Protein 7MZV (pdb70)

Sequence (568 aa):
GIHEADVGITLFLSPELPGFRGQIKQRYTDFLVNEIDQEGKVIHLTDKGFKPKKPSKEEVNAEKESEAARRQEFNVDPELRNQLVEIFGEEDVLKIESVYRTANKETAKDKSVRTKIHQLLREAFKNELESVTTDTNTFKIARSNRNSRTNKQEKINQTRDANGVENWGYGPSKDFIHFTLHKENKDTEAVNVITKLLRVPSRVIRYAGTKDRRAVTCQRVSISKIGLDRLNALNRTLKGIIGNYNFSDASLNLGDLKGNEFVVVIRDVTTGNSEVSLEEIVSNGCKSLSENGFINYFGQRFGTFSISTHTIGRELLLSNWKKAAELILSKEARKIWAETKDAALALKQPAENLLYSLSNQRKEEDGTYSENAYYTAIKPRNLRTYVHAYQSYVWNSIASKRIELHGLKLVVGDLVIDTSFIRAKAVTQEDIDSVKYTEDVVLPSPGFDVLYPSNEELKQLYVDILKADNDPFNRRKVRDFSLAGSYRTVIQKPKSLEYRIIHYDDPSQQLVNTDLDILNNTRAKESGQKYKAKLDRYPDKGGEKTAVVLKFQLGTSAYATALRELKL

Organism: Saccharomyces cerevisiae (strain ATCC 204508 / S288c) (NCBI:txid559292)

Radius of gyration: 33.44 Å; Cα contacts (8 Å, |Δi|>4): 1002; chains: 1; bounding box: 67×91×84 Å

GO terms:
  GO:0005634 nucleus (C, IDA)
  GO:0005737 cytoplasm (C, IDA)
  GO:0009982 pseudouridine synthase activity (F, IDA)
  GO:0031120 snRNA pseudouridine synthesis (P, IDA)
  GO:0005634 nucleus (C, HDA)
  GO:0009982 pseudouridine synthase activity (F, IMP)
  GO:1990481 mRNA pseudouridine synthesis (P, IMP)
  GO:0031119 tRNA pseudouridine synthesis (P, IMP)
  GO:0031120 snRNA pseudouridine synthesis (P, IMP)
  GO:0000455 enzyme-directed rRNA pseudouridine synthesis (P, IMP)
  GO:0031429 box H/ACA snoRNP complex (C, IDA)
  GO:1990481 mRNA pseudouridine synthesis (P, IDA)
  GO:0031119 tRNA pseudouridine synthesis (P, IDA)
  GO:0106032 snRNA pseudouridine synthase activity (F, EXP)
  GO:0160150 tRNA pseudouridine(13) synthase activity (F, EXP)
  GO:0009982 pseudouridine synthase activity (F, EXP)
  GO:0005654 nucleoplasm (C, TAS)
  GO:0006400 tRNA modification (P, TAS)

Foldseek 3Di:
DADCVNQLQDDFQCPVFFFWDFDWLLAQQLKEKFFQFLVGDTDFFQDQADDDPDLDPCLLVVVLVVQLVCLVVDDFDVVLLVVLCVQFHPVVSVVQSVLSNAVDWATDHDPVCQCVNLCSSCVRSVAHWDARQDPPRTTGTGGHPDRRHTHVVVVCQSCADPVGASHNPAHPAEQKKKWKDWFTLCKVVRQVVLCVQVVHDSVQKEFQDIDDNSHTYIGMIMGGPDGSVVSSVVQVVDDRGIGDIHHDHDGHHHNRGFFIKIKHKTWQIDRVPPPDDPCRSLVVLLVCCQPVNTFQADDCLQDDPDLTLQVLLLCVLVLVLVVSLLSVLCVVLSVCCVVPVALLVSVPPVLSVLSVQSNPDDCPPVSHQDSVSSVSSPPDVVSNLSNVSNLSSLQSNLLNVVCVPPRQQDDFQFWFFDPPVTDIDGHHPVVSVVPVDRLRTKAWRQAQQDDGGPPVVSVVSQQVVVVVSPHSNAADDDSVSSPSTDIGRRGWRWAPKFKDKAADADSPDNFFAGSVQLNVLVVCVVVPVRPVCSVDGGDHPHDDIMIITIMTITGPSHDVVSSCSSPD

B-factor: mean 129.47, std 33.24, range [58.95, 252.89]

Secondary structure (DSSP, 8-state):
---SGGGT----S-TTS---EEE--SSGGGEEEEEE-SSSPBP----S--------HHHHHHHHHHHHHHHHH----HHHHHHHHHHS-HHHHHHHHHHHHSS-------GGGTSHHHHHHHTTSSS--S-SS-STT-----SSS-SSSSSSTT-GGGG--TT--SBBTB-S--SEEEEEE-EES----HHHHHHHHTT--TTSEEES----SSSEEE-EEEEES--HHHHHHGGGT----EEEEEEESPPP-TT--SEEEEEEEEEEEE----SS-HHHHHHHHHHHHHHT-EE------S-SSSS-HHHHHHHHHTT-HHHHHHHHH---HHHHHHHS--HHHHH-------HHHHHSS--TTTT---HHHHHHH---HHHH--HHHHHHHHHHHHHHHHHHHT-SS--TT-EEE------EEEPPHHHHHTT------EEEPS-SS-PPPSSHHHHHHHHHHHHHT-------SSS----S--EEESEE--EEEEEEEEEES-SSS-SS--HHHHHHHHHHHHH-----TTTS-------SEEEEEEEEEEESS-----TTT---

Solvent-accessible surface area: 31026 Å² total

Nearest PDB structures (foldseek):
  7mzv-assembly1_A  TM=1.002E+00  e=2.418E-102  Saccharomyces cerevisiae
  5kkp-assembly1_A  TM=7.434E-01  e=4.919E-41  Homo sapiens
  1z2z-assembly2_B  TM=7.336E-01  e=4.398E-21  Methanosarcina mazei
  6yxy-assembly1_ED  TM=5.627E-01  e=1.188E-18  Trypanosoma brucei brucei
  1szw-assembly2_B  TM=7.605E-01  e=1.014E-14  Escherichia coli

Structure (mmCIF, N/CA/C/O backbone):
data_7MZV
#
_entry.id   7MZV
#
_cell.length_a   117.890
_cell.length_b   171.800
_cell.length_c   105.340
_cell.angle_alpha   90.000
_cell.angle_beta   90.000
_cell.angle_gamma   90.000
#
_symmetry.space_group_name_H-M   'C 2 2 2'
#
loop_
_entity.id
_entity.type
_entity.pdbx_description
1 polymer 'Multisubstrate pseudouridine synthase 7'
2 non-polymer 'SULFATE ION'
3 water water
#
loop_
_atom_site.group_PDB
_atom_site.id
_atom_site.type_symbol
_atom_site.label_atom_id
_atom_site.label_alt_id
_atom_site.label_comp_id
_atom_site.label_asym_id
_atom_site.label_entity_id
_atom_site.label_seq_id
_atom_site.pdbx_PDB_ins_code
_atom_site.Cartn_x
_atom_site.Cartn_y
_atom_site.Cartn_z
_atom_site.occupancy
_atom_site.B_iso_or_equiv
_atom_site.auth_seq_id
_atom_site.auth_comp_id
_atom_site.auth_asym_id
_atom_site.auth_atom_id
_atom_site.pdbx_PDB_model_num
ATOM 1 N N . GLY A 1 37 ? 13.329 97.326 21.550 1.00 153.55 37 GLY A N 1
ATOM 2 C CA . GLY A 1 37 ? 14.481 96.420 21.265 1.00 158.92 37 GLY A CA 1
ATOM 3 C C . GLY A 1 37 ? 15.791 96.999 21.773 1.00 165.59 37 GLY A C 1
ATOM 4 O O . GLY A 1 37 ? 16.232 98.027 21.219 1.00 176.59 37 GLY A O 1
ATOM 7 N N . ILE A 1 38 ? 16.393 96.362 22.787 1.00 163.04 38 ILE A N 1
ATOM 8 C CA . ILE A 1 38 ? 17.645 96.821 23.464 1.00 152.10 38 ILE A CA 1
ATOM 9 C C . ILE A 1 38 ? 18.854 96.194 22.749 1.00 149.52 38 ILE A C 1
ATOM 10 O O . ILE A 1 38 ? 18.812 94.983 22.459 1.00 147.84 38 ILE A O 1
ATOM 26 N N . HIS A 1 39 ? 19.874 97.003 22.441 1.00 146.89 39 HIS A N 1
ATOM 27 C CA . HIS A 1 39 ? 21.095 96.604 21.686 1.00 143.59 39 HIS A CA 1
ATOM 28 C C . HIS A 1 39 ? 22.191 96.157 22.659 1.00 137.37 39 HIS A C 1
ATOM 29 O O . HIS A 1 39 ? 22.013 96.346 23.875 1.00 145.21 39 HIS A O 1
ATOM 43 N N . GLU A 1 40 ? 23.276 95.585 22.130 1.00 125.85 40 GLU A N 1
ATOM 44 C CA . GLU A 1 40 ? 24.435 95.094 22.922 1.00 112.83 40 GLU A CA 1
ATOM 45 C C . GLU A 1 40 ? 25.055 96.264 23.682 1.00 104.85 40 GLU A C 1
ATOM 46 O O . GLU A 1 40 ? 25.379 96.083 24.864 1.00 106.53 40 GLU A O 1
ATOM 58 N N . ALA A 1 41 ? 25.220 97.407 23.010 1.00 102.09 41 ALA A N 1
ATOM 59 C CA . ALA A 1 41 ? 25.825 98.642 23.563 1.00 104.85 41 ALA A CA 1
ATOM 60 C C . ALA A 1 41 ? 25.024 99.119 24.781 1.00 107.77 41 ALA A C 1
ATOM 61 O O . ALA A 1 41 ? 25.637 99.693 25.703 1.00 103.70 41 ALA A O 1
ATOM 68 N N . ASP A 1 42 ? 23.712 98.854 24.795 1.00 114.53 42 ASP A N 1
ATOM 69 C CA . ASP A 1 42 ? 22.765 99.309 25.850 1.00 118.49 42 ASP A CA 1
ATOM 70 C C . ASP A 1 42 ? 22.865 98.423 27.102 1.00 113.53 42 ASP A C 1
ATOM 71 O O . ASP A 1 42 ? 22.059 98.657 28.023 1.00 118.93 42 ASP A O 1
ATOM 80 N N . VAL A 1 43 ? 23.790 97.450 27.148 1.00 110.09 43 VAL A N 1
ATOM 81 C CA . VAL A 1 43 ? 23.987 96.538 28.321 1.00 106.29 43 VAL A CA 1
ATOM 82 C C . VAL A 1 43 ? 25.482 96.335 28.624 1.00 104.37 43 VAL A C 1
ATOM 83 O O . VAL A 1 43 ? 25.813 95.308 29.254 1.00 105.24 43 VAL A O 1
ATOM 96 N N . GLY A 1 44 ? 26.350 97.270 28.220 1.00 100.93 44 GLY A N 1
ATOM 97 C CA . GLY A 1 44 ? 27.777 97.291 28.603 1.00 100.43 44 GLY A CA 1
ATOM 98 C C . GLY A 1 44 ? 28.695 96.698 27.544 1.00 99.07 44 GLY A C 1
ATOM 99 O O . GLY A 1 44 ? 29.909 97.001 27.589 1.00 93.95 44 GLY A O 1
ATOM 103 N N . ILE A 1 45 ? 28.155 95.880 26.632 1.00 99.18 45 ILE A N 1
ATOM 104 C CA . ILE A 1 45 ? 28.923 95.223 25.531 1.00 100.53 45 ILE A CA 1
ATOM 105 C C . ILE A 1 45 ? 29.192 96.273 24.450 1.00 104.32 45 ILE A C 1
ATOM 106 O O . ILE A 1 45 ? 28.270 96.585 23.674 1.00 111.05 45 ILE A O 1
ATOM 122 N N . THR A 1 46 ? 30.416 96.793 24.415 1.00 104.27 46 THR A N 1
ATOM 123 C CA . THR A 1 46 ? 30.842 97.886 23.505 1.00 105.68 46 THR A CA 1
ATOM 124 C C . THR A 1 46 ? 32.094 97.455 22.723 1.00 104.70 46 THR A C 1
ATOM 125 O O . THR A 1 46 ? 32.177 97.805 21.532 1.00 112.23 46 THR A O 1
ATOM 136 N N . LEU A 1 47 ? 33.010 96.698 23.337 1.00 99.61 47 LEU A N 1
ATOM 137 C CA . LEU A 1 47 ? 34.399 96.525 22.833 1.00 99.98 47 LEU A CA 1
ATOM 138 C C . LEU A 1 47 ? 34.650 95.099 22.336 1.00 97.15 47 LEU A C 1
ATOM 139 O O . LEU A 1 47 ? 33.886 94.194 22.707 1.00 99.58 47 LEU A O 1
ATOM 155 N N . PHE A 1 48 ? 35.692 94.946 21.508 1.00 95.15 48 PHE A N 1
ATOM 156 C CA . PHE A 1 48 ? 36.308 93.661 21.081 1.00 93.62 48 PHE A CA 1
ATOM 157 C C . PHE A 1 48 ? 37.787 93.642 21.477 1.00 97.70 48 PHE A C 1
ATOM 158 O O . PHE A 1 48 ? 38.446 94.701 21.456 1.00 100.57 48 PHE A O 1
ATOM 175 N N . LEU A 1 49 ? 38.297 92.450 21.785 1.00 102.50 49 LEU A N 1
ATOM 176 C CA . LEU A 1 49 ? 39.686 92.221 22.259 1.00 106.43 49 LEU A CA 1
ATOM 177 C C . LEU A 1 49 ? 40.674 92.492 21.117 1.00 109.81 49 LEU A C 1
ATOM 178 O O . LEU A 1 49 ? 41.721 93.106 21.389 1.00 117.47 49 LEU A O 1
ATOM 194 N N . SER A 1 50 ? 40.347 92.052 19.896 1.00 112.92 50 SER A N 1
ATOM 195 C CA . SER A 1 50 ? 41.173 92.216 18.669 1.00 118.10 50 SER A CA 1
ATOM 196 C C . SER A 1 50 ? 40.305 92.751 17.531 1.00 114.46 50 SER A C 1
ATOM 197 O O . SER A 1 50 ? 39.910 92.003 16.637 1.00 115.28 50 SER A O 1
ATOM 205 N N . PRO A 1 51 ? 39.987 94.065 17.529 1.00 108.26 51 PRO A N 1
ATOM 206 C CA . PRO A 1 51 ? 39.104 94.650 16.518 1.00 111.03 51 PRO A CA 1
ATOM 207 C C . PRO A 1 51 ? 39.803 94.926 15.178 1.00 117.94 51 PRO A C 1
ATOM 208 O O . PRO A 1 51 ? 39.117 95.206 14.212 1.00 117.98 51 PRO A O 1
ATOM 219 N N . GLU A 1 52 ? 41.139 94.854 15.166 1.00 128.42 52 GLU A N 1
ATOM 220 C CA . GLU A 1 52 ? 42.002 94.965 13.958 1.00 129.92 52 GLU A CA 1
ATOM 221 C C . GLU A 1 52 ? 41.545 93.945 12.905 1.00 125.31 52 GLU A C 1
ATOM 222 O O . GLU A 1 52 ? 41.532 94.296 11.712 1.00 126.69 52 GLU A O 1
ATOM 234 N N . LEU A 1 53 ? 41.176 92.734 13.343 1.00 120.37 53 LEU A N 1
ATOM 235 C CA . LEU A 1 53 ? 40.971 91.541 12.477 1.00 109.06 53 LEU A CA 1
ATOM 236 C C . LEU A 1 53 ? 39.607 91.600 11.801 1.00 101.29 53 LEU A C 1
ATOM 237 O O . LEU A 1 53 ? 38.614 91.956 12.429 1.00 103.11 53 LEU A O 1
ATOM 253 N N . PRO A 1 54 ? 39.517 91.235 10.504 1.00 98.13 54 PRO A N 1
ATOM 254 C CA . PRO A 1 54 ? 38.229 91.104 9.828 1.00 95.73 54 PRO A CA 1
ATOM 255 C C . PRO A 1 54 ? 37.398 89.968 10.430 1.00 94.14 54 PRO A C 1
ATOM 256 O O . PRO A 1 54 ? 37.979 88.958 10.760 1.00 100.53 54 PRO A O 1
ATOM 267 N N . GLY A 1 55 ? 36.083 90.169 10.550 1.00 95.13 55 GLY A N 1
ATOM 268 C CA . GLY A 1 55 ? 35.106 89.142 10.965 1.00 94.19 55 GLY A CA 1
ATOM 269 C C . GLY A 1 55 ? 34.335 88.604 9.771 1.00 93.77 55 GLY A C 1
ATOM 270 O O . GLY A 1 55 ? 34.837 88.746 8.636 1.00 95.39 55 GLY A O 1
ATOM 274 N N . PHE A 1 56 ? 33.159 88.016 10.010 1.00 92.62 56 PHE A N 1
ATOM 275 C CA . PHE A 1 56 ? 32.249 87.483 8.959 1.00 95.48 56 PHE A CA 1
ATOM 276 C C . PHE A 1 56 ? 30.818 87.375 9.501 1.00 95.17 56 PHE A C 1
ATOM 277 O O . PHE A 1 56 ? 30.641 87.020 10.672 1.00 99.47 56 PHE A O 1
ATOM 294 N N . ARG A 1 57 ? 29.822 87.688 8.670 1.00 100.92 57 ARG A N 1
ATOM 295 C CA . ARG A 1 57 ? 28.388 87.476 9.002 1.00 110.55 57 ARG A CA 1
ATOM 296 C C . ARG A 1 57 ? 28.100 85.976 8.926 1.00 104.75 57 ARG A C 1
ATOM 297 O O . ARG A 1 57 ? 28.808 85.276 8.179 1.00 97.57 57 ARG A O 1
ATOM 318 N N . GLY A 1 58 ? 27.097 85.519 9.676 1.00 103.94 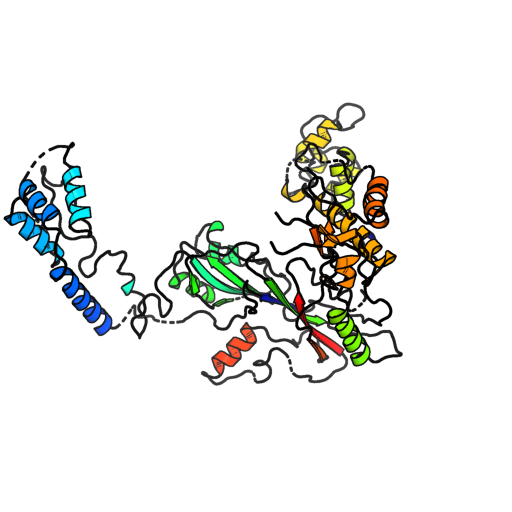58 GLY A N 1
ATOM 319 C CA . GLY A 1 58 ? 26.651 84.114 9.706 1.00 103.77 58 GLY A CA 1
ATOM 320 C C . GLY A 1 58 ? 25.405 83.965 10.553 1.00 106.29 58 GLY A C 1
ATOM 321 O O . GLY A 1 58 ? 24.993 84.974 11.161 1.00 108.52 58 GLY A O 1
ATOM 325 N N . GLN A 1 59 ? 24.824 82.762 10.582 1.00 110.57 59 GLN A N 1
ATOM 326 C CA . GLN A 1 59 ? 23.624 82.427 11.395 1.00 113.03 59 GLN A CA 1
ATOM 327 C C . GLN A 1 59 ? 23.870 81.110 12.139 1.00 110.37 59 GLN A C 1
ATOM 328 O O . GLN A 1 59 ? 24.349 80.141 11.506 1.00 111.57 59 GLN A O 1
ATOM 342 N N . ILE A 1 60 ? 23.572 81.098 13.442 1.00 103.02 60 ILE A N 1
ATOM 343 C CA . ILE A 1 60 ? 23.842 79.957 14.364 1.00 104.77 60 ILE A CA 1
ATOM 344 C C . ILE A 1 60 ? 22.501 79.391 14.836 1.00 105.77 60 ILE A C 1
ATOM 345 O O . ILE A 1 60 ? 21.510 80.140 14.824 1.00 102.98 60 ILE A O 1
ATOM 361 N N . LYS A 1 61 ? 22.490 78.114 15.229 1.00 109.05 61 LYS A N 1
ATOM 362 C CA . LYS A 1 61 ? 21.306 77.402 15.778 1.00 104.91 61 LYS A CA 1
ATOM 363 C C . LYS A 1 61 ? 20.180 77.400 14.737 1.00 109.56 61 LYS A C 1
ATOM 364 O O . LYS A 1 61 ? 19.004 77.510 15.136 1.00 106.02 61 LYS A O 1
ATOM 383 N N . GLN A 1 62 ? 20.526 77.259 13.453 1.00 115.57 62 GLN A N 1
ATOM 384 C CA . GLN A 1 62 ? 19.540 77.144 12.345 1.00 120.66 62 GLN A CA 1
ATOM 385 C C . GLN A 1 62 ? 18.765 75.832 12.520 1.00 118.18 62 GLN A C 1
ATOM 386 O O . GLN A 1 62 ? 17.525 75.893 12.592 1.00 112.43 62 GLN A O 1
ATOM 400 N N . ARG A 1 63 ? 19.480 74.703 12.590 1.00 124.14 63 ARG A N 1
ATOM 401 C CA . ARG A 1 63 ? 18.941 73.371 12.983 1.00 126.99 63 ARG A CA 1
ATOM 402 C C . ARG A 1 63 ? 19.443 73.037 14.391 1.00 122.29 63 ARG A C 1
ATOM 403 O O . ARG A 1 63 ? 20.422 73.660 14.833 1.00 122.47 63 ARG A O 1
ATOM 424 N N . TYR A 1 64 ? 18.790 72.090 15.068 1.00 117.53 64 TYR A N 1
ATOM 425 C CA . TYR A 1 64 ? 19.133 71.658 16.448 1.00 112.56 64 TYR A CA 1
ATOM 426 C C . TYR A 1 64 ? 20.507 70.979 16.455 1.00 108.10 64 TYR A C 1
ATOM 427 O O . TYR A 1 64 ? 21.187 71.048 17.492 1.00 109.16 64 TYR A O 1
ATOM 445 N N . THR A 1 65 ? 20.904 70.370 15.332 1.00 106.54 65 THR A N 1
ATOM 446 C CA . THR A 1 65 ? 22.188 69.633 15.169 1.00 109.96 65 THR A CA 1
ATOM 447 C C . THR A 1 65 ? 23.279 70.569 14.633 1.00 110.86 65 THR A C 1
ATOM 448 O O . THR A 1 65 ? 24.307 70.049 14.146 1.00 113.32 65 THR A O 1
ATOM 459 N N . ASP A 1 66 ? 23.051 71.887 14.700 1.00 110.15 66 ASP A N 1
ATOM 460 C CA . ASP A 1 66 ? 24.057 72.947 14.420 1.00 112.95 66 ASP A CA 1
ATOM 461 C C . ASP A 1 66 ? 24.620 73.474 15.743 1.00 108.22 66 ASP A C 1
ATOM 462 O O . ASP A 1 66 ? 25.520 74.340 15.699 1.00 116.21 66 ASP A O 1
ATOM 471 N N . PHE A 1 67 ? 24.079 73.006 16.871 1.00 96.55 67 PHE A N 1
ATOM 472 C CA . PHE A 1 67 ? 24.550 73.365 18.232 1.00 92.58 67 PHE A CA 1
ATOM 473 C C . PHE A 1 67 ? 24.579 72.102 19.094 1.00 92.47 67 PHE A C 1
ATOM 474 O O . PHE A 1 67 ? 23.522 71.675 19.609 1.00 85.18 67 PHE A O 1
ATOM 491 N N . LEU A 1 68 ? 25.771 71.513 19.197 1.00 94.02 68 LEU A N 1
ATOM 492 C CA . LEU A 1 68 ? 26.106 70.447 20.171 1.00 93.34 68 LEU A CA 1
ATOM 493 C C . LEU A 1 68 ? 26.719 71.101 21.412 1.00 92.90 68 LEU A C 1
ATOM 494 O O . LEU A 1 68 ? 27.565 72.009 21.253 1.00 90.92 68 LEU A O 1
ATOM 510 N N . VAL A 1 69 ? 26.276 70.670 22.592 1.00 88.74 69 VAL A N 1
ATOM 511 C CA . VAL A 1 69 ? 26.865 71.048 23.906 1.00 89.47 69 VAL A CA 1
ATOM 512 C C . VAL A 1 69 ? 27.109 69.750 24.672 1.00 89.75 69 VAL A C 1
ATOM 513 O O . VAL A 1 69 ? 26.126 69.146 25.123 1.00 87.85 69 VAL A O 1
ATOM 526 N N . ASN A 1 70 ? 28.367 69.322 24.769 1.00 92.37 70 ASN A N 1
ATOM 527 C CA . ASN A 1 70 ? 28.758 68.098 25.513 1.00 91.91 70 ASN A CA 1
ATOM 528 C C . ASN A 1 70 ? 29.473 68.520 26.792 1.00 87.86 70 ASN A C 1
ATOM 529 O O . ASN A 1 70 ? 30.487 69.227 26.684 1.00 89.33 70 ASN A O 1
ATOM 540 N N . GLU A 1 71 ? 28.936 68.100 27.940 1.00 85.87 71 GLU A N 1
ATOM 541 C CA . GLU A 1 71 ? 29.433 68.461 29.294 1.00 89.72 71 GLU A CA 1
ATOM 542 C C . GLU A 1 71 ? 30.863 67.938 29.462 1.00 85.78 71 GLU A C 1
ATOM 543 O O . GLU A 1 71 ? 31.181 66.888 28.880 1.00 86.59 71 GLU A O 1
ATOM 555 N N . ILE A 1 72 ? 31.694 68.668 30.206 1.00 81.45 72 ILE A N 1
ATOM 556 C CA . ILE A 1 72 ? 33.050 68.222 30.633 1.00 83.65 72 ILE A CA 1
ATOM 557 C C . ILE A 1 72 ? 32.990 67.962 32.140 1.00 87.86 72 ILE A C 1
ATOM 558 O O . ILE A 1 72 ? 32.831 68.939 32.896 1.00 91.78 72 ILE A O 1
ATOM 574 N N . ASP A 1 73 ? 33.107 66.694 32.550 1.00 93.33 73 ASP A N 1
ATOM 575 C CA . ASP A 1 73 ? 33.011 66.250 33.967 1.00 96.50 73 ASP A CA 1
ATOM 576 C C . ASP A 1 73 ? 34.147 66.875 34.780 1.00 98.26 73 ASP A C 1
ATOM 577 O O . ASP A 1 73 ? 35.048 67.500 34.178 1.00 91.95 73 ASP A O 1
ATOM 586 N N . GLN A 1 74 ? 34.110 66.676 36.098 1.00 106.64 74 GLN A N 1
ATOM 587 C CA . GLN A 1 74 ? 35.054 67.289 37.068 1.00 118.79 74 GLN A CA 1
ATOM 588 C C . GLN A 1 74 ? 36.507 67.028 36.640 1.00 118.08 74 GLN A C 1
ATOM 589 O O . GLN A 1 74 ? 37.344 67.924 36.848 1.00 117.07 74 GLN A O 1
ATOM 603 N N . GLU A 1 75 ? 36.790 65.856 36.059 1.00 120.37 75 GLU A N 1
ATOM 604 C CA . GLU A 1 75 ? 38.165 65.393 35.719 1.00 119.63 75 GLU A CA 1
ATOM 605 C C . GLU A 1 75 ? 38.699 66.174 34.516 1.00 116.92 75 GLU A C 1
ATOM 606 O O . GLU A 1 75 ? 39.834 66.682 34.609 1.00 127.82 75 GLU A O 1
ATOM 618 N N . GLY A 1 76 ? 37.906 66.270 33.445 1.00 105.24 76 GLY A N 1
ATOM 619 C CA . GLY A 1 76 ? 38.300 66.911 32.176 1.00 101.48 76 GLY A CA 1
ATOM 620 C C . GLY A 1 76 ? 37.852 66.122 30.959 1.00 98.66 76 GLY A C 1
ATOM 621 O O . GLY A 1 76 ? 38.068 66.620 29.838 1.00 96.00 76 GLY A O 1
ATOM 625 N N . LYS A 1 77 ? 37.276 64.931 31.163 1.00 99.39 77 LYS A N 1
ATOM 626 C CA . LYS A 1 77 ? 36.675 64.083 30.098 1.00 101.37 77 LYS A CA 1
ATOM 627 C C . LYS A 1 77 ? 35.384 64.737 29.595 1.00 96.53 77 LYS A C 1
ATOM 628 O O . LYS A 1 77 ? 34.576 65.166 30.434 1.00 92.23 77 LYS A O 1
ATOM 647 N N . VAL A 1 78 ? 35.187 64.770 28.274 1.00 95.28 78 VAL A N 1
ATOM 648 C CA . VAL A 1 78 ? 33.916 65.214 27.628 1.00 93.39 78 VAL A CA 1
ATOM 649 C C . VAL A 1 78 ? 32.905 64.070 27.725 1.00 90.03 78 VAL A C 1
ATOM 650 O O . VAL A 1 78 ? 33.280 62.936 27.394 1.00 97.70 78 VAL A O 1
ATOM 663 N N . ILE A 1 79 ? 31.671 64.371 28.132 1.00 87.99 79 ILE A N 1
ATOM 664 C CA . ILE A 1 79 ? 30.556 63.383 28.242 1.00 87.85 79 ILE A CA 1
ATOM 665 C C . ILE A 1 79 ? 29.941 63.184 26.854 1.00 88.89 79 ILE A C 1
ATOM 666 O O . ILE A 1 79 ? 29.481 64.176 26.255 1.00 89.01 79 ILE A O 1
ATOM 682 N N . HIS A 1 80 ? 29.945 61.941 26.370 1.00 91.29 80 HIS A N 1
ATOM 683 C CA . HIS A 1 80 ? 29.232 61.492 25.146 1.00 90.51 80 HIS A CA 1
ATOM 684 C C . HIS A 1 80 ? 28.354 60.294 25.500 1.00 89.32 80 HIS A C 1
ATOM 685 O O . HIS A 1 80 ? 28.729 59.545 26.416 1.00 94.39 80 HIS A O 1
ATOM 699 N N . LEU A 1 81 ? 27.232 60.131 24.802 1.00 88.53 81 LEU A N 1
ATOM 700 C CA . LEU A 1 81 ? 26.360 58.937 24.920 1.00 90.96 81 LEU A CA 1
ATOM 701 C C . LEU A 1 81 ? 26.957 57.823 24.052 1.00 101.06 81 LEU A C 1
ATOM 702 O O . LEU A 1 81 ? 27.066 58.038 22.826 1.00 112.86 81 LEU A O 1
ATOM 718 N N . THR A 1 82 ? 27.347 56.693 24.658 1.00 100.82 82 THR A N 1
ATOM 719 C CA . THR A 1 82 ? 28.028 55.562 23.969 1.00 100.58 82 THR A CA 1
ATOM 720 C C . THR A 1 82 ? 27.158 54.300 24.003 1.00 99.22 82 THR A C 1
ATOM 721 O O . THR A 1 82 ? 27.653 53.258 23.545 1.00 108.81 82 THR A O 1
ATOM 732 N N . ASP A 1 83 ? 25.923 54.380 24.509 1.00 98.46 83 ASP A N 1
ATOM 733 C CA . ASP A 1 83 ? 24.957 53.245 24.487 1.00 104.74 83 ASP A CA 1
ATOM 734 C C . ASP A 1 83 ? 23.553 53.742 24.854 1.00 104.07 83 ASP A C 1
ATOM 735 O O . ASP A 1 83 ? 23.448 54.821 25.458 1.00 111.84 83 ASP A O 1
ATOM 744 N N . LYS A 1 84 ? 22.524 52.964 24.508 1.00 103.41 84 LYS A N 1
ATOM 745 C CA . LYS A 1 84 ? 21.094 53.284 24.757 1.00 104.14 84 LYS A CA 1
ATOM 746 C C . LYS A 1 84 ? 20.607 52.439 25.936 1.00 108.86 84 LYS A C 1
ATOM 747 O O . LYS A 1 84 ? 19.459 51.949 25.875 1.00 114.69 84 LYS A O 1
ATOM 766 N N . GLY A 1 85 ? 21.452 52.296 26.966 1.00 111.75 85 GLY A N 1
ATOM 767 C CA . GLY A 1 85 ? 21.224 51.422 28.134 1.00 113.05 85 GLY A CA 1
ATOM 768 C C . GLY A 1 85 ? 21.568 49.979 27.813 1.00 114.24 85 GLY A C 1
ATOM 769 O O . GLY A 1 85 ? 22.498 49.764 27.009 1.00 117.39 85 GLY A O 1
ATOM 773 N N . PHE A 1 86 ? 20.837 49.024 28.398 1.00 114.49 86 PHE A N 1
ATOM 774 C CA . PHE A 1 86 ? 20.992 47.568 28.140 1.00 118.99 86 PHE A CA 1
ATOM 775 C C . PHE A 1 86 ? 19.658 46.971 27.677 1.00 123.00 86 PHE A C 1
ATOM 776 O O . PHE A 1 86 ? 18.651 47.707 27.627 1.00 119.67 86 PHE A O 1
ATOM 793 N N . LYS A 1 87 ? 19.676 45.675 27.341 1.00 133.34 87 LYS A N 1
ATOM 794 C CA . LYS A 1 87 ? 18.516 44.894 26.831 1.00 139.32 87 LYS A CA 1
ATOM 795 C C . LYS A 1 87 ? 18.068 43.931 27.928 1.00 141.56 87 LYS A C 1
ATOM 796 O O . LYS A 1 87 ? 18.881 43.181 28.464 1.00 148.11 87 LYS A O 1
ATOM 832 N N . PRO A 1 89 ? 16.562 40.708 29.588 1.00 166.04 89 PRO A N 1
ATOM 833 C CA . PRO A 1 89 ? 16.196 39.317 29.324 1.00 171.10 89 PRO A CA 1
ATOM 834 C C . PRO A 1 89 ? 14.768 39.051 29.829 1.00 176.17 89 PRO A C 1
ATOM 835 O O . PRO A 1 89 ? 14.385 39.637 30.827 1.00 174.23 89 PRO A O 1
ATOM 846 N N . LYS A 1 90 ? 14.018 38.193 29.130 1.00 178.89 90 LYS A N 1
ATOM 847 C CA . LYS A 1 90 ? 12.582 37.914 29.407 1.00 178.37 90 LYS A CA 1
ATOM 848 C C . LYS A 1 90 ? 12.450 36.824 30.482 1.00 178.84 90 LYS A C 1
ATOM 849 O O . LYS A 1 90 ? 11.352 36.707 31.065 1.00 168.89 90 LYS A O 1
ATOM 868 N N . LYS A 1 91 ? 13.523 36.065 30.737 1.00 182.88 91 LYS A N 1
ATOM 869 C CA . LYS A 1 91 ? 13.558 34.944 31.716 1.00 185.47 91 LYS A CA 1
ATOM 870 C C . LYS A 1 91 ? 14.368 35.369 32.941 1.00 192.08 91 LYS A C 1
ATOM 871 O O . LYS A 1 91 ? 15.595 35.438 32.881 1.00 188.46 91 LYS A O 1
ATOM 890 N N . PRO A 1 92 ? 13.712 35.673 34.088 1.00 196.35 92 PRO A N 1
ATOM 891 C CA . PRO A 1 92 ? 14.418 36.107 35.294 1.00 194.42 92 PRO A CA 1
ATOM 892 C C . PRO A 1 92 ? 14.999 34.933 36.098 1.00 187.20 92 PRO A C 1
ATOM 893 O O . PRO A 1 92 ? 15.982 34.382 35.639 1.00 173.58 92 PRO A O 1
ATOM 904 N N . SER A 1 95 ? 19.221 31.464 34.987 1.00 164.80 95 SER A N 1
ATOM 905 C CA . SER A 1 95 ? 19.505 30.032 34.700 1.00 164.41 95 SER A CA 1
ATOM 906 C C . SER A 1 95 ? 18.899 29.143 35.793 1.00 161.66 95 SER A C 1
ATOM 907 O O . SER A 1 95 ? 18.383 29.693 36.788 1.00 159.10 95 SER A O 1
ATOM 914 N N . LYS A 1 96 ? 18.954 27.822 35.593 1.00 158.20 96 LYS A N 1
ATOM 915 C CA . LYS A 1 96 ? 18.552 26.788 36.586 1.00 151.27 96 LYS A CA 1
ATOM 916 C C . LYS A 1 96 ? 19.773 26.408 37.434 1.00 151.24 96 LYS A C 1
ATOM 917 O O . LYS A 1 96 ? 19.580 26.075 38.621 1.00 149.17 96 LYS A O 1
ATOM 936 N N . GLU A 1 97 ? 20.976 26.456 36.845 1.00 152.44 97 GLU A N 1
ATOM 937 C CA . GLU A 1 97 ? 22.270 26.172 37.532 1.00 152.93 97 GLU A CA 1
ATOM 938 C C . GLU A 1 97 ? 22.694 27.386 38.373 1.00 154.52 97 GLU A C 1
ATOM 939 O O . GLU A 1 97 ? 23.452 27.186 39.340 1.00 145.74 97 GLU A O 1
ATOM 951 N N . GLU A 1 98 ? 22.234 28.593 38.017 1.00 163.69 98 GLU A N 1
ATOM 952 C CA . GLU A 1 98 ? 22.421 29.832 38.825 1.00 166.06 98 GLU A CA 1
ATOM 953 C C . GLU A 1 98 ? 21.646 29.695 40.142 1.00 154.46 98 GLU A C 1
ATOM 954 O O . GLU A 1 98 ? 22.213 30.036 41.196 1.00 150.05 98 GLU A O 1
ATOM 966 N N . VAL A 1 99 ? 20.399 29.216 40.068 1.00 148.54 99 VAL A N 1
ATOM 967 C CA . VAL A 1 99 ? 19.451 29.097 41.218 1.00 150.71 99 VAL A CA 1
ATOM 968 C C . VAL A 1 99 ? 19.986 28.054 42.207 1.00 151.78 99 VAL A C 1
ATOM 969 O O . VAL A 1 99 ? 20.039 28.369 43.408 1.00 157.26 99 VAL A O 1
ATOM 982 N N . ASN A 1 100 ? 20.361 26.864 41.722 1.00 154.20 100 ASN A N 1
ATOM 983 C CA . ASN A 1 100 ? 20.824 25.723 42.561 1.00 148.42 100 ASN A CA 1
ATOM 984 C C . ASN A 1 100 ? 22.271 25.952 43.015 1.00 140.72 100 ASN A C 1
ATOM 985 O O . ASN A 1 100 ? 22.705 25.240 43.936 1.00 136.85 100 ASN A O 1
ATOM 996 N N . ALA A 1 101 ? 22.987 26.897 42.396 1.00 141.31 101 ALA A N 1
ATOM 997 C CA . ALA A 1 101 ? 24.332 27.346 42.829 1.00 142.17 101 ALA A CA 1
ATOM 998 C C . ALA A 1 101 ? 24.196 28.168 44.116 1.00 137.96 101 ALA A C 1
ATOM 999 O O . ALA A 1 101 ? 24.864 27.822 45.111 1.00 136.45 101 ALA A O 1
ATOM 1006 N N . GLU A 1 102 ? 23.346 29.202 44.091 1.00 136.52 102 GLU A N 1
ATOM 1007 C CA . GLU A 1 102 ? 23.104 30.130 45.231 1.00 140.80 102 GLU A CA 1
ATOM 1008 C C . GLU A 1 102 ? 22.137 29.490 46.244 1.00 141.12 102 GLU A C 1
ATOM 1009 O O . GLU A 1 102 ? 22.030 30.031 47.362 1.00 136.86 102 GLU A O 1
ATOM 1021 N N . LYS A 1 103 ? 21.470 28.387 45.877 1.00 147.68 103 LYS A N 1
ATOM 1022 C CA . LYS A 1 103 ? 20.613 27.569 46.783 1.00 147.15 103 LYS A CA 1
ATOM 1023 C C . LYS A 1 103 ? 21.511 26.693 47.664 1.00 142.42 103 LYS A C 1
ATOM 1024 O O . LYS A 1 103 ? 21.211 26.566 48.868 1.00 131.79 103 LYS A O 1
ATOM 1043 N N . GLU A 1 104 ? 22.560 26.108 47.073 1.00 145.75 104 GLU A N 1
ATOM 1044 C CA . GLU A 1 104 ? 23.598 25.302 47.776 1.00 145.87 104 GLU A CA 1
ATOM 1045 C C . GLU A 1 104 ? 24.558 26.237 48.522 1.00 139.63 104 GLU A C 1
ATOM 1046 O O . GLU A 1 104 ? 25.003 25.860 49.623 1.00 137.76 104 GLU A O 1
ATOM 1058 N N . SER A 1 105 ? 24.867 27.401 47.940 1.00 136.27 105 SER A N 1
ATOM 1059 C CA . SER A 1 105 ? 25.742 28.451 48.530 1.00 134.60 105 SER A CA 1
ATOM 1060 C C . SER A 1 105 ? 25.143 28.958 49.849 1.00 133.82 105 SER A C 1
ATOM 1061 O O . SER A 1 105 ? 25.926 29.256 50.774 1.00 130.36 105 SER A O 1
ATOM 1069 N N . GLU A 1 106 ? 23.810 29.057 49.924 1.00 134.26 106 GLU A N 1
ATOM 1070 C CA . GLU A 1 106 ? 23.066 29.510 51.132 1.00 135.05 106 GLU A CA 1
ATOM 1071 C C . GLU A 1 106 ? 23.225 28.461 52.239 1.00 137.01 106 GLU A C 1
ATOM 1072 O O . GLU A 1 106 ? 23.615 28.843 53.360 1.00 136.25 106 GLU A O 1
ATOM 1084 N N . ALA A 1 107 ? 22.935 27.194 51.926 1.00 139.64 107 ALA A N 1
ATOM 1085 C CA . ALA A 1 107 ? 23.062 26.033 52.840 1.00 134.28 107 ALA A CA 1
ATOM 1086 C C . ALA A 1 107 ? 24.393 26.120 53.597 1.00 132.62 107 ALA A C 1
ATOM 1087 O O . ALA A 1 107 ? 24.367 26.079 54.846 1.00 130.45 107 ALA A O 1
ATOM 1094 N N . ALA A 1 108 ? 25.500 26.262 52.860 1.00 129.51 108 ALA A N 1
ATOM 1095 C CA . ALA A 1 108 ? 26.888 26.308 53.380 1.00 133.83 108 ALA A CA 1
ATOM 1096 C C . ALA A 1 108 ? 26.972 27.235 54.600 1.00 138.51 108 ALA A C 1
ATOM 1097 O O . ALA A 1 108 ? 27.291 26.725 55.696 1.00 142.13 108 ALA A O 1
ATOM 1104 N N . ARG A 1 109 ? 26.685 28.533 54.417 1.00 136.32 109 ARG A N 1
ATOM 1105 C CA . ARG A 1 109 ? 26.856 29.585 55.462 1.00 133.22 109 ARG A CA 1
ATOM 1106 C C . ARG A 1 109 ? 25.892 29.327 56.630 1.00 136.59 109 ARG A C 1
ATOM 1107 O O . ARG A 1 109 ? 26.311 29.538 57.786 1.00 135.95 109 ARG A O 1
ATOM 1128 N N . ARG A 1 110 ? 24.662 28.878 56.352 1.00 141.35 110 ARG A N 1
ATOM 1129 C CA . ARG A 1 110 ? 23.620 28.628 57.387 1.00 146.22 110 ARG A CA 1
ATOM 1130 C C . ARG A 1 110 ? 24.182 27.660 58.436 1.00 154.62 110 ARG A C 1
ATOM 1131 O O . ARG A 1 110 ? 24.130 28.000 59.635 1.00 156.56 110 ARG A O 1
ATOM 1152 N N . GLN A 1 111 ? 24.726 26.521 57.993 1.00 164.15 111 GLN A N 1
ATOM 1153 C CA . GLN A 1 111 ? 25.271 25.447 58.869 1.00 168.10 111 GLN A CA 1
ATOM 1154 C C . GLN A 1 111 ? 26.614 25.885 59.471 1.00 172.03 111 GLN A C 1
ATOM 1155 O O . GLN A 1 111 ? 26.854 25.561 60.652 1.00 175.13 111 GLN A O 1
ATOM 1169 N N . GLU A 1 112 ? 27.453 26.579 58.692 1.00 167.65 112 GLU A N 1
ATOM 1170 C CA . GLU A 1 112 ? 28.816 27.020 59.107 1.00 164.75 112 GLU A CA 1
ATOM 1171 C C . GLU A 1 112 ? 28.690 28.069 60.220 1.00 159.21 112 GLU A C 1
ATOM 1172 O O . GLU A 1 112 ? 29.470 27.991 61.188 1.00 159.00 112 GLU A O 1
ATOM 1184 N N . PHE A 1 113 ? 27.746 29.007 60.081 1.00 160.14 113 PHE A N 1
ATOM 1185 C CA . PHE A 1 113 ? 27.420 30.061 61.080 1.00 160.40 113 PHE A CA 1
ATOM 1186 C C . PHE A 1 113 ? 27.057 29.413 62.420 1.00 157.11 113 PHE A C 1
ATOM 1187 O O . PHE A 1 113 ? 26.226 28.484 62.427 1.00 150.94 113 PHE A O 1
ATOM 1204 N N . ASN A 1 114 ? 27.651 29.904 63.511 1.00 160.61 114 ASN A N 1
ATOM 1205 C CA . ASN A 1 114 ? 27.364 29.457 64.901 1.00 167.04 114 ASN A CA 1
ATOM 1206 C C . ASN A 1 114 ? 27.033 30.681 65.760 1.00 165.02 114 ASN A C 1
ATOM 1207 O O . ASN A 1 114 ? 27.678 31.729 65.565 1.00 158.14 114 ASN A O 1
ATOM 1218 N N . VAL A 1 115 ? 26.070 30.537 66.676 1.00 167.27 115 VAL A N 1
ATOM 1219 C CA . VAL A 1 115 ? 25.631 31.604 67.627 1.00 163.29 115 VAL A CA 1
ATOM 1220 C C . VAL A 1 115 ? 26.758 31.840 68.640 1.00 162.74 115 VAL A C 1
ATOM 1221 O O . VAL A 1 115 ? 27.492 30.881 68.952 1.00 151.42 115 VAL A O 1
ATOM 1234 N N . ASP A 1 116 ? 26.883 33.076 69.126 1.00 173.23 116 ASP A N 1
ATOM 1235 C CA . ASP A 1 116 ? 27.886 33.478 70.147 1.00 179.51 116 ASP A CA 1
ATOM 1236 C C . ASP A 1 116 ? 27.594 32.688 71.419 1.00 178.76 116 ASP A C 1
ATOM 1237 O O . ASP A 1 116 ? 26.466 32.711 71.908 1.00 170.72 116 ASP A O 1
ATOM 1246 N N . PRO A 1 117 ? 28.583 31.960 71.991 1.00 184.34 117 PRO A N 1
ATOM 1247 C CA . PRO A 1 117 ? 28.312 31.039 73.096 1.00 186.20 117 PRO A CA 1
ATOM 1248 C C . PRO A 1 117 ? 27.676 31.750 74.303 1.00 188.47 117 PRO A C 1
ATOM 1249 O O . PRO A 1 117 ? 26.870 31.130 74.978 1.00 181.87 117 PRO A O 1
ATOM 1260 N N . GLU A 1 118 ? 28.029 33.024 74.520 1.00 193.42 118 GLU A N 1
ATOM 1261 C CA . GLU A 1 118 ? 27.494 33.888 75.609 1.00 192.13 118 GLU A CA 1
ATOM 1262 C C . GLU A 1 118 ? 25.986 34.094 75.416 1.00 195.26 118 GLU A C 1
ATOM 1263 O O . GLU A 1 118 ? 25.244 33.947 76.405 1.00 204.94 118 GLU A O 1
ATOM 1275 N N . LEU A 1 119 ? 25.556 34.428 74.194 1.00 193.43 119 LEU A N 1
ATOM 1276 C CA . LEU A 1 119 ? 24.134 34.720 73.858 1.00 193.07 119 LEU A CA 1
ATOM 1277 C C . LEU A 1 119 ? 23.353 33.412 73.668 1.00 187.48 119 LEU A C 1
ATOM 1278 O O . LEU A 1 119 ? 22.105 33.465 73.724 1.00 172.78 119 LEU A O 1
ATOM 1294 N N . ARG A 1 120 ? 24.050 32.289 73.452 1.00 183.87 120 ARG A N 1
ATOM 1295 C CA . ARG A 1 120 ? 23.429 30.943 73.320 1.00 183.31 120 ARG A CA 1
ATOM 1296 C C . ARG A 1 120 ? 22.986 30.460 74.704 1.00 181.88 120 ARG A C 1
ATOM 1297 O O . ARG A 1 120 ? 21.770 30.270 74.894 1.00 182.77 120 ARG A O 1
ATOM 1318 N N . ASN A 1 121 ? 23.937 30.291 75.632 1.00 179.13 121 ASN A N 1
ATOM 1319 C CA . ASN A 1 121 ? 23.702 29.704 76.981 1.00 180.25 121 ASN A CA 1
ATOM 1320 C C . ASN A 1 121 ? 22.783 30.626 77.797 1.00 183.47 121 ASN A C 1
ATOM 1321 O O . ASN A 1 121 ? 22.211 30.140 78.789 1.00 186.68 121 ASN A O 1
ATOM 1332 N N . GLN A 1 122 ? 22.655 31.898 77.400 1.00 185.77 122 GLN A N 1
ATOM 1333 C CA . GLN A 1 122 ? 21.628 32.846 77.918 1.00 185.80 122 GLN A CA 1
ATOM 1334 C C . GLN A 1 122 ? 20.251 32.457 77.369 1.00 181.46 122 GLN A C 1
ATOM 1335 O O . GLN A 1 122 ? 19.303 32.350 78.170 1.00 177.68 122 GLN A O 1
ATOM 1349 N N . LEU A 1 123 ? 20.151 32.272 76.049 1.00 182.37 123 LEU A N 1
ATOM 1350 C CA . LEU A 1 123 ? 18.892 31.926 75.333 1.00 186.13 123 LEU A CA 1
ATOM 1351 C C . LEU A 1 123 ? 18.354 30.582 75.844 1.00 180.34 123 LEU A C 1
ATOM 1352 O O . LEU A 1 123 ? 17.119 30.401 75.831 1.00 164.52 123 LEU A O 1
ATOM 1368 N N . VAL A 1 124 ? 19.250 29.680 76.264 1.00 183.28 124 VAL A N 1
ATOM 1369 C CA . VAL A 1 124 ? 18.919 28.368 76.902 1.00 184.38 124 VAL A CA 1
ATOM 1370 C C . VAL A 1 124 ? 18.094 28.630 78.169 1.00 191.93 124 VAL A C 1
ATOM 1371 O O . VAL A 1 124 ? 17.045 27.977 78.329 1.00 189.32 124 VAL A O 1
ATOM 1384 N N . GLU A 1 125 ? 18.554 29.552 79.025 1.00 195.16 125 GLU A N 1
ATOM 1385 C CA . GLU A 1 125 ? 17.930 29.877 80.339 1.00 193.20 125 GLU A CA 1
ATOM 1386 C C . GLU A 1 125 ? 16.460 30.259 80.131 1.00 190.17 125 GLU A C 1
ATOM 1387 O O . GLU A 1 125 ? 15.618 29.825 80.940 1.00 193.66 125 GLU A O 1
ATOM 1399 N N . ILE A 1 126 ? 16.176 31.037 79.082 1.00 189.18 126 ILE A N 1
ATOM 1400 C CA . ILE A 1 126 ? 14.824 31.596 78.780 1.00 191.14 126 ILE A CA 1
ATOM 1401 C C . ILE A 1 126 ? 13.893 30.449 78.360 1.00 191.38 126 ILE A C 1
ATOM 1402 O O . ILE A 1 126 ? 12.836 30.289 79.002 1.00 194.98 126 ILE A O 1
ATOM 1418 N N . PHE A 1 127 ? 14.282 29.675 77.341 1.00 191.44 127 PHE A N 1
ATOM 1419 C CA . PHE A 1 127 ? 13.452 28.608 76.719 1.00 194.18 127 PHE A CA 1
ATOM 1420 C C . PHE A 1 127 ? 13.847 27.236 77.279 1.00 188.15 127 PHE A C 1
ATOM 1421 O O . PHE A 1 127 ? 13.000 26.596 77.933 1.00 193.34 127 PHE A O 1
ATOM 1438 N N . GLY A 1 128 ? 15.088 26.804 77.023 1.00 180.44 128 GLY A N 1
ATOM 1439 C CA . GLY A 1 128 ? 15.616 25.477 77.400 1.00 173.46 128 GLY A CA 1
ATOM 1440 C C . GLY A 1 128 ? 16.439 24.868 76.277 1.00 168.88 128 GLY A C 1
ATOM 1441 O O . GLY A 1 128 ? 16.130 25.154 75.104 1.00 166.01 128 GLY A O 1
ATOM 1445 N N . GLU A 1 129 ? 17.429 24.036 76.625 1.00 164.96 129 GLU A N 1
ATOM 1446 C CA . GLU A 1 129 ? 18.443 23.462 75.694 1.00 154.99 129 GLU A CA 1
ATOM 1447 C C . GLU A 1 129 ? 17.771 22.744 74.516 1.00 145.05 129 GLU A C 1
ATOM 1448 O O . GLU A 1 129 ? 18.449 22.597 73.485 1.00 139.02 129 GLU A O 1
ATOM 1460 N N . GLU A 1 130 ? 16.516 22.299 74.668 1.00 144.68 130 GLU A N 1
ATOM 1461 C CA . GLU A 1 130 ? 15.745 21.572 73.618 1.00 147.57 130 GLU A CA 1
ATOM 1462 C C . GLU A 1 130 ? 15.207 22.565 72.579 1.00 142.63 130 GLU A C 1
ATOM 1463 O O . GLU A 1 130 ? 15.289 22.250 71.377 1.00 135.90 130 GLU A O 1
ATOM 1475 N N . ASP A 1 131 ? 14.659 23.699 73.029 1.00 144.25 131 ASP A N 1
ATOM 1476 C CA . ASP A 1 131 ? 14.071 24.753 72.155 1.00 141.89 131 ASP A CA 1
ATOM 1477 C C . ASP A 1 131 ? 15.191 25.473 71.394 1.00 135.26 131 ASP A C 1
ATOM 1478 O O . ASP A 1 131 ? 15.032 25.662 70.177 1.00 134.50 131 ASP A O 1
ATOM 1487 N N . VAL A 1 132 ? 16.281 25.842 72.076 1.00 129.51 132 VAL A N 1
ATOM 1488 C CA . VAL A 1 132 ? 17.500 26.436 71.445 1.00 127.15 132 VAL A CA 1
ATOM 1489 C C . VAL A 1 132 ? 17.901 25.561 70.249 1.00 121.33 132 VAL A C 1
ATOM 1490 O O . VAL A 1 132 ? 18.260 26.128 69.199 1.00 125.94 132 VAL A O 1
ATOM 1503 N N . LEU A 1 133 ? 17.819 24.236 70.394 1.00 115.24 133 LEU A N 1
ATOM 1504 C CA . LEU A 1 133 ? 18.140 23.269 69.309 1.00 123.43 133 LEU A CA 1
ATOM 1505 C C . LEU A 1 133 ? 17.044 23.313 68.235 1.00 128.06 133 LEU A C 1
ATOM 1506 O O . LEU A 1 133 ? 17.394 23.171 67.048 1.00 133.37 133 LEU A O 1
ATOM 1522 N N . LYS A 1 134 ? 15.777 23.509 68.619 1.00 133.48 134 LYS A N 1
ATOM 1523 C CA . LYS A 1 134 ? 14.648 23.692 67.664 1.00 134.25 134 LYS A CA 1
ATOM 1524 C C . LYS A 1 134 ? 14.847 25.005 66.894 1.00 133.15 134 LYS A C 1
ATOM 1525 O O . LYS A 1 134 ? 14.588 25.014 65.680 1.00 130.98 134 LYS A O 1
ATOM 1544 N N . ILE A 1 135 ? 15.293 26.065 67.579 1.00 135.46 135 ILE A N 1
ATOM 1545 C CA . ILE A 1 135 ? 15.562 27.414 66.990 1.00 139.06 135 ILE A CA 1
ATOM 1546 C C . ILE A 1 135 ? 16.763 27.309 66.039 1.00 139.17 135 ILE A C 1
ATOM 1547 O O . ILE A 1 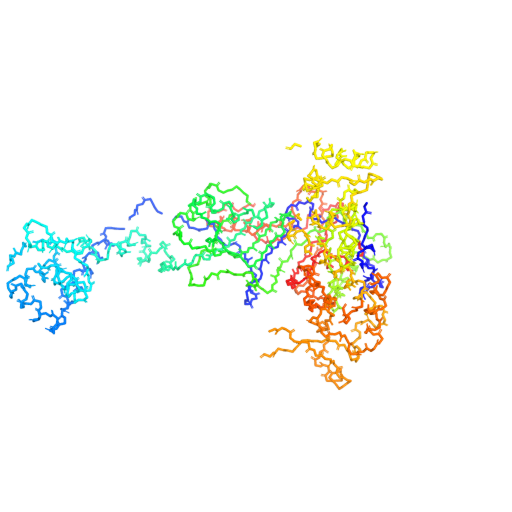135 ? 16.645 27.754 64.882 1.00 133.99 135 ILE A O 1
ATOM 1563 N N . GLU A 1 136 ? 17.882 26.753 66.516 1.00 136.08 136 GLU A N 1
ATOM 1564 C CA . GLU A 1 136 ? 19.109 26.528 65.704 1.00 136.56 136 GLU A CA 1
ATOM 1565 C C . GLU A 1 136 ? 18.756 25.727 64.442 1.00 137.21 136 GLU A C 1
ATOM 1566 O O . GLU A 1 136 ? 19.377 25.989 63.398 1.00 147.69 136 GLU A O 1
ATOM 1578 N N . SER A 1 137 ? 17.797 24.797 64.533 1.00 139.54 137 SER A N 1
ATOM 1579 C CA . SER A 1 137 ? 17.404 23.870 63.436 1.00 142.90 137 SER A CA 1
ATOM 1580 C C . SER A 1 137 ? 16.591 24.601 62.359 1.00 142.52 137 SER A C 1
ATOM 1581 O O . SER A 1 137 ? 16.759 24.250 61.174 1.00 132.21 137 SER A O 1
ATOM 1589 N N . VAL A 1 138 ? 15.730 25.552 62.745 1.00 147.20 138 VAL A N 1
ATOM 1590 C CA . VAL A 1 138 ? 14.890 26.334 61.784 1.00 149.91 138 VAL A CA 1
ATOM 1591 C C . VAL A 1 138 ? 15.795 27.298 61.008 1.00 146.49 138 VAL A C 1
ATOM 1592 O O . VAL A 1 138 ? 15.525 27.499 59.815 1.00 157.18 138 VAL A O 1
ATOM 1605 N N . TYR A 1 139 ? 16.826 27.859 61.653 1.00 136.61 139 TYR A N 1
ATOM 1606 C CA . TYR A 1 139 ? 17.827 28.759 61.018 1.00 135.82 139 TYR A CA 1
ATOM 1607 C C . TYR A 1 139 ? 18.515 28.021 59.863 1.00 135.25 139 TYR A C 1
ATOM 1608 O O . TYR A 1 139 ? 18.719 28.626 58.793 1.00 142.71 139 TYR A O 1
ATOM 1626 N N . ARG A 1 140 ? 18.872 26.755 60.090 1.00 132.39 140 ARG A N 1
ATOM 1627 C CA . ARG A 1 140 ? 19.579 25.883 59.116 1.00 133.65 140 ARG A CA 1
ATOM 1628 C C . ARG A 1 140 ? 18.611 25.489 57.993 1.00 132.73 140 ARG A C 1
ATOM 1629 O O . ARG A 1 140 ? 18.993 25.605 56.813 1.00 124.84 140 ARG A O 1
ATOM 1650 N N . THR A 1 141 ? 17.406 25.045 58.365 1.00 140.21 141 THR A N 1
ATOM 1651 C CA . THR A 1 141 ? 16.367 24.475 57.464 1.00 141.39 141 THR A CA 1
ATOM 1652 C C . THR A 1 141 ? 15.250 25.507 57.257 1.00 150.16 141 THR A C 1
ATOM 1653 O O . THR A 1 141 ? 15.450 26.673 57.640 1.00 154.89 141 THR A O 1
ATOM 1664 N N . ALA A 1 142 ? 14.136 25.103 56.636 1.00 157.06 142 ALA A N 1
ATOM 1665 C CA . ALA A 1 142 ? 12.911 25.919 56.465 1.00 164.28 142 ALA A CA 1
ATOM 1666 C C . ALA A 1 142 ? 11.782 25.300 57.296 1.00 167.38 142 ALA A C 1
ATOM 1667 O O . ALA A 1 142 ? 10.866 24.700 56.698 1.00 178.18 142 ALA A O 1
ATOM 1674 N N . ASN A 1 143 ? 11.861 25.436 58.624 1.00 164.63 143 ASN A N 1
ATOM 1675 C CA . ASN A 1 143 ? 10.921 24.813 59.595 1.00 165.83 143 ASN A CA 1
ATOM 1676 C C . ASN A 1 143 ? 10.467 25.863 60.617 1.00 169.13 143 ASN A C 1
ATOM 1677 O O . ASN A 1 143 ? 11.065 26.959 60.650 1.00 166.66 143 ASN A O 1
ATOM 1688 N N . LYS A 1 144 ? 9.437 25.526 61.402 1.00 170.27 144 LYS A N 1
ATOM 1689 C CA . LYS A 1 144 ? 8.824 26.374 62.461 1.00 171.59 144 LYS A CA 1
ATOM 1690 C C . LYS A 1 144 ? 8.986 25.659 63.800 1.00 162.11 144 LYS A C 1
ATOM 1691 O O . LYS A 1 144 ? 8.781 24.449 63.877 1.00 152.05 144 LYS A O 1
ATOM 1727 N N . GLU A 1 146 ? 7.910 25.322 67.940 1.00 186.54 146 GLU A N 1
ATOM 1728 C CA . GLU A 1 146 ? 6.628 25.384 68.627 1.00 183.18 146 GLU A CA 1
ATOM 1729 C C . GLU A 1 146 ? 6.731 26.332 69.829 1.00 173.56 146 GLU A C 1
ATOM 1730 O O . GLU A 1 146 ? 5.959 27.311 69.873 1.00 163.94 146 GLU A O 1
ATOM 1742 N N . THR A 1 147 ? 7.649 26.034 70.757 1.00 168.26 147 THR A N 1
ATOM 1743 C CA . THR A 1 147 ? 7.909 26.773 72.026 1.00 169.69 147 THR A CA 1
ATOM 1744 C C . THR A 1 147 ? 6.936 26.289 73.109 1.00 174.59 147 THR A C 1
ATOM 1745 O O . THR A 1 147 ? 5.928 25.640 72.762 1.00 184.78 147 THR A O 1
ATOM 1756 N N . ALA A 1 148 ? 7.263 26.572 74.373 1.00 174.46 148 ALA A N 1
ATOM 1757 C CA . ALA A 1 148 ? 6.383 26.428 75.556 1.00 171.36 148 ALA A CA 1
ATOM 1758 C C . ALA A 1 148 ? 6.995 27.228 76.711 1.00 172.34 148 ALA A C 1
ATOM 1759 O O . ALA A 1 148 ? 8.125 26.900 77.117 1.00 169.57 148 ALA A O 1
ATOM 1766 N N . LYS A 1 149 ? 6.290 28.255 77.197 1.00 175.83 149 LYS A N 1
ATOM 1767 C CA . LYS A 1 149 ? 6.810 29.218 78.207 1.00 179.35 149 LYS A CA 1
ATOM 1768 C C . LYS A 1 149 ? 7.045 28.484 79.533 1.00 175.95 149 LYS A C 1
ATOM 1769 O O . LYS A 1 149 ? 8.214 28.139 79.789 1.00 173.51 149 LYS A O 1
ATOM 1788 N N . ASP A 1 153 ? 5.094 38.571 80.231 1.00 189.90 153 ASP A N 1
ATOM 1789 C CA . ASP A 1 153 ? 5.508 39.764 81.019 1.00 192.45 153 ASP A CA 1
ATOM 1790 C C . ASP A 1 153 ? 5.997 40.856 80.060 1.00 194.41 153 ASP A C 1
ATOM 1791 O O . ASP A 1 153 ? 7.021 40.624 79.388 1.00 192.29 153 ASP A O 1
ATOM 1799 N N . LYS A 1 154 ? 5.289 41.993 80.016 1.00 199.20 154 LYS A N 1
ATOM 1800 C CA . LYS A 1 154 ? 5.584 43.173 79.151 1.00 200.42 154 LYS A CA 1
ATOM 1801 C C . LYS A 1 154 ? 7.061 43.564 79.285 1.00 205.18 154 LYS A C 1
ATOM 1802 O O . LYS A 1 154 ? 7.708 43.786 78.241 1.00 201.02 154 LYS A O 1
ATOM 1821 N N . SER A 1 155 ? 7.556 43.642 80.528 1.00 209.59 155 SER A N 1
ATOM 1822 C CA . SER A 1 155 ? 8.918 44.104 80.914 1.00 203.57 155 SER A CA 1
ATOM 1823 C C . SER A 1 155 ? 9.997 43.355 80.120 1.00 205.60 155 SER A C 1
ATOM 1824 O O . SER A 1 155 ? 10.926 44.021 79.619 1.00 198.28 155 SER A O 1
ATOM 1832 N N . VAL A 1 156 ? 9.875 42.026 80.019 1.00 210.13 156 VAL A N 1
ATOM 1833 C CA . VAL A 1 156 ? 10.853 41.134 79.324 1.00 208.32 156 VAL A CA 1
ATOM 1834 C C . VAL A 1 156 ? 10.134 40.357 78.209 1.00 206.27 156 VAL A C 1
ATOM 1835 O O . VAL A 1 156 ? 10.592 39.248 77.875 1.00 202.70 156 VAL A O 1
ATOM 1848 N N . ARG A 1 157 ? 9.064 40.929 77.643 1.00 206.67 157 ARG A N 1
ATOM 1849 C CA . ARG A 1 157 ? 8.358 40.398 76.444 1.00 208.34 157 ARG A CA 1
ATOM 1850 C C . ARG A 1 157 ? 9.216 40.666 75.204 1.00 213.30 157 ARG A C 1
ATOM 1851 O O . ARG A 1 157 ? 9.236 39.805 74.302 1.00 214.66 157 ARG A O 1
ATOM 1872 N N . THR A 1 158 ? 9.876 41.830 75.170 1.00 213.04 158 THR A N 1
ATOM 1873 C CA . THR A 1 158 ? 10.685 42.333 74.027 1.00 211.97 158 THR A CA 1
ATOM 1874 C C . THR A 1 158 ? 12.183 42.298 74.366 1.00 211.52 158 THR A C 1
ATOM 1875 O O . THR A 1 158 ? 12.983 42.633 73.472 1.00 213.74 158 THR A O 1
ATOM 1886 N N . LYS A 1 159 ? 12.550 41.907 75.594 1.00 211.18 159 LYS A N 1
ATOM 1887 C CA . LYS A 1 159 ? 13.960 41.638 75.997 1.00 212.33 159 LYS A CA 1
ATOM 1888 C C . LYS A 1 159 ? 14.400 40.295 75.400 1.00 215.26 159 LYS A C 1
ATOM 1889 O O . LYS A 1 159 ? 15.622 40.085 75.258 1.00 203.08 159 LYS A O 1
ATOM 1908 N N . ILE A 1 160 ? 13.432 39.426 75.079 1.00 224.24 160 ILE A N 1
ATOM 1909 C CA . ILE A 1 160 ? 13.629 38.147 74.332 1.00 225.80 160 ILE A CA 1
ATOM 1910 C C . ILE A 1 160 ? 13.770 38.467 72.837 1.00 224.42 160 ILE A C 1
ATOM 1911 O O . ILE A 1 160 ? 14.627 37.838 72.184 1.00 238.59 160 ILE A O 1
ATOM 1927 N N . HIS A 1 161 ? 12.965 39.404 72.322 1.00 209.63 161 HIS A N 1
ATOM 1928 C CA . HIS A 1 161 ? 12.962 39.841 70.898 1.00 202.31 161 HIS A CA 1
ATOM 1929 C C . HIS A 1 161 ? 14.294 40.517 70.540 1.00 197.40 161 HIS A C 1
ATOM 1930 O O . HIS A 1 161 ? 14.640 40.519 69.343 1.00 193.69 161 HIS A O 1
ATOM 1944 N N . GLN A 1 162 ? 15.007 41.068 71.531 1.00 200.80 162 GLN A N 1
ATOM 1945 C CA . GLN A 1 162 ? 16.375 41.637 71.369 1.00 209.34 162 GLN A CA 1
ATOM 1946 C C . GLN A 1 162 ? 17.390 40.499 71.211 1.00 222.05 162 GLN A C 1
ATOM 1947 O O . GLN A 1 162 ? 18.083 40.469 70.176 1.00 236.03 162 GLN A O 1
ATOM 1961 N N . LEU A 1 163 ? 17.457 39.596 72.197 1.00 228.44 163 LEU A N 1
ATOM 1962 C CA . LEU A 1 163 ? 18.471 38.506 72.292 1.00 226.90 163 LEU A CA 1
ATOM 1963 C C . LEU A 1 163 ? 18.240 37.439 71.208 1.00 228.29 163 LEU A C 1
ATOM 1964 O O . LEU A 1 163 ? 19.071 36.513 71.130 1.00 238.82 163 LEU A O 1
ATOM 1980 N N . LEU A 1 164 ? 17.164 37.548 70.416 1.00 220.71 164 LEU A N 1
ATOM 1981 C CA . LEU A 1 164 ? 16.921 36.727 69.195 1.00 208.24 164 LEU A CA 1
ATOM 1982 C C . LEU A 1 164 ? 17.529 37.439 67.981 1.00 194.03 164 LEU A C 1
ATOM 1983 O O . LEU A 1 164 ? 18.443 36.865 67.358 1.00 176.87 164 LEU A O 1
ATOM 1999 N N . ARG A 1 165 ? 17.030 38.642 67.674 1.00 192.36 165 ARG A N 1
ATOM 2000 C CA . ARG A 1 165 ? 17.429 39.476 66.505 1.00 197.35 165 ARG A CA 1
ATOM 2001 C C . ARG A 1 165 ? 18.954 39.627 66.448 1.00 197.43 165 ARG A C 1
ATOM 2002 O O . ARG A 1 165 ? 19.521 39.451 65.352 1.00 194.54 165 ARG A O 1
ATOM 2023 N N . GLU A 1 166 ? 19.582 39.941 67.585 1.00 200.70 166 GLU A N 1
ATOM 2024 C CA . GLU A 1 166 ? 21.008 40.358 67.678 1.00 208.08 166 GLU A CA 1
ATOM 2025 C C . GLU A 1 166 ? 21.917 39.120 67.663 1.00 202.88 166 GLU A C 1
ATOM 2026 O O . GLU A 1 166 ? 22.922 39.141 66.925 1.00 195.12 166 GLU A O 1
ATOM 2038 N N . ALA A 1 167 ? 21.575 38.089 68.444 1.00 203.15 167 ALA A N 1
ATOM 2039 C CA . ALA A 1 167 ? 22.380 36.857 68.637 1.00 201.82 167 ALA A CA 1
ATOM 2040 C C . ALA A 1 167 ? 22.425 36.039 67.340 1.00 193.74 167 ALA A C 1
ATOM 2041 O O . ALA A 1 167 ? 23.531 35.605 66.957 1.00 190.71 167 ALA A O 1
ATOM 2048 N N . PHE A 1 168 ? 21.267 35.831 66.705 1.00 186.22 168 PHE A N 1
ATOM 2049 C CA . PHE A 1 168 ? 21.114 35.063 65.440 1.00 189.99 168 PHE A CA 1
ATOM 2050 C C . PHE A 1 168 ? 21.362 35.967 64.227 1.00 196.70 168 PHE A C 1
ATOM 2051 O O . PHE A 1 168 ? 21.518 35.415 63.119 1.00 209.41 168 PHE A O 1
ATOM 2068 N N . LYS A 1 169 ? 21.380 37.292 64.424 1.00 194.93 169 LYS A N 1
ATOM 2069 C CA . LYS A 1 169 ? 21.610 38.318 63.367 1.00 185.36 169 LYS A CA 1
ATOM 2070 C C . LYS A 1 169 ? 20.396 38.344 62.429 1.00 175.55 169 LYS A C 1
ATOM 2071 O O . LYS A 1 169 ? 19.739 39.399 62.358 1.00 157.37 169 LYS A O 1
ATOM 2090 N N . ASN A 1 170 ? 20.108 37.221 61.756 1.00 179.54 170 ASN A N 1
ATOM 2091 C CA . ASN A 1 170 ? 18.860 36.989 60.977 1.00 179.91 170 ASN A CA 1
ATOM 2092 C C . ASN A 1 170 ? 17.661 37.299 61.880 1.00 184.51 170 ASN A C 1
ATOM 2093 O O . ASN A 1 170 ? 17.827 37.269 63.119 1.00 177.88 170 ASN A O 1
ATOM 2104 N N . GLU A 1 171 ? 16.498 37.576 61.284 1.00 195.27 171 GLU A N 1
ATOM 2105 C CA . GLU A 1 171 ? 15.296 38.079 62.003 1.00 204.61 171 GLU A CA 1
ATOM 2106 C C . GLU A 1 171 ? 14.398 36.911 62.431 1.00 210.57 171 GLU A C 1
ATOM 2107 O O . GLU A 1 171 ? 14.636 35.766 61.985 1.00 201.74 171 GLU A O 1
ATOM 2119 N N . LEU A 1 172 ? 13.411 37.216 63.280 1.00 209.47 172 LEU A N 1
ATOM 2120 C CA . LEU A 1 172 ? 12.396 36.269 63.817 1.00 205.77 172 LEU A CA 1
ATOM 2121 C C . LEU A 1 172 ? 11.050 36.543 63.136 1.00 203.58 172 LEU A C 1
ATOM 2122 O O . LEU A 1 172 ? 10.796 37.711 62.778 1.00 205.11 172 LEU A O 1
ATOM 2138 N N . GLU A 1 173 ? 10.230 35.501 62.966 1.00 199.61 173 GLU A N 1
ATOM 2139 C CA . GLU A 1 173 ? 8.926 35.556 62.251 1.00 199.45 173 GLU A CA 1
ATOM 2140 C C . GLU A 1 173 ? 7.905 36.345 63.082 1.00 211.18 173 GLU A C 1
ATOM 2141 O O . GLU A 1 173 ? 7.462 37.412 62.605 1.00 209.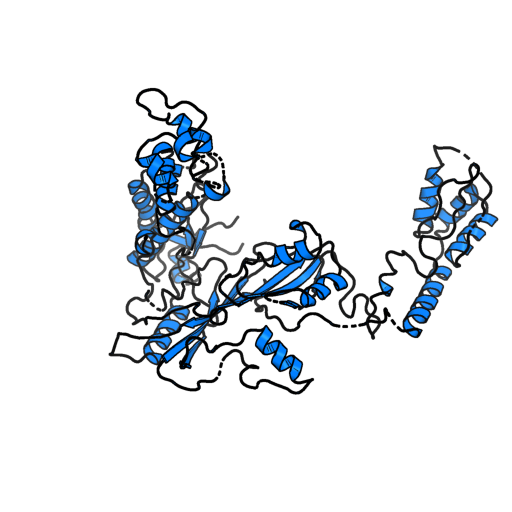21 173 GLU A O 1
ATOM 2153 N N . SER A 1 174 ? 7.558 35.838 64.274 1.00 218.37 174 SER A N 1
ATOM 2154 C CA . SER A 1 174 ? 6.339 36.205 65.046 1.00 213.96 174 SER A CA 1
ATOM 2155 C C . SER A 1 174 ? 6.682 36.866 66.389 1.00 217.32 174 SER A C 1
ATOM 2156 O O . SER A 1 174 ? 7.711 36.505 66.995 1.00 212.60 174 SER A O 1
ATOM 2164 N N . VAL A 1 175 ? 5.823 37.795 66.828 1.00 219.89 175 VAL A N 1
ATOM 2165 C CA . VAL A 1 175 ? 5.705 38.272 68.239 1.00 221.61 175 VAL A CA 1
ATOM 2166 C C . VAL A 1 175 ? 4.848 37.239 68.988 1.00 229.91 175 VAL A C 1
ATOM 2167 O O . VAL A 1 175 ? 4.272 36.365 68.308 1.00 242.92 175 VAL A O 1
ATOM 2180 N N . THR A 1 176 ? 4.784 37.313 70.322 1.00 223.65 176 THR A N 1
ATOM 2181 C CA . THR A 1 176 ? 3.916 36.460 71.187 1.00 217.11 176 THR A CA 1
ATOM 2182 C C . THR A 1 176 ? 2.561 36.243 70.491 1.00 217.30 176 THR A C 1
ATOM 2183 O O . THR A 1 176 ? 1.899 37.255 70.184 1.00 234.08 176 THR A O 1
ATOM 2194 N N . THR A 1 177 ? 2.180 34.982 70.230 1.00 205.83 177 THR A N 1
ATOM 2195 C CA . THR A 1 177 ? 0.961 34.590 69.458 1.00 200.63 177 THR A CA 1
ATOM 2196 C C . THR A 1 177 ? -0.037 33.899 70.403 1.00 204.16 177 THR A C 1
ATOM 2197 O O . THR A 1 177 ? -0.466 34.563 71.366 1.00 207.81 177 THR A O 1
ATOM 2208 N N . ASP A 1 178 ? -0.408 32.636 70.147 1.00 207.30 178 ASP A N 1
ATOM 2209 C CA . ASP A 1 178 ? -1.407 31.876 70.951 1.00 205.01 178 ASP A CA 1
ATOM 2210 C C . ASP A 1 178 ? -0.869 31.720 72.379 1.00 207.49 178 ASP A C 1
ATOM 2211 O O . ASP A 1 178 ? 0.252 31.194 72.526 1.00 224.02 178 ASP A O 1
ATOM 2220 N N . THR A 1 179 ? -1.638 32.166 73.380 1.00 198.68 179 THR A N 1
ATOM 2221 C CA . THR A 1 179 ? -1.248 32.233 74.817 1.00 194.15 179 THR A CA 1
ATOM 2222 C C . THR A 1 179 ? -0.092 33.239 74.958 1.00 190.89 179 THR A C 1
ATOM 2223 O O . THR A 1 179 ? -0.155 34.282 74.280 1.00 180.53 179 THR A O 1
ATOM 2234 N N . ASN A 1 180 ? 0.910 32.955 75.801 1.00 197.88 180 ASN A N 1
ATOM 2235 C CA . ASN A 1 180 ? 2.099 33.827 76.015 1.00 207.49 180 ASN A CA 1
ATOM 2236 C C . ASN A 1 180 ? 3.367 33.054 75.621 1.00 216.94 180 ASN A C 1
ATOM 2237 O O . ASN A 1 180 ? 4.291 32.946 76.457 1.00 222.34 180 ASN A O 1
ATOM 2248 N N . THR A 1 181 ? 3.400 32.546 74.383 1.00 214.54 181 THR A N 1
ATOM 2249 C CA . THR A 1 181 ? 4.546 31.820 73.770 1.00 207.09 181 THR A CA 1
ATOM 2250 C C . THR A 1 181 ? 4.864 32.442 72.406 1.00 210.65 181 THR A C 1
ATOM 2251 O O . THR A 1 181 ? 3.909 32.795 71.685 1.00 215.88 181 THR A O 1
ATOM 2262 N N . PHE A 1 182 ? 6.155 32.546 72.069 1.00 207.44 182 PHE A N 1
ATOM 2263 C CA . PHE A 1 182 ? 6.678 33.208 70.844 1.00 205.53 182 PHE A CA 1
ATOM 2264 C C . PHE A 1 182 ? 6.915 32.153 69.757 1.00 198.75 182 PHE A C 1
ATOM 2265 O O . PHE A 1 182 ? 8.039 31.620 69.675 1.00 214.55 182 PHE A O 1
ATOM 2282 N N . LYS A 1 183 ? 5.889 31.862 68.950 1.00 191.86 183 LYS A N 1
ATOM 2283 C CA . LYS A 1 183 ? 5.931 30.824 67.882 1.00 196.05 183 LYS A CA 1
ATOM 2284 C C . LYS A 1 183 ? 6.714 31.376 66.684 1.00 195.78 183 LYS A C 1
ATOM 2285 O O . LYS A 1 183 ? 6.083 31.894 65.744 1.00 191.19 183 LYS A O 1
ATOM 2304 N N . ILE A 1 184 ? 8.044 31.233 66.722 1.00 204.17 184 ILE A N 1
ATOM 2305 C CA . ILE A 1 184 ? 9.017 31.917 65.818 1.00 203.70 184 ILE A CA 1
ATOM 2306 C C . ILE A 1 184 ? 9.685 30.883 64.901 1.00 197.09 184 ILE A C 1
ATOM 2307 O O . ILE A 1 184 ? 10.537 30.119 65.388 1.00 179.40 184 ILE A O 1
ATOM 2323 N N . ALA A 1 185 ? 9.308 30.875 63.617 1.00 201.50 185 ALA A N 1
ATOM 2324 C CA . ALA A 1 185 ? 9.997 30.155 62.518 1.00 200.38 185 ALA A CA 1
ATOM 2325 C C . ALA A 1 185 ? 11.164 31.020 62.016 1.00 204.23 185 ALA A C 1
ATOM 2326 O O . ALA A 1 185 ? 11.525 31.983 62.727 1.00 206.31 185 ALA A O 1
ATOM 2333 N N . ARG A 1 186 ? 11.725 30.707 60.840 1.00 202.09 186 ARG A N 1
ATOM 2334 C CA . ARG A 1 186 ? 12.946 31.371 60.298 1.00 197.63 186 ARG A CA 1
ATOM 2335 C C . ARG A 1 186 ? 12.643 32.842 59.986 1.00 189.79 186 ARG A C 1
ATOM 2336 O O . ARG A 1 186 ? 11.464 33.237 60.065 1.00 179.48 186 ARG A O 1
ATOM 2357 N N . SER A 1 187 ? 13.686 33.615 59.662 1.00 194.84 187 SER A N 1
ATOM 2358 C CA . SER A 1 187 ? 13.606 34.986 59.090 1.00 197.94 187 SER A CA 1
ATOM 2359 C C . SER A 1 187 ? 12.751 34.957 57.815 1.00 196.13 187 SER A C 1
ATOM 2360 O O . SER A 1 187 ? 12.447 33.847 57.330 1.00 195.33 187 SER A O 1
ATOM 2368 N N . ASN A 1 188 ? 12.392 36.136 57.294 1.00 191.59 188 ASN A N 1
ATOM 2369 C CA . ASN A 1 188 ? 11.445 36.327 56.160 1.00 195.12 188 ASN A CA 1
ATOM 2370 C C . ASN A 1 188 ? 11.582 35.180 55.146 1.00 198.89 188 ASN A C 1
ATOM 2371 O O . ASN A 1 188 ? 10.600 34.432 54.973 1.00 203.06 188 ASN A O 1
ATOM 2382 N N . ARG A 1 189 ? 12.754 35.039 54.515 1.00 197.06 189 ARG A N 1
ATOM 2383 C CA . ARG A 1 189 ? 12.965 34.161 53.329 1.00 191.87 189 ARG A CA 1
ATOM 2384 C C . ARG A 1 189 ? 13.143 32.699 53.760 1.00 178.25 189 ARG A C 1
ATOM 2385 O O . ARG A 1 189 ? 13.694 32.460 54.849 1.00 170.71 189 ARG A O 1
ATOM 2406 N N . ASN A 1 190 ? 12.694 31.768 52.910 1.00 176.64 190 ASN A N 1
ATOM 2407 C CA . ASN A 1 190 ? 12.910 30.303 53.050 1.00 175.80 190 ASN A CA 1
ATOM 2408 C C . ASN A 1 190 ? 14.250 29.929 52.413 1.00 172.49 190 ASN A C 1
ATOM 2409 O O . ASN A 1 190 ? 15.051 29.256 53.089 1.00 179.02 190 ASN A O 1
ATOM 2420 N N . SER A 1 191 ? 14.479 30.365 51.168 1.00 166.79 191 SER A N 1
ATOM 2421 C CA . SER A 1 191 ? 15.590 29.907 50.291 1.00 165.93 191 SER A CA 1
ATOM 2422 C C . SER A 1 191 ? 16.806 30.845 50.359 1.00 163.82 191 SER A C 1
ATOM 2423 O O . SER A 1 191 ? 17.901 30.376 49.997 1.00 169.13 191 SER A O 1
ATOM 2431 N N . ARG A 1 192 ? 16.638 32.102 50.792 1.00 158.36 192 ARG A N 1
ATOM 2432 C CA . ARG A 1 192 ? 17.738 33.108 50.882 1.00 162.56 192 ARG A CA 1
ATOM 2433 C C . ARG A 1 192 ? 17.853 33.640 52.318 1.00 157.99 192 ARG A C 1
ATOM 2434 O O . ARG A 1 192 ? 17.138 33.126 53.199 1.00 156.88 192 ARG A O 1
ATOM 2455 N N . THR A 1 193 ? 18.742 34.618 52.533 1.00 160.59 193 THR A N 1
ATOM 2456 C CA . THR A 1 193 ? 19.107 35.194 53.857 1.00 168.00 193 THR A CA 1
ATOM 2457 C C . THR A 1 193 ? 18.084 36.253 54.283 1.00 172.70 193 THR A C 1
ATOM 2458 O O . THR A 1 193 ? 17.306 35.980 55.219 1.00 186.29 193 THR A O 1
ATOM 2469 N N . ASN A 1 194 ? 18.096 37.408 53.609 1.00 168.74 194 ASN A N 1
ATOM 2470 C CA . ASN A 1 194 ? 17.495 38.688 54.073 1.00 160.34 194 ASN A CA 1
ATOM 2471 C C . ASN A 1 194 ? 16.075 38.843 53.510 1.00 162.70 194 ASN A C 1
ATOM 2472 O O . ASN A 1 194 ? 15.235 39.437 54.212 1.00 161.71 194 ASN A O 1
ATOM 2483 N N . LYS A 1 195 ? 15.821 38.317 52.303 1.00 171.21 195 LYS A N 1
ATOM 2484 C CA . LYS A 1 195 ? 14.695 38.700 51.401 1.00 180.92 195 LYS A CA 1
ATOM 2485 C C . LYS A 1 195 ? 15.111 39.958 50.628 1.00 181.42 195 LYS A C 1
ATOM 2486 O O . LYS A 1 195 ? 14.936 39.984 49.393 1.00 175.14 195 LYS A O 1
ATOM 2505 N N . GLN A 1 196 ? 15.641 40.956 51.346 1.00 183.15 196 GLN A N 1
ATOM 2506 C CA . GLN A 1 196 ? 16.350 42.135 50.776 1.00 181.33 196 GLN A CA 1
ATOM 2507 C C . GLN A 1 196 ? 17.507 41.630 49.906 1.00 175.08 196 GLN A C 1
ATOM 2508 O O . GLN A 1 196 ? 17.914 42.370 48.990 1.00 183.36 196 GLN A O 1
ATOM 2522 N N . GLU A 1 197 ? 18.009 40.419 50.194 1.00 169.34 197 GLU A N 1
ATOM 2523 C CA . GLU A 1 197 ? 19.078 39.719 49.430 1.00 161.71 197 GLU A CA 1
ATOM 2524 C C . GLU A 1 197 ? 18.451 38.630 48.548 1.00 147.51 197 GLU A C 1
ATOM 2525 O O . GLU A 1 197 ? 19.068 37.560 48.410 1.00 140.85 197 GLU A O 1
ATOM 2537 N N . LYS A 1 198 ? 17.273 38.898 47.977 1.00 146.62 198 LYS A N 1
ATOM 2538 C CA . LYS A 1 198 ? 16.750 38.180 46.784 1.00 155.84 198 LYS A CA 1
ATOM 2539 C C . LYS A 1 198 ? 16.809 39.142 45.585 1.00 167.51 198 LYS A C 1
ATOM 2540 O O . LYS A 1 198 ? 16.062 38.937 44.602 1.00 176.52 198 LYS A O 1
ATOM 2559 N N . ILE A 1 199 ? 17.685 40.151 45.679 1.00 164.92 199 ILE A N 1
ATOM 2560 C CA . ILE A 1 199 ? 18.278 40.915 44.540 1.00 157.57 199 ILE A CA 1
ATOM 2561 C C . ILE A 1 199 ? 18.722 39.920 43.459 1.00 153.88 199 ILE A C 1
ATOM 2562 O O . ILE A 1 199 ? 18.747 40.301 42.275 1.00 158.41 199 ILE A O 1
ATOM 2578 N N . ASN A 1 200 ? 19.034 38.687 43.873 1.00 153.59 200 ASN A N 1
ATOM 2579 C CA . ASN A 1 200 ? 19.519 37.557 43.033 1.00 150.32 200 ASN A CA 1
ATOM 2580 C C . ASN A 1 200 ? 18.595 37.285 41.835 1.00 156.05 200 ASN A C 1
ATOM 2581 O O . ASN A 1 200 ? 18.965 36.418 41.017 1.00 162.67 200 ASN A O 1
ATOM 2592 N N . GLN A 1 201 ? 17.441 37.958 41.729 1.00 155.81 201 GLN A N 1
ATOM 2593 C CA . GLN A 1 201 ? 16.512 37.814 40.571 1.00 162.32 201 GLN A CA 1
ATOM 2594 C C . GLN A 1 201 ? 17.010 38.637 39.371 1.00 159.32 201 GLN A C 1
ATOM 2595 O O . GLN A 1 201 ? 16.445 38.465 38.268 1.00 158.45 201 GLN A O 1
ATOM 2609 N N . THR A 1 202 ? 18.041 39.468 39.562 1.00 149.94 202 THR A N 1
ATOM 2610 C CA . THR A 1 202 ? 18.527 40.480 38.584 1.00 137.81 202 THR A CA 1
ATOM 2611 C C . THR A 1 202 ? 19.901 40.079 38.027 1.00 136.97 202 THR A C 1
ATOM 2612 O O . THR A 1 202 ? 20.673 40.989 37.674 1.00 133.10 202 THR A O 1
ATOM 2623 N N . ARG A 1 203 ? 20.173 38.776 37.901 1.00 143.12 203 ARG A N 1
ATOM 2624 C CA . ARG A 1 203 ? 21.545 38.221 37.719 1.00 143.39 203 ARG A CA 1
ATOM 2625 C C . ARG A 1 203 ? 21.963 38.232 36.242 1.00 137.63 203 ARG A C 1
ATOM 2626 O O . ARG A 1 203 ? 21.123 37.942 35.369 1.00 125.27 203 ARG A O 1
ATOM 2647 N N . ASP A 1 204 ? 23.242 38.539 36.002 1.00 139.91 204 ASP A N 1
ATOM 2648 C CA . ASP A 1 204 ? 23.919 38.541 34.677 1.00 143.50 204 ASP A CA 1
ATOM 2649 C C . ASP A 1 204 ? 24.318 37.100 34.329 1.00 149.85 204 ASP A C 1
ATOM 2650 O O . ASP A 1 204 ? 24.189 36.222 35.211 1.00 145.22 204 ASP A O 1
ATOM 2659 N N . ALA A 1 205 ? 24.775 36.869 33.091 1.00 156.58 205 ALA A N 1
ATOM 2660 C CA . ALA A 1 205 ? 25.337 35.588 32.593 1.00 148.84 205 ALA A CA 1
ATOM 2661 C C . ALA A 1 205 ? 26.494 35.135 33.492 1.00 144.03 205 ALA A C 1
ATOM 2662 O O . ALA A 1 205 ? 26.518 33.946 33.860 1.00 145.83 205 ALA A O 1
ATOM 2669 N N . ASN A 1 206 ? 27.404 36.055 33.834 1.00 142.81 206 ASN A N 1
ATOM 2670 C CA . ASN A 1 206 ? 28.591 35.809 34.702 1.00 140.11 206 ASN A CA 1
ATOM 2671 C C . ASN A 1 206 ? 28.174 35.786 36.181 1.00 140.94 206 ASN A C 1
ATOM 2672 O O . ASN A 1 206 ? 29.067 35.588 37.035 1.00 127.28 206 ASN A O 1
ATOM 2683 N N . GLY A 1 207 ? 26.882 36.000 36.471 1.00 143.47 207 GLY A N 1
ATOM 2684 C CA . GLY A 1 207 ? 26.296 35.968 37.826 1.00 140.98 207 GLY A CA 1
ATOM 2685 C C . GLY A 1 207 ? 26.548 37.261 38.583 1.00 141.40 207 GLY A C 1
ATOM 2686 O O . GLY A 1 207 ? 26.911 37.182 39.770 1.00 135.06 207 GLY A O 1
ATOM 2690 N N . VAL A 1 208 ? 26.354 38.407 37.920 1.00 148.26 208 VAL A N 1
ATOM 2691 C CA . VAL A 1 208 ? 26.597 39.775 38.473 1.00 143.48 208 VAL A CA 1
ATOM 2692 C C . VAL A 1 208 ? 25.242 40.417 38.796 1.00 138.56 208 VAL A C 1
ATOM 2693 O O . VAL A 1 208 ? 24.294 40.242 38.006 1.00 127.80 208 VAL A O 1
ATOM 2706 N N . GLU A 1 209 ? 25.189 41.172 39.896 1.00 139.94 209 GLU A N 1
ATOM 2707 C CA . GLU A 1 209 ? 23.958 41.438 40.691 1.00 142.54 209 GLU A CA 1
ATOM 2708 C C . GLU A 1 209 ? 22.898 42.173 39.861 1.00 144.21 209 GLU A C 1
ATOM 2709 O O . GLU A 1 209 ? 21.737 41.725 39.913 1.00 156.81 209 GLU A O 1
ATOM 2721 N N . ASN A 1 210 ? 23.258 43.245 39.141 1.00 129.03 210 ASN A N 1
ATOM 2722 C CA . ASN A 1 210 ? 22.282 44.097 38.402 1.00 116.09 210 ASN A CA 1
ATOM 2723 C C . ASN A 1 210 ? 22.602 44.076 36.903 1.00 112.13 210 ASN A C 1
ATOM 2724 O O . ASN A 1 210 ? 23.242 45.024 36.423 1.00 117.44 210 ASN A O 1
ATOM 2735 N N . TRP A 1 211 ? 22.150 43.030 36.205 1.00 105.64 211 TRP A N 1
ATOM 2736 C CA . TRP A 1 211 ? 22.261 42.841 34.732 1.00 105.79 211 TRP A CA 1
ATOM 2737 C C . TRP A 1 211 ? 23.636 43.285 34.219 1.00 102.86 211 TRP A C 1
ATOM 2738 O O . TRP A 1 211 ? 23.682 43.865 33.116 1.00 102.64 211 TRP A O 1
ATOM 2759 N N . GLY A 1 212 ? 24.706 43.008 34.976 1.00 103.33 212 GLY A N 1
ATOM 2760 C CA . GLY A 1 212 ? 26.102 43.280 34.574 1.00 111.39 212 GLY A CA 1
ATOM 2761 C C . GLY A 1 212 ? 26.669 44.531 35.227 1.00 116.93 212 GLY A C 1
ATOM 2762 O O . GLY A 1 212 ? 27.908 44.666 35.257 1.00 125.77 212 GLY A O 1
ATOM 2766 N N . TYR A 1 213 ? 25.804 45.426 35.715 1.00 116.97 213 TYR A N 1
ATOM 2767 C CA . TYR A 1 213 ? 26.181 46.612 36.529 1.00 114.65 213 TYR A CA 1
ATOM 2768 C C . TYR A 1 213 ? 26.432 46.109 37.954 1.00 119.19 213 TYR A C 1
ATOM 2769 O O . TYR A 1 213 ? 26.068 44.947 38.248 1.00 117.47 213 TYR A O 1
ATOM 2787 N N . GLY A 1 214 ? 27.043 46.942 38.800 1.00 124.42 214 GLY A N 1
ATOM 2788 C CA . GLY A 1 214 ? 27.596 46.526 40.104 1.00 127.20 214 GLY A CA 1
ATOM 2789 C C . GLY A 1 214 ? 26.525 46.055 41.084 1.00 121.85 214 GLY A C 1
ATOM 2790 O O . GLY A 1 214 ? 25.403 45.728 40.704 1.00 109.43 214 GLY A O 1
ATOM 2794 N N . PRO A 1 215 ? 26.873 45.940 42.383 1.00 130.84 215 PRO A N 1
ATOM 2795 C CA . PRO A 1 215 ? 25.874 45.978 43.449 1.00 134.14 215 PRO A CA 1
ATOM 2796 C C . PRO A 1 215 ? 25.087 47.298 43.402 1.00 128.47 215 PRO A C 1
ATOM 2797 O O . PRO A 1 215 ? 25.645 48.285 42.957 1.00 126.12 215 PRO A O 1
ATOM 2808 N N . SER A 1 216 ? 23.826 47.281 43.850 1.00 125.03 216 SER A N 1
ATOM 2809 C CA . SER A 1 216 ? 22.975 48.485 44.057 1.00 119.34 216 SER A CA 1
ATOM 2810 C C . SER A 1 216 ? 23.748 49.515 44.887 1.00 113.33 216 SER A C 1
ATOM 2811 O O . SER A 1 216 ? 24.627 49.113 45.673 1.00 107.72 216 SER A O 1
ATOM 2819 N N . LYS A 1 217 ? 23.448 50.798 44.686 1.00 114.00 217 LYS A N 1
ATOM 2820 C CA . LYS A 1 217 ? 24.012 51.932 45.466 1.00 115.90 217 LYS A CA 1
ATOM 2821 C C . LYS A 1 217 ? 22.917 52.987 45.643 1.00 121.29 217 LYS A C 1
ATOM 2822 O O . LYS A 1 217 ? 21.833 52.832 45.035 1.00 121.24 217 LYS A O 1
ATOM 2841 N N . ASP A 1 218 ? 23.192 54.019 46.440 1.00 122.82 218 ASP A N 1
ATOM 2842 C CA . ASP A 1 218 ? 22.197 55.066 46.789 1.00 122.35 218 ASP A CA 1
ATOM 2843 C C . ASP A 1 218 ? 21.805 55.838 45.521 1.00 112.48 218 ASP A C 1
ATOM 2844 O O . ASP A 1 218 ? 20.630 56.233 45.429 1.00 111.90 218 ASP A O 1
ATOM 2853 N N . PHE A 1 219 ? 22.729 56.012 44.569 1.00 105.99 219 PHE A N 1
ATOM 2854 C CA . PHE A 1 219 ? 22.511 56.818 43.337 1.00 103.27 219 PHE A CA 1
ATOM 2855 C C . PHE A 1 219 ? 22.940 56.059 42.078 1.00 97.09 219 PHE A C 1
ATOM 2856 O O . PHE A 1 219 ? 24.002 55.403 42.077 1.00 100.65 219 PHE A O 1
ATOM 2873 N N . ILE A 1 220 ? 22.118 56.174 41.032 1.00 89.85 220 ILE A N 1
ATOM 2874 C CA . ILE A 1 220 ? 22.444 55.780 39.632 1.00 90.97 220 ILE A CA 1
ATOM 2875 C C . ILE A 1 220 ? 22.828 57.048 38.867 1.00 95.44 220 ILE A C 1
ATOM 2876 O O . ILE A 1 220 ? 21.925 57.868 38.606 1.00 107.79 220 ILE A O 1
ATOM 2892 N N . HIS A 1 221 ? 24.112 57.208 38.535 1.00 87.49 221 HIS A N 1
ATOM 2893 C CA . HIS A 1 221 ? 24.597 58.209 37.550 1.00 83.68 221 HIS A CA 1
ATOM 2894 C C . HIS A 1 221 ? 24.299 57.675 36.150 1.00 85.71 221 HIS A C 1
ATOM 2895 O O . HIS A 1 221 ? 24.286 56.439 35.991 1.00 95.91 221 HIS A O 1
ATOM 2909 N N . PHE A 1 222 ? 24.032 58.565 35.190 1.00 83.96 222 PHE A N 1
ATOM 2910 C CA . PHE A 1 222 ? 23.765 58.210 33.771 1.00 84.48 222 PHE A CA 1
ATOM 2911 C C . PHE A 1 222 ? 24.006 59.432 32.885 1.00 80.38 222 PHE A C 1
ATOM 2912 O O . PHE A 1 222 ? 24.142 60.541 33.440 1.00 78.35 222 PHE A O 1
ATOM 2929 N N . THR A 1 223 ? 24.060 59.217 31.565 1.00 78.02 223 THR A N 1
ATOM 2930 C CA . THR A 1 223 ? 24.245 60.268 30.527 1.00 79.77 223 THR A CA 1
ATOM 2931 C C . THR A 1 223 ? 22.883 60.585 29.891 1.00 84.30 223 THR A C 1
ATOM 2932 O O . THR A 1 223 ? 22.156 59.627 29.543 1.00 81.54 223 THR A O 1
ATOM 2943 N N . LEU A 1 224 ? 22.548 61.877 29.769 1.00 86.53 224 LEU A N 1
ATOM 2944 C CA . LEU A 1 224 ? 21.246 62.372 29.245 1.00 89.42 224 LEU A CA 1
ATOM 2945 C C . LEU A 1 224 ? 21.478 63.126 27.930 1.00 92.53 224 LEU A C 1
ATOM 2946 O O . LEU A 1 224 ? 21.899 64.299 27.980 1.00 105.55 224 LEU A O 1
ATOM 2962 N N . HIS A 1 225 ? 21.210 62.459 26.804 1.00 94.72 225 HIS A N 1
ATOM 2963 C CA . HIS A 1 225 ? 21.225 63.020 25.427 1.00 96.36 225 HIS A CA 1
ATOM 2964 C C . HIS A 1 225 ? 19.817 63.532 25.104 1.00 97.49 225 HIS A C 1
ATOM 2965 O O . HIS A 1 225 ? 18.900 62.699 25.052 1.00 100.34 225 HIS A O 1
ATOM 2979 N N . LYS A 1 226 ? 19.656 64.847 24.927 1.00 99.82 226 LYS A N 1
ATOM 2980 C CA . LYS A 1 226 ? 18.345 65.522 24.716 1.00 100.85 226 LYS A CA 1
ATOM 2981 C C . LYS A 1 226 ? 18.445 66.457 23.508 1.00 104.13 226 LYS A C 1
ATOM 2982 O O . LYS A 1 226 ? 19.547 66.985 23.260 1.00 114.30 226 LYS A O 1
ATOM 3001 N N . GLU A 1 227 ? 17.333 66.647 22.794 1.00 104.02 227 GLU A N 1
ATOM 3002 C CA . GLU A 1 227 ? 17.220 67.566 21.630 1.00 103.44 227 GLU A CA 1
ATOM 3003 C C . GLU A 1 227 ? 15.996 68.467 21.838 1.00 104.88 227 GLU A C 1
ATOM 3004 O O . GLU A 1 227 ? 14.893 67.927 22.078 1.00 97.53 227 GLU A O 1
ATOM 3016 N N . ASN A 1 228 ? 16.201 69.786 21.763 1.00 106.88 228 ASN A N 1
ATOM 3017 C CA . ASN A 1 228 ? 15.153 70.830 21.920 1.00 107.15 228 ASN A CA 1
ATOM 3018 C C . ASN A 1 228 ? 14.356 70.563 23.200 1.00 102.27 228 ASN A C 1
ATOM 3019 O O . ASN A 1 228 ? 13.110 70.558 23.135 1.00 111.28 228 ASN A O 1
ATOM 3030 N N . LYS A 1 229 ? 15.058 70.342 24.313 1.00 92.86 229 LYS A N 1
ATOM 3031 C CA . LYS A 1 229 ? 14.465 70.239 25.672 1.00 94.93 229 LYS A CA 1
ATOM 3032 C C . LYS A 1 229 ? 15.415 70.924 26.651 1.00 91.77 229 LYS A C 1
ATOM 3033 O O . LYS A 1 229 ? 16.631 70.845 26.421 1.00 101.11 229 LYS A O 1
ATOM 3052 N N . ASP A 1 230 ? 14.876 71.600 27.666 1.00 93.15 230 ASP A N 1
ATOM 3053 C CA . ASP A 1 230 ? 15.677 72.214 28.757 1.00 98.83 230 ASP A CA 1
ATOM 3054 C C . ASP A 1 230 ? 16.139 71.072 29.663 1.00 96.36 230 ASP A C 1
ATOM 3055 O O . ASP A 1 230 ? 15.428 70.059 29.729 1.00 94.70 230 ASP A O 1
ATOM 3064 N N . THR A 1 231 ? 17.292 71.218 30.314 1.00 97.20 231 THR A N 1
ATOM 3065 C CA . THR A 1 231 ? 17.814 70.227 31.290 1.00 94.22 231 THR A CA 1
ATOM 3066 C C . THR A 1 231 ? 16.717 69.938 32.309 1.00 94.81 231 THR A C 1
ATOM 3067 O O . THR A 1 231 ? 16.367 68.783 32.532 1.00 90.90 231 THR A O 1
ATOM 3095 N N . GLU A 1 233 ? 13.503 70.491 32.160 1.00 97.19 233 GLU A N 1
ATOM 3096 C CA . GLU A 1 233 ? 12.368 69.850 31.520 1.00 100.86 233 GLU A CA 1
ATOM 3097 C C . GLU A 1 233 ? 12.636 68.344 31.423 1.00 103.84 233 GLU A C 1
ATOM 3098 O O . GLU A 1 233 ? 11.808 67.567 31.934 1.00 110.14 233 GLU A O 1
ATOM 3110 N N . ALA A 1 234 ? 13.772 67.964 30.829 1.00 107.41 234 ALA A N 1
ATOM 3111 C CA . ALA A 1 234 ? 14.152 66.570 30.489 1.00 106.42 234 ALA A CA 1
ATOM 3112 C C . ALA A 1 234 ? 14.210 65.696 31.747 1.00 104.54 234 ALA A C 1
ATOM 3113 O O . ALA A 1 234 ? 13.667 64.575 31.703 1.00 109.88 234 ALA A O 1
ATOM 3120 N N . VAL A 1 235 ? 14.859 66.173 32.815 1.00 98.08 235 VAL A N 1
ATOM 3121 C CA . VAL A 1 235 ? 15.046 65.388 34.073 1.00 97.63 235 VAL A CA 1
ATOM 3122 C C . VAL A 1 235 ? 13.692 65.234 34.771 1.00 97.51 235 VAL A C 1
ATOM 3123 O O . VAL A 1 235 ? 13.465 64.165 35.357 1.00 101.93 235 VAL A O 1
ATOM 3136 N N . ASN A 1 236 ? 12.826 66.250 34.695 1.00 102.45 236 ASN A N 1
ATOM 3137 C CA . ASN A 1 236 ? 11.499 66.261 35.371 1.00 102.59 236 ASN A CA 1
ATOM 3138 C C . ASN A 1 236 ? 10.491 65.407 34.591 1.00 102.82 236 ASN A C 1
ATOM 3139 O O . ASN A 1 236 ? 9.508 64.960 35.215 1.00 110.11 236 ASN A O 1
ATOM 3150 N N . VAL A 1 237 ? 10.723 65.173 33.296 1.00 96.35 237 VAL A N 1
ATOM 3151 C CA . VAL A 1 237 ? 10.017 64.114 32.517 1.00 98.27 237 VAL A CA 1
ATOM 3152 C C . VAL A 1 237 ? 10.336 62.760 33.163 1.00 106.64 237 VAL A C 1
ATOM 3153 O O . VAL A 1 237 ? 9.382 62.032 33.497 1.00 115.14 237 VAL A O 1
ATOM 3166 N N . ILE A 1 238 ? 11.630 62.454 33.333 1.00 109.51 238 ILE A N 1
ATOM 3167 C CA . ILE A 1 238 ? 12.145 61.181 33.925 1.00 106.03 238 ILE A CA 1
ATOM 3168 C C . ILE A 1 238 ? 11.399 60.902 35.236 1.00 107.29 238 ILE A C 1
ATOM 3169 O O . ILE A 1 238 ? 10.787 59.822 35.336 1.00 109.10 238 ILE A O 1
ATOM 3185 N N . THR A 1 239 ? 11.434 61.846 36.182 1.00 107.39 239 THR A N 1
ATOM 3186 C CA . THR A 1 239 ? 10.826 61.720 37.536 1.00 111.77 239 THR A CA 1
ATOM 3187 C C . THR A 1 239 ? 9.315 61.497 37.411 1.00 118.34 239 THR A C 1
ATOM 3188 O O . THR A 1 239 ? 8.783 60.653 38.162 1.00 121.28 239 THR A O 1
ATOM 3199 N N . LYS A 1 240 ? 8.658 62.233 36.507 1.00 119.89 240 LYS A N 1
ATOM 3200 C CA . LYS A 1 240 ? 7.193 62.142 36.259 1.00 123.29 240 LYS A CA 1
ATOM 3201 C C . LYS A 1 240 ? 6.844 60.720 35.807 1.00 118.92 240 LYS A C 1
ATOM 3202 O O . LYS A 1 240 ? 5.860 60.169 36.333 1.00 128.50 240 LYS A O 1
ATOM 3221 N N . LEU A 1 241 ? 7.612 60.165 34.864 1.00 114.82 241 LEU A N 1
ATOM 3222 C CA . LEU A 1 241 ? 7.378 58.815 34.279 1.00 113.97 241 LEU A CA 1
ATOM 3223 C C . LEU A 1 241 ? 7.635 57.730 35.334 1.00 111.14 241 LEU A C 1
ATOM 3224 O O . LEU A 1 241 ? 6.983 56.667 35.253 1.00 111.04 241 LEU A O 1
ATOM 3240 N N . LEU A 1 242 ? 8.534 57.988 36.288 1.00 106.52 242 LEU A N 1
ATOM 3241 C CA . LEU A 1 242 ? 8.934 57.006 37.331 1.00 112.39 242 LEU A CA 1
ATOM 3242 C C . LEU A 1 242 ? 8.034 57.133 38.568 1.00 114.56 242 LEU A C 1
ATOM 3243 O O . LEU A 1 242 ? 8.193 56.301 39.481 1.00 123.50 242 LEU A O 1
ATOM 3259 N N . ARG A 1 243 ? 7.112 58.103 38.589 1.00 113.46 243 ARG A N 1
ATOM 3260 C CA . ARG A 1 243 ? 6.245 58.426 39.757 1.00 116.48 243 ARG A CA 1
ATOM 3261 C C . ARG A 1 243 ? 7.141 58.638 40.984 1.00 112.09 243 ARG A C 1
ATOM 3262 O O . ARG A 1 243 ? 6.999 57.887 41.968 1.00 112.69 243 ARG A O 1
ATOM 3283 N N . VAL A 1 244 ? 8.043 59.620 40.908 1.00 109.45 244 VAL A N 1
ATOM 3284 C CA . VAL A 1 244 ? 9.008 59.979 41.989 1.00 110.25 244 VAL A CA 1
ATOM 3285 C C . VAL A 1 244 ? 9.003 61.496 42.138 1.00 105.81 244 VAL A C 1
ATOM 3286 O O . VAL A 1 244 ? 8.794 62.204 41.156 1.00 106.92 244 VAL A O 1
ATOM 3299 N N . PRO A 1 245 ? 9.221 62.049 43.355 1.00 102.75 245 PRO A N 1
ATOM 3300 C CA . PRO A 1 245 ? 9.413 63.489 43.515 1.00 105.05 245 PRO A CA 1
ATOM 3301 C C . PRO A 1 245 ? 10.667 63.988 42.784 1.00 112.79 245 PRO A C 1
ATOM 3302 O O . PRO A 1 245 ? 11.632 63.252 42.697 1.00 114.58 245 PRO A O 1
ATOM 3313 N N . SER A 1 246 ? 10.617 65.234 42.311 1.00 118.91 246 SER A N 1
ATOM 3314 C CA . SER A 1 246 ? 11.667 65.914 41.506 1.00 124.00 246 SER A CA 1
ATOM 3315 C C . SER A 1 246 ? 13.034 65.911 42.211 1.00 117.98 246 SER A C 1
ATOM 3316 O O . SER A 1 246 ? 14.037 66.110 41.510 1.00 111.31 246 SER A O 1
ATOM 3324 N N . ARG A 1 247 ? 13.082 65.713 43.534 1.00 116.37 247 ARG A N 1
ATOM 3325 C CA . ARG A 1 247 ? 14.306 65.906 44.365 1.00 120.61 247 ARG A CA 1
ATOM 3326 C C . ARG A 1 247 ? 15.257 64.701 44.265 1.00 113.60 247 ARG A C 1
ATOM 3327 O O . ARG A 1 247 ? 16.434 64.856 44.652 1.00 103.43 247 ARG A O 1
ATOM 3348 N N . VAL A 1 248 ? 14.794 63.550 43.767 1.00 108.43 248 VAL A N 1
ATOM 3349 C CA . VAL A 1 248 ? 15.654 62.341 43.570 1.00 104.77 248 VAL A CA 1
ATOM 3350 C C . VAL A 1 248 ? 16.697 62.624 42.481 1.00 105.41 248 VAL A C 1
ATOM 3351 O O . VAL A 1 248 ? 17.859 62.214 42.671 1.00 117.23 248 VAL A O 1
ATOM 3364 N N . ILE A 1 249 ? 16.296 63.294 41.394 1.00 100.75 249 ILE A N 1
ATOM 3365 C CA . ILE A 1 249 ? 17.145 63.549 40.189 1.00 96.83 249 ILE A CA 1
ATOM 3366 C C . ILE A 1 249 ? 17.931 64.851 40.395 1.00 94.31 249 ILE A C 1
ATOM 3367 O O . ILE A 1 249 ? 17.351 65.822 40.909 1.00 99.26 249 ILE A O 1
ATOM 3383 N N . ARG A 1 250 ? 19.214 64.849 40.032 1.00 92.76 250 ARG A N 1
ATOM 3384 C CA . ARG A 1 250 ? 20.141 65.999 40.196 1.00 94.65 250 ARG A CA 1
ATOM 3385 C C . ARG A 1 250 ? 21.121 66.010 39.025 1.00 96.88 250 ARG A C 1
ATOM 3386 O O . ARG A 1 250 ? 21.411 64.923 38.500 1.00 106.60 250 ARG A O 1
ATOM 3407 N N . TYR A 1 251 ? 21.603 67.197 38.647 1.00 98.20 251 TYR A N 1
ATOM 3408 C CA . TYR A 1 251 ? 22.508 67.425 37.489 1.00 96.18 251 TYR A CA 1
ATOM 3409 C C . TYR A 1 251 ? 23.576 68.457 37.875 1.00 92.55 251 TYR A C 1
ATOM 3410 O O . TYR A 1 251 ? 23.417 69.144 38.901 1.00 86.77 251 TYR A O 1
ATOM 3428 N N . ALA A 1 252 ? 24.631 68.562 37.065 1.00 93.57 252 ALA A N 1
ATOM 3429 C CA . ALA A 1 252 ? 25.811 69.421 37.323 1.00 102.07 252 ALA A CA 1
ATOM 3430 C C . ALA A 1 252 ? 25.570 70.838 36.786 1.00 101.45 252 ALA A C 1
ATOM 3431 O O . ALA A 1 252 ? 26.062 71.814 37.408 1.00 90.61 252 ALA A O 1
ATOM 3438 N N . GLY A 1 253 ? 24.859 70.941 35.660 1.00 102.04 253 GLY A N 1
ATOM 3439 C CA . GLY A 1 253 ? 24.560 72.213 34.979 1.00 104.52 253 GLY A CA 1
ATOM 3440 C C . GLY A 1 253 ? 23.504 72.036 33.904 1.00 106.79 253 GLY A C 1
ATOM 3441 O O . GLY A 1 253 ? 23.330 70.900 33.417 1.00 117.23 253 GLY A O 1
ATOM 3445 N N . THR A 1 254 ? 22.814 73.123 33.557 1.00 101.86 254 THR A N 1
ATOM 3446 C CA . THR A 1 254 ? 21.756 73.160 32.518 1.00 97.12 254 THR A CA 1
ATOM 3447 C C . THR A 1 254 ? 22.420 73.402 31.160 1.00 95.49 254 THR A C 1
ATOM 3448 O O . THR A 1 254 ? 23.385 74.181 31.110 1.00 99.71 254 THR A O 1
ATOM 3459 N N . LYS A 1 255 ? 21.928 72.746 30.110 1.00 93.80 255 LYS A N 1
ATOM 3460 C CA . LYS A 1 255 ? 22.468 72.846 28.730 1.00 90.70 255 LYS A CA 1
ATOM 3461 C C . LYS A 1 255 ? 21.448 73.581 27.854 1.00 95.77 255 LYS A C 1
ATOM 3462 O O . LYS A 1 255 ? 20.244 73.552 28.187 1.00 93.49 255 LYS A O 1
ATOM 3481 N N . ASP A 1 256 ? 21.929 74.209 26.777 1.00 101.22 256 ASP A N 1
ATOM 3482 C CA . ASP A 1 256 ? 21.122 74.958 25.775 1.00 96.84 256 ASP A CA 1
ATOM 3483 C C . ASP A 1 256 ? 19.983 74.056 25.276 1.00 97.06 256 ASP A C 1
ATOM 3484 O O . ASP A 1 256 ? 20.238 72.863 25.027 1.00 103.01 256 ASP A O 1
ATOM 3493 N N . ARG A 1 257 ? 18.767 74.600 25.164 1.00 101.01 257 ARG A N 1
ATOM 3494 C CA . ARG A 1 257 ? 17.557 73.869 24.693 1.00 102.43 257 ARG A CA 1
ATOM 3495 C C . ARG A 1 257 ? 17.637 73.703 23.172 1.00 99.74 257 ARG A C 1
ATOM 3496 O O . ARG A 1 257 ? 17.633 72.552 22.703 1.00 107.06 257 ARG A O 1
ATOM 3517 N N . ARG A 1 258 ? 17.725 74.815 22.440 1.00 94.40 258 ARG A N 1
ATOM 3518 C CA . ARG A 1 258 ? 17.744 74.848 20.953 1.00 96.57 258 ARG A CA 1
ATOM 3519 C C . ARG A 1 258 ? 19.063 74.228 20.477 1.00 93.23 258 ARG A C 1
ATOM 3520 O O . ARG A 1 258 ? 19.875 74.943 19.842 1.00 92.24 258 ARG A O 1
ATOM 3541 N N . ALA A 1 259 ? 19.253 72.939 20.772 1.00 89.51 259 ALA A N 1
ATOM 3542 C CA . ALA A 1 259 ? 20.539 72.216 20.647 1.00 86.08 259 ALA A CA 1
ATOM 3543 C C . ALA A 1 259 ? 20.346 70.737 20.995 1.00 84.90 259 ALA A C 1
ATOM 3544 O O . ALA A 1 259 ? 19.357 70.403 21.680 1.00 83.83 259 ALA A O 1
ATOM 3551 N N . VAL A 1 260 ? 21.266 69.890 20.535 1.00 87.94 260 VAL A N 1
ATOM 3552 C CA . VAL A 1 260 ? 21.436 68.493 21.031 1.00 90.16 260 VAL A CA 1
ATOM 3553 C C . VAL A 1 260 ? 22.605 68.513 22.014 1.00 90.01 260 VAL A C 1
ATOM 3554 O O . VAL A 1 260 ? 23.690 68.971 21.613 1.00 91.74 260 VAL A O 1
ATOM 3567 N N . THR A 1 261 ? 22.383 68.061 23.250 1.00 89.46 261 THR A N 1
ATOM 3568 C CA . THR A 1 261 ? 23.353 68.198 24.367 1.00 93.80 261 THR A CA 1
ATOM 3569 C C . THR A 1 261 ? 23.467 66.878 25.136 1.00 97.90 261 THR A C 1
ATOM 3570 O O . THR A 1 261 ? 22.455 66.150 25.216 1.00 94.49 261 THR A O 1
ATOM 3581 N N . CYS A 1 262 ? 24.658 66.611 25.685 1.00 98.68 262 CYS A N 1
ATOM 3582 C CA . CYS A 1 262 ? 24.957 65.471 26.593 1.00 97.94 262 CYS A CA 1
ATOM 3583 C C . CYS A 1 262 ? 25.494 65.989 27.935 1.00 92.16 262 CYS A C 1
ATOM 3584 O O . CYS A 1 262 ? 26.275 66.964 27.940 1.00 86.37 262 CYS A O 1
ATOM 3592 N N . GLN A 1 263 ? 25.091 65.334 29.026 1.00 87.57 263 GLN A N 1
ATOM 3593 C CA . GLN A 1 263 ? 25.458 65.697 30.418 1.00 90.02 263 GLN A CA 1
ATOM 3594 C C . GLN A 1 263 ? 25.220 64.490 31.332 1.00 92.27 263 GLN A C 1
ATOM 3595 O O . GLN A 1 263 ? 24.498 63.565 30.904 1.00 89.90 263 GLN A O 1
ATOM 3609 N N . ARG A 1 264 ? 25.794 64.511 32.541 1.00 91.93 264 ARG A N 1
ATOM 3610 C CA . ARG A 1 264 ? 25.623 63.443 33.562 1.00 90.43 264 ARG A CA 1
ATOM 3611 C C . ARG A 1 264 ? 24.527 63.852 34.547 1.00 90.67 264 ARG A C 1
ATOM 3612 O O . ARG A 1 264 ? 24.422 65.054 34.866 1.00 91.88 264 ARG A O 1
ATOM 3633 N N . VAL A 1 265 ? 23.762 62.862 35.009 1.00 93.99 265 VAL A N 1
ATOM 3634 C CA . VAL A 1 265 ? 22.550 63.019 35.864 1.00 96.19 265 VAL A CA 1
ATOM 3635 C C . VAL A 1 265 ? 22.520 61.852 36.859 1.00 101.37 265 VAL A C 1
ATOM 3636 O O . VAL A 1 265 ? 22.503 60.692 36.396 1.00 106.19 265 VAL A O 1
ATOM 3649 N N . SER A 1 266 ? 22.526 62.151 38.163 1.00 100.51 266 SER A N 1
ATOM 3650 C CA . SER A 1 266 ? 22.321 61.175 39.266 1.00 96.35 266 SER A CA 1
ATOM 3651 C C . SER A 1 266 ? 20.823 61.096 39.587 1.00 95.28 266 SER A C 1
ATOM 3652 O O . SER A 1 266 ? 20.105 62.057 39.268 1.00 90.72 266 SER A O 1
ATOM 3660 N N . ILE A 1 267 ? 20.377 59.987 40.182 1.00 97.86 267 ILE A N 1
ATOM 3661 C CA . ILE A 1 267 ? 18.978 59.794 40.670 1.00 100.67 267 ILE A CA 1
ATOM 3662 C C . ILE A 1 267 ? 18.959 58.661 41.702 1.00 110.89 267 ILE A C 1
ATOM 3663 O O . ILE A 1 267 ? 19.587 57.613 41.448 1.00 123.25 267 ILE A O 1
ATOM 3679 N N . SER A 1 268 ? 18.250 58.867 42.815 1.00 110.01 268 SER A N 1
ATOM 3680 C CA . SER A 1 268 ? 18.118 57.902 43.936 1.00 108.34 268 SER A CA 1
ATOM 3681 C C . SER A 1 268 ? 16.693 57.334 43.974 1.00 116.39 268 SER A C 1
ATOM 3682 O O . SER A 1 268 ? 15.854 57.778 43.166 1.00 121.64 268 SER A O 1
ATOM 3690 N N . LYS A 1 269 ? 16.446 56.368 44.867 1.00 118.41 269 LYS A N 1
ATOM 3691 C CA . LYS A 1 269 ? 15.113 55.759 45.138 1.00 117.82 269 LYS A CA 1
ATOM 3692 C C . LYS A 1 269 ? 14.549 55.115 43.864 1.00 115.74 269 LYS A C 1
ATOM 3693 O O . LYS A 1 269 ? 13.312 55.032 43.750 1.00 121.42 269 LYS A O 1
ATOM 3712 N N . ILE A 1 270 ? 15.416 54.650 42.957 1.00 113.12 270 ILE A N 1
ATOM 3713 C CA . ILE A 1 270 ? 15.028 53.961 41.689 1.00 112.79 270 ILE A CA 1
ATOM 3714 C C . ILE A 1 270 ? 16.070 52.887 41.364 1.00 108.59 270 ILE A C 1
ATOM 3715 O O . ILE A 1 270 ? 17.252 53.103 41.668 1.00 114.96 270 ILE A O 1
ATOM 3731 N N . GLY A 1 271 ? 15.626 51.779 40.764 1.00 104.69 271 GLY A N 1
ATOM 3732 C CA . GLY A 1 271 ? 16.485 50.675 40.298 1.00 106.00 271 GLY A CA 1
ATOM 3733 C C . GLY A 1 271 ? 16.647 50.689 38.787 1.00 105.33 271 GLY A C 1
ATOM 3734 O O . GLY A 1 271 ? 15.681 51.065 38.092 1.00 110.24 271 GLY A O 1
ATOM 3738 N N . LEU A 1 272 ? 17.825 50.278 38.305 1.00 102.75 272 LEU A N 1
ATOM 3739 C CA . LEU A 1 272 ? 18.200 50.227 36.866 1.00 106.69 272 LEU A CA 1
ATOM 3740 C C . LEU A 1 272 ? 17.020 49.764 36.007 1.00 111.26 272 LEU A C 1
ATOM 3741 O O . LEU A 1 272 ? 16.719 50.464 35.024 1.00 126.78 272 LEU A O 1
ATOM 3757 N N . ASP A 1 273 ? 16.397 48.631 36.354 1.00 114.11 273 ASP A N 1
ATOM 3758 C CA . ASP A 1 273 ? 15.431 47.898 35.486 1.00 120.17 273 ASP A CA 1
ATOM 3759 C C . ASP A 1 273 ? 14.360 48.852 34.941 1.00 126.12 273 ASP A C 1
ATOM 3760 O O . ASP A 1 273 ? 14.027 48.732 33.737 1.00 121.86 273 ASP A O 1
ATOM 3769 N N . ARG A 1 274 ? 13.855 49.754 35.793 1.00 127.99 274 ARG A N 1
ATOM 3770 C CA . ARG A 1 274 ? 12.750 50.702 35.482 1.00 128.36 274 ARG A CA 1
ATOM 3771 C C . ARG A 1 274 ? 13.307 51.926 34.745 1.00 121.64 274 ARG A C 1
ATOM 3772 O O . ARG A 1 274 ? 12.725 52.302 33.704 1.00 119.27 274 ARG A O 1
ATOM 3793 N N . LEU A 1 275 ? 14.383 52.524 35.270 1.00 111.32 275 LEU A N 1
ATOM 3794 C CA . LEU A 1 275 ? 15.109 53.659 34.639 1.00 108.73 275 LEU A CA 1
ATOM 3795 C C . LEU A 1 275 ? 15.439 53.298 33.187 1.00 108.55 275 LEU A C 1
ATOM 3796 O O . LEU A 1 275 ? 15.230 54.147 32.303 1.00 116.64 275 LEU A O 1
ATOM 3812 N N . ASN A 1 276 ? 15.941 52.080 32.971 1.00 107.89 276 ASN A N 1
ATOM 3813 C CA . ASN A 1 276 ? 16.361 51.547 31.648 1.00 107.30 276 ASN A CA 1
ATOM 3814 C C . ASN A 1 276 ? 15.135 51.404 30.736 1.00 109.96 276 ASN A C 1
ATOM 3815 O O . ASN A 1 276 ? 15.293 51.575 29.513 1.00 115.53 276 ASN A O 1
ATOM 3826 N N . ALA A 1 277 ? 13.962 51.118 31.310 1.00 111.49 277 ALA A N 1
ATOM 3827 C CA . ALA A 1 277 ? 12.687 50.895 30.584 1.00 113.22 277 ALA A CA 1
ATOM 3828 C C . ALA A 1 277 ? 12.139 52.208 30.004 1.00 114.38 277 ALA A C 1
ATOM 3829 O O . ALA A 1 277 ? 11.254 52.124 29.124 1.00 112.15 277 ALA A O 1
ATOM 3836 N N . LEU A 1 278 ? 12.624 53.366 30.475 1.00 113.74 278 LEU A N 1
ATOM 3837 C CA . LEU A 1 278 ? 12.190 54.713 30.001 1.00 108.11 278 LEU A CA 1
ATOM 3838 C C . LEU A 1 278 ? 12.531 54.889 28.515 1.00 108.00 278 LEU A C 1
ATOM 3839 O O . LEU A 1 278 ? 11.682 55.427 27.782 1.00 113.81 278 LEU A O 1
ATOM 3855 N N . ASN A 1 279 ? 13.712 54.440 28.082 1.00 105.21 279 ASN A N 1
ATOM 3856 C CA . ASN A 1 279 ? 14.217 54.628 26.694 1.00 107.54 279 ASN A CA 1
ATOM 3857 C C . ASN A 1 279 ? 13.179 54.163 25.665 1.00 109.40 279 ASN A C 1
ATOM 3858 O O . ASN A 1 279 ? 13.231 54.666 24.529 1.00 116.39 279 ASN A O 1
ATOM 3869 N N . ARG A 1 280 ? 12.293 53.235 26.039 1.00 115.56 280 ARG A N 1
ATOM 3870 C CA . ARG A 1 280 ? 11.240 52.673 25.150 1.00 126.62 280 ARG A CA 1
ATOM 3871 C C . ARG A 1 280 ? 10.138 53.713 24.896 1.00 125.72 280 ARG A C 1
ATOM 3872 O O . ARG A 1 280 ? 9.567 53.698 23.791 1.00 124.21 280 ARG A O 1
ATOM 3893 N N . THR A 1 281 ? 9.852 54.581 25.872 1.00 127.58 281 THR A N 1
ATOM 3894 C CA . THR A 1 281 ? 8.689 55.512 25.863 1.00 126.85 281 THR A CA 1
ATOM 3895 C C . THR A 1 281 ? 9.143 56.974 25.731 1.00 126.35 281 THR A C 1
ATOM 3896 O O . THR A 1 281 ? 8.251 57.842 25.635 1.00 124.76 281 THR A O 1
ATOM 3907 N N . LEU A 1 282 ? 10.457 57.239 25.729 1.00 125.68 282 LEU A N 1
ATOM 3908 C CA . LEU A 1 282 ? 11.033 58.614 25.767 1.00 124.34 282 LEU A CA 1
ATOM 3909 C C . LEU A 1 282 ? 11.066 59.203 24.353 1.00 129.07 282 LEU A C 1
ATOM 3910 O O . LEU A 1 282 ? 11.412 58.462 23.407 1.00 121.45 282 LEU A O 1
ATOM 3926 N N . LYS A 1 283 ? 10.761 60.502 24.248 1.00 135.21 283 LYS A N 1
ATOM 3927 C CA . LYS A 1 283 ? 10.361 61.201 22.997 1.00 132.27 283 LYS A CA 1
ATOM 3928 C C . LYS A 1 283 ? 11.597 61.724 22.258 1.00 127.44 283 LYS A C 1
ATOM 3929 O O . LYS A 1 283 ? 11.964 61.114 21.235 1.00 128.81 283 LYS A O 1
ATOM 3948 N N . GLY A 1 284 ? 12.203 62.809 22.749 1.00 123.98 284 GLY A N 1
ATOM 3949 C CA . GLY A 1 284 ? 13.334 63.495 22.093 1.00 125.29 284 GLY A CA 1
ATOM 3950 C C . GLY A 1 284 ? 14.589 63.466 22.958 1.00 122.68 284 GLY A C 1
ATOM 3951 O O . GLY A 1 284 ? 15.360 64.423 22.977 1.00 122.45 284 GLY A O 1
ATOM 3972 N N . ILE A 1 286 ? 17.445 60.371 24.966 1.00 112.16 286 ILE A N 1
ATOM 3973 C CA . ILE A 1 286 ? 17.856 59.000 25.208 1.00 111.65 286 ILE A CA 1
ATOM 3974 C C . ILE A 1 286 ? 18.765 58.986 26.441 1.00 107.30 286 ILE A C 1
ATOM 3975 O O . ILE A 1 286 ? 19.628 59.873 26.556 1.00 104.80 286 ILE A O 1
ATOM 3991 N N . ILE A 1 287 ? 18.558 57.998 27.313 1.00 106.33 287 ILE A N 1
ATOM 3992 C CA . ILE A 1 287 ? 19.295 57.787 28.592 1.00 101.31 287 ILE A CA 1
ATOM 3993 C C . ILE A 1 287 ? 20.220 56.571 28.412 1.00 100.83 287 ILE A C 1
ATOM 3994 O O . ILE A 1 287 ? 19.763 55.558 27.851 1.00 89.61 287 ILE A O 1
ATOM 4010 N N . GLY A 1 288 ? 21.485 56.681 28.834 1.00 104.64 288 GLY A N 1
ATOM 4011 C CA . GLY A 1 288 ? 22.491 55.606 28.719 1.00 101.38 288 GLY A CA 1
ATOM 4012 C C . GLY A 1 288 ? 23.694 55.833 29.622 1.00 101.87 288 GLY A C 1
ATOM 4013 O O . GLY A 1 288 ? 23.700 56.840 30.356 1.00 107.59 288 GLY A O 1
ATOM 4017 N N . ASN A 1 289 ? 24.670 54.918 29.566 1.00 101.98 289 ASN A N 1
ATOM 4018 C CA . ASN A 1 289 ? 25.951 54.948 30.328 1.00 100.22 289 ASN A CA 1
ATOM 4019 C C . ASN A 1 289 ? 25.655 54.911 31.833 1.00 100.51 289 ASN A C 1
ATOM 4020 O O . ASN A 1 289 ? 26.075 55.842 32.558 1.00 92.68 289 ASN A O 1
ATOM 4031 N N . TYR A 1 290 ? 24.956 53.878 32.299 1.00 99.61 290 TYR A N 1
ATOM 4032 C CA . TYR A 1 290 ? 24.580 53.750 33.728 1.00 101.25 290 TYR A CA 1
ATOM 4033 C C . TYR A 1 290 ? 25.845 53.428 34.527 1.00 99.24 290 TYR A C 1
ATOM 4034 O O . TYR A 1 290 ? 26.720 52.710 34.003 1.00 98.29 290 TYR A O 1
ATOM 4052 N N . ASN A 1 291 ? 25.943 54.007 35.727 1.00 98.70 291 ASN A N 1
ATOM 4053 C CA . ASN A 1 291 ? 26.980 53.729 36.757 1.00 99.54 291 ASN A CA 1
ATOM 4054 C C . ASN A 1 291 ? 26.362 54.003 38.128 1.00 99.05 291 ASN A C 1
ATOM 4055 O O . ASN A 1 291 ? 25.889 55.135 38.335 1.00 109.38 291 ASN A O 1
ATOM 4066 N N . PHE A 1 292 ? 26.336 53.006 39.012 1.00 96.92 292 PHE A N 1
ATOM 4067 C CA . PHE A 1 292 ? 25.967 53.181 40.440 1.00 94.67 292 PHE A CA 1
ATOM 4068 C C . PHE A 1 292 ? 27.074 53.985 41.119 1.00 95.82 292 PHE A C 1
ATOM 4069 O O . PHE A 1 292 ? 28.234 53.837 40.682 1.00 103.64 292 PHE A O 1
ATOM 4086 N N . SER A 1 293 ? 26.740 54.793 42.130 1.00 97.65 293 SER A N 1
ATOM 4087 C CA . SER A 1 293 ? 27.733 55.429 43.040 1.00 113.16 293 SER A CA 1
ATOM 4088 C C . SER A 1 293 ? 27.058 55.931 44.323 1.00 117.62 293 SER A C 1
ATOM 4089 O O . SER A 1 293 ? 25.821 56.109 44.332 1.00 111.84 293 SER A O 1
ATOM 4097 N N . ASP A 1 294 ? 27.866 56.136 45.368 1.00 124.49 294 ASP A N 1
ATOM 4098 C CA . ASP A 1 294 ? 27.434 56.641 46.697 1.00 130.89 294 ASP A CA 1
ATOM 4099 C C . ASP A 1 294 ? 27.171 58.147 46.608 1.00 128.86 294 ASP A C 1
ATOM 4100 O O . ASP A 1 294 ? 26.347 58.647 47.395 1.00 133.60 294 ASP A O 1
ATOM 4109 N N . ALA A 1 295 ? 27.859 58.837 45.695 1.00 127.17 295 ALA A N 1
ATOM 4110 C CA . ALA A 1 295 ? 27.726 60.294 45.465 1.00 126.47 295 ALA A CA 1
ATOM 4111 C C . ALA A 1 295 ? 26.475 60.568 44.626 1.00 121.75 295 ALA A C 1
ATOM 4112 O O . ALA A 1 295 ? 26.149 59.735 43.759 1.00 113.49 295 ALA A O 1
ATOM 4119 N N . SER A 1 296 ? 25.793 61.680 44.914 1.00 118.72 296 SER A N 1
ATOM 4120 C CA . SER A 1 296 ? 24.818 62.347 44.014 1.00 110.91 296 SER A CA 1
ATOM 4121 C C . SER A 1 296 ? 25.540 63.497 43.313 1.00 108.60 296 SER A C 1
ATOM 4122 O O . SER A 1 296 ? 26.573 63.950 43.844 1.00 109.82 296 SER A O 1
ATOM 4130 N N . LEU A 1 297 ? 25.006 63.958 42.182 1.00 109.35 297 LEU A N 1
ATOM 4131 C CA . LEU A 1 297 ? 25.542 65.131 41.441 1.00 108.25 297 LEU A CA 1
ATOM 4132 C C . LEU A 1 297 ? 25.021 66.414 42.092 1.00 107.42 297 LEU A C 1
ATOM 4133 O O . LEU A 1 297 ? 23.974 66.356 42.770 1.00 116.47 297 LEU A O 1
ATOM 4149 N N . ASN A 1 298 ? 25.734 67.522 41.893 1.00 97.44 298 ASN A N 1
ATOM 4150 C CA . ASN A 1 298 ? 25.389 68.850 42.463 1.00 97.51 298 ASN A CA 1
ATOM 4151 C C . ASN A 1 298 ? 25.793 69.940 41.475 1.00 89.14 298 ASN A C 1
ATOM 4152 O O . ASN A 1 298 ? 26.781 69.748 40.764 1.00 89.06 298 ASN A O 1
ATOM 4163 N N . LEU A 1 299 ? 25.060 71.048 41.441 1.00 90.23 299 LEU A N 1
ATOM 4164 C CA . LEU A 1 299 ? 25.479 72.230 40.648 1.00 93.13 299 LEU A CA 1
ATOM 4165 C C . LEU A 1 299 ? 26.971 72.452 40.911 1.00 90.95 299 LEU A C 1
ATOM 4166 O O . LEU A 1 299 ? 27.349 72.505 42.094 1.00 89.91 299 LEU A O 1
ATOM 4182 N N . GLY A 1 300 ? 27.782 72.521 39.852 1.00 93.81 300 GLY A N 1
ATOM 4183 C CA . GLY A 1 300 ? 29.223 72.832 39.941 1.00 97.91 300 GLY A CA 1
ATOM 4184 C C . GLY A 1 300 ? 30.098 71.609 39.735 1.00 97.51 300 GLY A C 1
ATOM 4185 O O . GLY A 1 300 ? 31.322 71.793 39.609 1.00 109.01 300 GLY A O 1
ATOM 4189 N N . ASP A 1 301 ? 29.504 70.411 39.686 1.00 94.75 301 ASP A N 1
ATOM 4190 C CA . ASP A 1 301 ? 30.210 69.130 39.410 1.00 95.44 301 ASP A CA 1
ATOM 4191 C C . ASP A 1 301 ? 30.461 69.006 37.900 1.00 97.23 301 ASP A C 1
ATOM 4192 O O . ASP A 1 301 ? 29.913 68.073 37.272 1.00 94.09 301 ASP A O 1
ATOM 4201 N N . LEU A 1 302 ? 31.276 69.919 37.362 1.00 97.98 302 LEU A N 1
ATOM 4202 C CA . LEU A 1 302 ? 31.729 69.975 35.945 1.00 96.54 302 LEU A CA 1
ATOM 4203 C C . LEU A 1 302 ? 32.776 71.088 35.823 1.00 97.83 302 LEU A C 1
ATOM 4204 O O . LEU A 1 302 ? 32.763 72.011 36.670 1.00 94.80 302 LEU A O 1
ATOM 4220 N N . LYS A 1 303 ? 33.651 70.997 34.819 1.00 99.86 303 LYS A N 1
ATOM 4221 C CA . LYS A 1 303 ? 34.749 71.974 34.595 1.00 108.28 303 LYS A CA 1
ATOM 4222 C C . LYS A 1 303 ? 34.294 73.014 33.562 1.00 105.14 303 LYS A C 1
ATOM 4223 O O . LYS A 1 303 ? 34.670 74.193 33.710 1.00 111.13 303 LYS A O 1
ATOM 4242 N N . GLY A 1 304 ? 33.502 72.593 32.571 1.00 96.19 304 GLY A N 1
ATOM 4243 C CA . GLY A 1 304 ? 33.010 73.445 31.472 1.00 90.93 304 GLY A CA 1
ATOM 4244 C C . GLY A 1 304 ? 32.131 72.654 30.520 1.00 88.08 304 GLY A C 1
ATOM 4245 O O . GLY A 1 304 ? 31.469 71.712 30.985 1.00 86.41 304 GLY A O 1
ATOM 4249 N N . ASN A 1 305 ? 32.122 73.020 29.236 1.00 88.72 305 ASN A N 1
ATOM 4250 C CA . ASN A 1 305 ? 31.348 72.323 28.172 1.00 90.84 305 ASN A CA 1
ATOM 4251 C C . ASN A 1 305 ? 32.102 72.397 26.838 1.00 90.74 305 ASN A C 1
ATOM 4252 O O . ASN A 1 305 ? 32.741 73.438 26.576 1.00 92.73 305 ASN A O 1
ATOM 4263 N N . GLU A 1 306 ? 32.011 71.334 26.030 1.00 86.79 306 GLU A N 1
ATOM 4264 C CA . GLU A 1 306 ? 32.550 71.273 24.647 1.00 88.40 306 GLU A CA 1
ATOM 4265 C C . GLU A 1 306 ? 31.401 71.556 23.675 1.00 88.99 306 GLU A C 1
ATOM 4266 O O . GLU A 1 306 ? 30.399 70.808 23.718 1.00 87.55 306 GLU A O 1
ATOM 4278 N N . PHE A 1 307 ? 31.557 72.596 22.846 1.00 89.16 307 PHE A N 1
ATOM 4279 C CA . PHE A 1 307 ? 30.583 73.057 21.821 1.00 89.17 307 PHE A CA 1
ATOM 4280 C C . PHE A 1 307 ? 31.052 72.673 20.412 1.00 91.81 307 PHE A C 1
ATOM 4281 O O . PHE A 1 307 ? 32.263 72.756 20.128 1.00 95.70 307 PHE A O 1
ATOM 4298 N N . VAL A 1 308 ? 30.107 72.304 19.545 1.00 92.66 308 VAL A N 1
ATOM 4299 C CA . VAL A 1 308 ? 30.312 72.200 18.070 1.00 94.89 308 VAL A CA 1
ATOM 4300 C C . VAL A 1 308 ? 29.244 73.061 17.388 1.00 92.61 308 VAL A C 1
ATOM 4301 O O . VAL A 1 308 ? 28.068 72.640 17.345 1.00 90.25 308 VAL A O 1
ATOM 4314 N N . VAL A 1 309 ? 29.650 74.232 16.895 1.00 90.85 309 VAL A N 1
ATOM 4315 C CA . VAL A 1 309 ? 28.751 75.293 16.356 1.00 89.50 309 VAL A CA 1
ATOM 4316 C C . VAL A 1 309 ? 28.881 75.322 14.831 1.00 92.75 309 VAL A C 1
ATOM 4317 O O . VAL A 1 309 ? 29.964 75.679 14.332 1.00 90.47 309 VAL A O 1
ATOM 4330 N N . VAL A 1 310 ? 27.811 74.962 14.123 1.00 101.03 310 VAL A N 1
ATOM 4331 C CA . VAL A 1 310 ? 27.694 75.149 12.649 1.00 104.12 310 VAL A CA 1
ATOM 4332 C C . VAL A 1 310 ? 27.182 76.572 12.417 1.00 110.30 310 VAL A C 1
ATOM 4333 O O . VAL A 1 310 ? 26.000 76.845 12.727 1.00 118.54 310 VAL A O 1
ATOM 4346 N N . ILE A 1 311 ? 28.062 77.456 11.950 1.00 110.09 311 ILE A N 1
ATOM 4347 C CA . ILE A 1 311 ? 27.693 78.812 11.455 1.00 108.82 311 ILE A CA 1
ATOM 4348 C C . ILE A 1 311 ? 27.285 78.627 9.994 1.00 107.64 311 ILE A C 1
ATOM 4349 O O . ILE A 1 311 ? 28.113 78.104 9.227 1.00 100.61 311 ILE A O 1
ATOM 4365 N N . ARG A 1 312 ? 26.045 78.989 9.650 1.00 111.52 312 ARG A N 1
ATOM 4366 C CA . ARG A 1 312 ? 25.438 78.731 8.315 1.00 115.78 312 ARG A CA 1
ATOM 4367 C C . ARG A 1 312 ? 25.320 80.041 7.525 1.00 122.70 312 ARG A C 1
ATOM 4368 O O . ARG A 1 312 ? 25.250 81.115 8.162 1.00 127.58 312 ARG A O 1
ATOM 4389 N N . ASP A 1 313 ? 25.306 79.942 6.189 1.00 120.86 313 ASP A N 1
ATOM 4390 C CA . ASP A 1 313 ? 25.071 81.075 5.254 1.00 121.22 313 ASP A CA 1
ATOM 4391 C C . ASP A 1 313 ? 26.123 82.152 5.540 1.00 115.93 313 ASP A C 1
ATOM 4392 O O . ASP A 1 313 ? 25.739 83.265 5.943 1.00 124.64 313 ASP A O 1
ATOM 4401 N N . VAL A 1 314 ? 27.402 81.823 5.347 1.00 110.48 314 VAL A N 1
ATOM 4402 C CA . VAL A 1 314 ? 28.554 82.701 5.714 1.00 113.72 314 VAL A CA 1
ATOM 4403 C C . VAL A 1 314 ? 28.878 83.635 4.541 1.00 120.35 314 VAL A C 1
ATOM 4404 O O . VAL A 1 314 ? 29.051 83.140 3.412 1.00 130.85 314 VAL A O 1
ATOM 4417 N N . THR A 1 315 ? 28.944 84.940 4.822 1.00 121.47 315 THR A N 1
ATOM 4418 C CA . THR A 1 315 ? 29.397 86.023 3.908 1.00 116.67 315 THR A CA 1
ATOM 4419 C C . THR A 1 315 ? 30.468 86.833 4.644 1.00 112.74 315 THR A C 1
ATOM 4420 O O . THR A 1 315 ? 30.304 87.040 5.859 1.00 117.69 315 THR A O 1
ATOM 4431 N N . THR A 1 316 ? 31.521 87.265 3.949 1.00 109.18 316 THR A N 1
ATOM 4432 C CA . THR A 1 316 ? 32.707 87.919 4.562 1.00 113.73 316 THR A CA 1
ATOM 4433 C C . THR A 1 316 ? 32.558 89.442 4.509 1.00 114.95 316 THR A C 1
ATOM 4434 O O . THR A 1 316 ? 33.031 90.101 5.455 1.00 125.58 316 THR A O 1
ATOM 4445 N N . GLY A 1 317 ? 31.946 89.976 3.446 1.00 110.43 317 GLY A N 1
ATOM 4446 C CA . GLY A 1 317 ? 31.907 91.424 3.163 1.00 114.74 317 GLY A CA 1
ATOM 4447 C C . GLY A 1 317 ? 33.269 91.932 2.712 1.00 120.30 317 GLY A C 1
ATOM 4448 O O . GLY A 1 317 ? 33.416 92.231 1.508 1.00 131.25 317 GLY A O 1
ATOM 4452 N N . ASN A 1 318 ? 34.224 92.021 3.647 1.00 121.40 318 ASN A N 1
ATOM 4453 C CA . ASN A 1 318 ? 35.665 92.298 3.392 1.00 119.94 318 ASN A CA 1
ATOM 4454 C C . ASN A 1 318 ? 36.116 91.494 2.169 1.00 124.98 318 ASN A C 1
ATOM 4455 O O . ASN A 1 318 ? 36.265 90.264 2.298 1.00 131.24 318 ASN A O 1
ATOM 4466 N N . SER A 1 319 ? 36.334 92.175 1.040 1.00 130.09 319 SER A N 1
ATOM 4467 C CA . SER A 1 319 ? 36.642 91.577 -0.285 1.00 124.25 319 SER A CA 1
ATOM 4468 C C . SER A 1 319 ? 38.147 91.647 -0.572 1.00 118.52 319 SER A C 1
ATOM 4469 O O . SER A 1 319 ? 38.521 91.488 -1.744 1.00 117.51 319 SER A O 1
ATOM 4477 N N . GLU A 1 320 ? 38.973 91.862 0.456 1.00 123.21 320 GLU A N 1
ATOM 4478 C CA . GLU A 1 320 ? 40.447 92.027 0.325 1.00 130.19 320 GLU A CA 1
ATOM 4479 C C . GLU A 1 320 ? 41.167 90.737 0.743 1.00 129.67 320 GLU A C 1
ATOM 4480 O O . GLU A 1 320 ? 42.173 90.404 0.084 1.00 127.64 320 GLU A O 1
ATOM 4492 N N . VAL A 1 321 ? 40.682 90.039 1.780 1.00 133.86 321 VAL A N 1
ATOM 4493 C CA . VAL A 1 321 ? 41.307 88.790 2.320 1.00 135.54 321 VAL A CA 1
ATOM 4494 C C . VAL A 1 321 ? 40.296 87.633 2.279 1.00 129.65 321 VAL A C 1
ATOM 4495 O O . VAL A 1 321 ? 39.079 87.897 2.382 1.00 125.89 321 VAL A O 1
ATOM 4508 N N . SER A 1 322 ? 40.807 86.400 2.159 1.00 124.73 322 SER A N 1
ATOM 4509 C CA . SER A 1 322 ? 40.043 85.126 2.044 1.00 124.55 322 SER A CA 1
ATOM 4510 C C . SER A 1 322 ? 39.230 84.862 3.318 1.00 122.57 322 SER A C 1
ATOM 4511 O O . SER A 1 322 ? 39.515 85.507 4.341 1.00 143.49 322 SER A O 1
ATOM 4519 N N . LEU A 1 323 ? 38.266 83.936 3.260 1.00 110.22 323 LEU A N 1
ATOM 4520 C CA . LEU A 1 323 ? 37.504 83.465 4.449 1.00 105.93 323 LEU A CA 1
ATOM 4521 C C . LEU A 1 323 ? 38.426 82.586 5.302 1.00 106.98 323 LEU A C 1
ATOM 4522 O O . LEU A 1 323 ? 38.605 82.898 6.495 1.00 110.52 323 LEU A O 1
ATOM 4538 N N . GLU A 1 324 ? 38.999 81.541 4.697 1.00 106.28 324 GLU A N 1
ATOM 4539 C CA . GLU A 1 324 ? 40.043 80.676 5.307 1.00 104.06 324 GLU A CA 1
ATOM 4540 C C . GLU A 1 324 ? 41.038 81.563 6.059 1.00 106.76 324 GLU A C 1
ATOM 4541 O O . GLU A 1 324 ? 41.449 81.169 7.157 1.00 123.06 324 GLU A O 1
ATOM 4553 N N . GLU A 1 325 ? 41.395 82.718 5.489 1.00 110.23 325 GLU A N 1
ATOM 4554 C CA . GLU A 1 325 ? 42.343 83.695 6.092 1.00 119.35 325 GLU A CA 1
ATOM 4555 C C . GLU A 1 325 ? 41.677 84.397 7.284 1.00 115.35 325 GLU A C 1
ATOM 4556 O O . GLU A 1 325 ? 42.324 84.482 8.346 1.00 112.75 325 GLU A O 1
ATOM 4568 N N . ILE A 1 326 ? 40.444 84.887 7.110 1.00 115.13 326 ILE A N 1
ATOM 4569 C CA . ILE A 1 326 ? 39.647 85.585 8.167 1.00 113.89 326 ILE A CA 1
ATOM 4570 C C . ILE A 1 326 ? 39.549 84.666 9.386 1.00 102.36 326 ILE A C 1
ATOM 4571 O O . ILE A 1 326 ? 40.042 85.055 10.458 1.00 99.74 326 ILE A O 1
ATOM 4587 N N . VAL A 1 327 ? 38.929 83.498 9.204 1.00 92.94 327 VAL A N 1
ATOM 4588 C CA . VAL A 1 327 ? 38.652 82.504 10.281 1.00 92.74 327 VAL A CA 1
ATOM 4589 C C . VAL A 1 327 ? 39.974 82.145 10.973 1.00 95.90 327 VAL A C 1
ATOM 4590 O O . VAL A 1 327 ? 40.069 82.379 12.195 1.00 100.35 327 VAL A O 1
ATOM 4603 N N . SER A 1 328 ? 40.956 81.638 10.219 1.00 95.23 328 SER A N 1
ATOM 4604 C CA . SER A 1 328 ? 42.284 81.185 10.721 1.00 97.69 328 SER A CA 1
ATOM 4605 C C . SER A 1 328 ? 42.891 82.210 11.687 1.00 97.71 328 SER A C 1
ATOM 4606 O O . SER A 1 328 ? 43.357 81.795 12.769 1.00 99.52 328 SER A O 1
ATOM 4614 N N . ASN A 1 329 ? 42.911 83.489 11.300 1.00 96.73 329 ASN A N 1
ATOM 4615 C CA . ASN A 1 329 ? 43.464 84.605 12.117 1.00 100.60 329 ASN A CA 1
ATOM 4616 C C . ASN A 1 329 ? 42.505 84.919 13.271 1.00 99.87 329 ASN A C 1
ATOM 4617 O O . ASN A 1 329 ? 42.994 85.299 14.358 1.00 97.39 329 ASN A O 1
ATOM 4628 N N . GLY A 1 330 ? 41.195 84.796 13.023 1.00 99.07 330 GLY A N 1
ATOM 4629 C CA . GLY A 1 330 ? 40.127 85.062 14.004 1.00 99.36 330 GLY A CA 1
ATOM 4630 C C . GLY A 1 330 ? 40.200 84.090 15.162 1.00 100.24 330 GLY A C 1
ATOM 4631 O O . GLY A 1 330 ? 40.194 84.549 16.320 1.00 107.50 330 GLY A O 1
ATOM 4635 N N . CYS A 1 331 ? 40.289 82.795 14.849 1.00 95.77 331 CYS A N 1
ATOM 4636 C CA . CYS A 1 331 ? 40.419 81.683 15.826 1.00 93.39 331 CYS A CA 1
ATOM 4637 C C . CYS A 1 331 ? 41.770 81.772 16.540 1.00 99.15 331 CYS A C 1
ATOM 4638 O O . CYS A 1 331 ? 41.793 81.594 17.773 1.00 110.25 331 CYS A O 1
ATOM 4646 N N . LYS A 1 332 ? 42.848 82.044 15.799 1.00 101.05 332 LYS A N 1
ATOM 4647 C CA . LYS A 1 332 ? 44.199 82.261 16.378 1.00 102.61 332 LYS A CA 1
ATOM 4648 C C . LYS A 1 332 ? 44.080 83.304 17.497 1.00 99.98 332 LYS A C 1
ATOM 4649 O O . LYS A 1 332 ? 44.619 83.052 18.585 1.00 102.94 332 LYS A O 1
ATOM 4668 N N . SER A 1 333 ? 43.364 84.406 17.253 1.00 98.18 333 SER A N 1
ATOM 4669 C CA . SER A 1 333 ? 43.135 85.494 18.240 1.00 99.91 333 SER A CA 1
ATOM 4670 C C . SER A 1 333 ? 42.266 84.991 19.397 1.00 97.33 333 SER A C 1
ATOM 4671 O O . SER A 1 333 ? 42.533 85.406 20.540 1.00 105.45 333 SER A O 1
ATOM 4679 N N . LEU A 1 334 ? 41.253 84.163 19.116 1.00 89.56 334 LEU A N 1
ATOM 4680 C CA . LEU A 1 334 ? 40.373 83.576 20.164 1.00 86.12 334 LEU A CA 1
ATOM 4681 C C . LEU A 1 334 ? 41.241 82.782 21.140 1.00 84.53 334 LEU A C 1
ATOM 4682 O O . LEU A 1 334 ? 41.135 83.038 22.342 1.00 83.14 334 LEU A O 1
ATOM 4698 N N . SER A 1 335 ? 42.083 81.883 20.624 1.00 88.05 335 SER A N 1
ATOM 4699 C CA . SER A 1 335 ? 42.950 80.970 21.415 1.00 89.93 335 SER A CA 1
ATOM 4700 C C . SER A 1 335 ? 44.087 81.747 22.090 1.00 92.34 335 SER A C 1
ATOM 4701 O O . SER A 1 335 ? 44.345 81.495 23.282 1.00 94.05 335 SER A O 1
ATOM 4709 N N . GLU A 1 336 ? 44.745 82.646 21.354 1.00 97.27 336 GLU A N 1
ATOM 4710 C CA . GLU A 1 336 ? 45.900 83.438 21.855 1.00 109.46 336 GLU A CA 1
ATOM 4711 C C . GLU A 1 336 ? 45.395 84.474 22.866 1.00 105.97 336 GLU A C 1
ATOM 4712 O O . GLU A 1 336 ? 45.747 84.356 24.051 1.00 110.83 336 GLU A O 1
ATOM 4724 N N . ASN A 1 337 ? 44.574 85.422 22.403 1.00 103.80 337 ASN A N 1
ATOM 4725 C CA . ASN A 1 337 ? 44.144 86.635 23.150 1.00 101.19 337 ASN A CA 1
ATOM 4726 C C . ASN A 1 337 ? 42.927 86.324 24.027 1.00 95.44 337 ASN A C 1
ATOM 4727 O O . ASN A 1 337 ? 42.932 86.748 25.202 1.00 90.68 337 ASN A O 1
ATOM 4738 N N . GLY A 1 338 ? 41.924 85.640 23.460 1.00 90.32 338 GLY A N 1
ATOM 4739 C CA . GLY A 1 338 ? 40.648 85.307 24.124 1.00 88.89 338 GLY A CA 1
ATOM 4740 C C . GLY A 1 338 ? 39.524 86.204 23.643 1.00 86.82 338 GLY A C 1
ATOM 4741 O O . GLY A 1 338 ? 39.652 86.763 22.537 1.00 89.78 338 GLY A O 1
ATOM 4745 N N . PHE A 1 339 ? 38.469 86.338 24.453 1.00 85.85 339 PHE A N 1
ATOM 4746 C CA . PHE A 1 339 ? 37.339 87.288 24.269 1.00 88.60 339 PHE A CA 1
ATOM 4747 C C . PHE A 1 339 ? 36.967 87.888 25.630 1.00 90.20 339 PHE A C 1
ATOM 4748 O O . PHE A 1 339 ? 37.284 87.261 26.656 1.00 97.98 339 PHE A O 1
ATOM 4765 N N . ILE A 1 340 ? 36.317 89.057 25.647 1.00 91.35 340 ILE A N 1
ATOM 4766 C CA . ILE A 1 340 ? 35.861 89.718 26.909 1.00 91.59 340 ILE A CA 1
ATOM 4767 C C . ILE A 1 340 ? 34.706 88.878 27.465 1.00 86.37 340 ILE A C 1
ATOM 4768 O O . ILE A 1 340 ? 33.716 88.680 26.729 1.00 82.31 340 ILE A O 1
ATOM 4784 N N . ASN A 1 341 ? 34.834 88.401 28.709 1.00 84.24 341 ASN A N 1
ATOM 4785 C CA . ASN A 1 341 ? 33.875 87.469 29.363 1.00 83.10 341 ASN A CA 1
ATOM 4786 C C . ASN A 1 341 ? 32.601 88.233 29.745 1.00 80.29 341 ASN A C 1
ATOM 4787 O O . ASN A 1 341 ? 32.079 88.024 30.861 1.00 80.58 341 ASN A O 1
ATOM 4798 N N . TYR A 1 342 ? 32.112 89.076 28.838 1.00 75.14 342 TYR A N 1
ATOM 4799 C CA . TYR A 1 342 ? 30.819 89.785 28.958 1.00 75.77 342 TYR A CA 1
ATOM 4800 C C . TYR A 1 342 ? 29.735 88.807 29.413 1.00 82.66 342 TYR A C 1
ATOM 4801 O O . TYR A 1 342 ? 29.835 87.599 29.102 1.00 89.40 342 TYR A O 1
ATOM 4819 N N . PHE A 1 343 ? 28.750 89.323 30.155 1.00 84.82 343 PHE A N 1
ATOM 4820 C CA . PHE A 1 343 ? 27.424 88.693 30.362 1.00 81.48 343 PHE A CA 1
ATOM 4821 C C . PHE A 1 343 ? 26.599 88.882 29.088 1.00 89.76 343 PHE A C 1
ATOM 4822 O O . PHE A 1 343 ? 26.455 90.034 28.649 1.00 87.97 343 PHE A O 1
ATOM 4839 N N . GLY A 1 344 ? 26.075 87.792 28.524 1.00 103.92 344 GLY A N 1
ATOM 4840 C CA . GLY A 1 344 ? 25.237 87.804 27.309 1.00 109.63 344 GLY A CA 1
ATOM 4841 C C . GLY A 1 344 ? 23.877 88.444 27.571 1.00 114.44 344 GLY A C 1
ATOM 4842 O O . GLY A 1 344 ? 23.567 88.805 28.706 1.00 114.18 344 GLY A O 1
ATOM 4863 N N . GLN A 1 346 ? 21.132 87.009 27.617 1.00 116.19 346 GLN A N 1
ATOM 4864 C CA . GLN A 1 346 ? 20.374 86.084 28.445 1.00 124.01 346 GLN A CA 1
ATOM 4865 C C . GLN A 1 346 ? 20.156 86.654 29.858 1.00 125.46 346 GLN A C 1
ATOM 4866 O O . GLN A 1 346 ? 19.118 86.312 30.459 1.00 124.75 346 GLN A O 1
ATOM 4880 N N . ARG A 1 347 ? 21.082 87.483 30.365 1.00 125.47 347 ARG A N 1
ATOM 4881 C CA . ARG A 1 347 ? 21.038 88.077 31.735 1.00 123.20 347 ARG A CA 1
ATOM 4882 C C . ARG A 1 347 ? 20.424 89.487 31.709 1.00 120.15 347 ARG A C 1
ATOM 4883 O O . ARG A 1 347 ? 20.625 90.225 32.691 1.00 124.60 347 ARG A O 1
ATOM 4904 N N . PHE A 1 348 ? 19.701 89.858 30.646 1.00 114.14 348 PHE A N 1
ATOM 4905 C CA . PHE A 1 348 ? 18.999 91.165 30.523 1.00 107.26 348 PHE A CA 1
ATOM 4906 C C . PHE A 1 348 ? 17.573 90.988 29.969 1.00 112.62 348 PHE A C 1
ATOM 4907 O O . PHE A 1 348 ? 16.871 92.010 29.857 1.00 115.57 348 PHE A O 1
ATOM 4924 N N . GLY A 1 349 ? 17.162 89.758 29.627 1.00 118.07 349 GLY A N 1
ATOM 4925 C CA . GLY A 1 349 ? 15.759 89.383 29.353 1.00 126.60 349 GLY A CA 1
ATOM 4926 C C . GLY A 1 349 ? 15.275 89.801 27.970 1.00 144.84 349 GLY A C 1
ATOM 4927 O O . GLY A 1 349 ? 16.125 90.159 27.117 1.00 134.98 349 GLY A O 1
ATOM 4931 N N . THR A 1 350 ? 13.947 89.756 27.771 1.00 163.20 350 THR A N 1
ATOM 4932 C CA . THR A 1 350 ? 13.223 90.018 26.492 1.00 171.45 350 THR A CA 1
ATOM 4933 C C . THR A 1 350 ? 13.446 91.469 26.051 1.00 181.93 350 THR A C 1
ATOM 4934 O O . THR A 1 350 ? 13.175 92.378 26.863 1.00 180.31 350 THR A O 1
ATOM 4945 N N . PHE A 1 351 ? 13.873 91.661 24.797 1.00 192.72 351 PHE A N 1
ATOM 4946 C CA . PHE A 1 351 ? 14.317 92.954 24.206 1.00 198.57 351 PHE A CA 1
ATOM 4947 C C . PHE A 1 351 ? 13.175 93.982 24.271 1.00 195.47 351 PHE A C 1
ATOM 4948 O O . PHE A 1 351 ? 12.537 94.264 23.232 1.00 195.54 351 PHE A O 1
ATOM 4965 N N . SER A 1 352 ? 12.943 94.531 25.470 1.00 184.53 352 SER A N 1
ATOM 4966 C CA . SER A 1 352 ? 11.910 95.552 25.794 1.00 175.00 352 SER A CA 1
ATOM 4967 C C . SER A 1 352 ? 12.492 96.539 26.820 1.00 170.32 352 SER A C 1
ATOM 4968 O O . SER A 1 352 ? 13.573 97.092 26.540 1.00 164.73 352 SER A O 1
ATOM 4976 N N . ILE A 1 353 ? 11.821 96.747 27.961 1.00 168.87 353 ILE A N 1
ATOM 4977 C CA . ILE A 1 353 ? 12.339 97.550 29.112 1.00 158.64 353 ILE A CA 1
ATOM 4978 C C . ILE A 1 353 ? 13.478 96.751 29.758 1.00 145.56 353 ILE A C 1
ATOM 4979 O O . ILE A 1 353 ? 13.170 95.858 30.568 1.00 144.04 353 ILE A O 1
ATOM 4995 N N . SER A 1 354 ? 14.735 97.048 29.410 1.00 140.60 354 SER A N 1
ATOM 4996 C CA . SER A 1 354 ? 15.940 96.319 29.895 1.00 139.53 354 SER A CA 1
ATOM 4997 C C . SER A 1 354 ? 15.863 96.163 31.417 1.00 132.05 354 SER A C 1
ATOM 4998 O O . SER A 1 354 ? 15.518 97.150 32.091 1.00 143.72 354 SER A O 1
ATOM 5006 N N . THR A 1 355 ? 16.172 94.970 31.932 1.00 117.44 355 THR A N 1
ATOM 5007 C CA . THR A 1 355 ? 15.963 94.585 33.355 1.00 115.48 355 THR A CA 1
ATOM 5008 C C . THR A 1 355 ? 16.890 95.383 34.280 1.00 113.67 355 THR A C 1
ATOM 5009 O O . THR A 1 355 ? 16.525 95.545 35.459 1.00 114.19 355 THR A O 1
ATOM 5020 N N . HIS A 1 356 ? 18.039 95.848 33.775 1.00 112.71 356 HIS A N 1
ATOM 5021 C CA . HIS A 1 356 ? 19.077 96.569 34.562 1.00 106.90 356 HIS A CA 1
ATOM 5022 C C . HIS A 1 356 ? 18.549 97.944 34.992 1.00 109.28 356 HIS A C 1
ATOM 5023 O O . HIS A 1 356 ? 18.756 98.300 36.169 1.00 111.51 356 HIS A O 1
ATOM 5037 N N . THR A 1 357 ? 17.879 98.669 34.085 1.00 109.44 357 THR A N 1
ATOM 5038 C CA . THR A 1 357 ? 17.252 99.993 34.355 1.00 106.32 357 THR A CA 1
ATOM 5039 C C . THR A 1 357 ? 16.192 99.837 35.450 1.00 97.02 357 THR A C 1
ATOM 5040 O O . THR A 1 357 ? 16.095 100.750 36.282 1.00 105.46 357 THR A O 1
ATOM 5051 N N . ILE A 1 358 ? 15.444 98.728 35.461 1.00 89.00 358 ILE A N 1
ATOM 5052 C CA . ILE A 1 358 ? 14.509 98.383 36.577 1.00 95.94 358 ILE A CA 1
ATOM 5053 C C . ILE A 1 358 ? 15.331 98.123 37.846 1.00 96.34 358 ILE A C 1
ATOM 5054 O O . ILE A 1 358 ? 14.970 98.662 38.911 1.00 93.62 358 ILE A O 1
ATOM 5070 N N . GLY A 1 359 ? 16.383 97.309 37.730 1.00 101.48 359 GLY A N 1
ATOM 5071 C CA . GLY A 1 359 ? 17.288 96.954 38.839 1.00 98.99 359 GLY A CA 1
ATOM 5072 C C . GLY A 1 359 ? 17.819 98.191 39.537 1.00 90.43 359 GLY A C 1
ATOM 5073 O O . GLY A 1 359 ? 17.803 98.213 40.783 1.00 82.26 359 GLY A O 1
ATOM 5077 N N . ARG A 1 360 ? 18.265 99.181 38.758 1.00 88.34 360 ARG A N 1
ATOM 5078 C CA . ARG A 1 360 ? 18.816 100.466 39.261 1.00 96.90 360 ARG A CA 1
ATOM 5079 C C . ARG A 1 360 ? 17.819 101.069 40.252 1.00 99.71 360 ARG A C 1
ATOM 5080 O O . ARG A 1 360 ? 18.237 101.395 41.381 1.00 103.85 360 ARG A O 1
ATOM 5101 N N . GLU A 1 361 ? 16.551 101.179 39.843 1.00 98.21 361 GLU A N 1
ATOM 5102 C CA . GLU A 1 361 ? 15.476 101.839 40.630 1.00 96.31 361 GLU A CA 1
ATOM 5103 C C . GLU A 1 361 ? 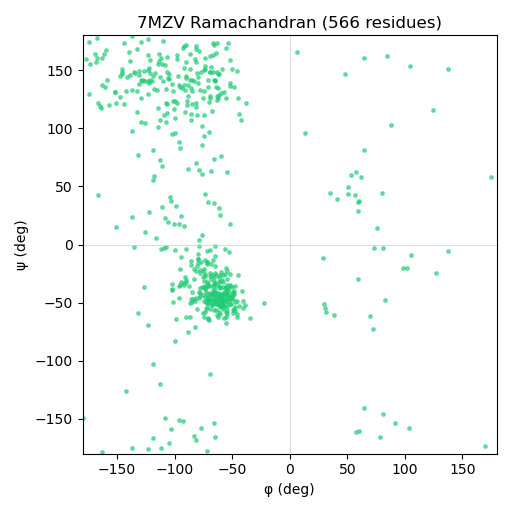15.275 101.082 41.951 1.00 96.24 361 GLU A C 1
ATOM 5104 O O . GLU A 1 361 ? 15.209 101.747 43.001 1.00 103.50 361 GLU A O 1
ATOM 5116 N N . LEU A 1 362 ? 15.223 99.749 41.912 1.00 95.38 362 LEU A N 1
ATOM 5117 C CA . LEU A 1 362 ? 15.061 98.894 43.120 1.00 99.19 362 LEU A CA 1
ATOM 5118 C C . LEU A 1 362 ? 16.206 99.153 44.111 1.00 104.09 362 LEU A C 1
ATOM 5119 O O . LEU A 1 362 ? 15.924 99.297 45.320 1.00 104.45 362 LEU A O 1
ATOM 5135 N N . LEU A 1 363 ? 17.448 99.228 43.622 1.00 107.92 363 LEU A N 1
ATOM 5136 C CA . LEU A 1 363 ? 18.653 99.474 44.463 1.00 107.67 363 LEU A CA 1
ATOM 5137 C C . LEU A 1 363 ? 18.585 100.882 45.072 1.00 108.83 363 LEU A C 1
ATOM 5138 O O . LEU A 1 363 ? 18.893 101.013 46.277 1.00 113.42 363 LEU A O 1
ATOM 5154 N N . LEU A 1 364 ? 18.171 101.882 44.283 1.00 104.48 364 LEU A N 1
ATOM 5155 C CA . LEU A 1 364 ? 18.009 103.296 44.729 1.00 103.57 364 LEU A CA 1
ATOM 5156 C C . LEU A 1 364 ? 16.786 103.446 45.646 1.00 106.52 364 LEU A C 1
ATOM 5157 O O . LEU A 1 364 ? 16.593 104.559 46.169 1.00 107.29 364 LEU A O 1
ATOM 5173 N N . SER A 1 365 ? 15.989 102.384 45.824 1.00 109.39 365 SER A N 1
ATOM 5174 C CA . SER A 1 365 ? 14.746 102.367 46.641 1.00 110.01 365 SER A CA 1
ATOM 5175 C C . SER A 1 365 ? 13.753 103.403 46.100 1.00 111.13 365 SER A C 1
ATOM 5176 O O . SER A 1 365 ? 13.061 104.041 46.917 1.00 115.18 365 SER A O 1
ATOM 5184 N N . ASN A 1 366 ? 13.714 103.564 44.771 1.00 107.76 366 ASN A N 1
ATOM 5185 C CA . ASN A 1 366 ? 12.701 104.356 44.023 1.00 107.69 366 ASN A CA 1
ATOM 5186 C C . ASN A 1 366 ? 11.610 103.387 43.562 1.00 106.19 366 ASN A C 1
ATOM 5187 O O . ASN A 1 366 ? 11.671 102.932 42.408 1.00 105.30 366 ASN A O 1
ATOM 5198 N N . TRP A 1 367 ? 10.653 103.093 44.445 1.00 109.63 367 TRP A N 1
ATOM 5199 C CA . TRP A 1 367 ? 9.686 101.973 44.305 1.00 112.95 367 TRP A CA 1
ATOM 5200 C C . TRP A 1 367 ? 8.658 102.287 43.213 1.00 110.95 367 TRP A C 1
ATOM 5201 O O . TRP A 1 367 ? 8.455 101.418 42.346 1.00 106.89 367 TRP A O 1
ATOM 5222 N N . LYS A 1 368 ? 8.043 103.475 43.243 1.00 113.26 368 LYS A N 1
ATOM 5223 C CA . LYS A 1 368 ? 7.049 103.906 42.220 1.00 117.74 368 LYS A CA 1
ATOM 5224 C C . LYS A 1 368 ? 7.674 103.755 40.828 1.00 119.53 368 LYS A C 1
ATOM 5225 O O . LYS A 1 368 ? 7.029 103.130 39.962 1.00 127.17 368 LYS A O 1
ATOM 5244 N N . LYS A 1 369 ? 8.890 104.278 40.634 1.00 116.78 369 LYS A N 1
ATOM 5245 C CA . LYS A 1 369 ? 9.600 104.276 39.325 1.00 117.66 369 LYS A CA 1
ATOM 5246 C C . LYS A 1 369 ? 9.833 102.828 38.865 1.00 112.20 369 LYS A C 1
ATOM 5247 O O . LYS A 1 369 ? 9.596 102.545 37.672 1.00 111.78 369 LYS A O 1
ATOM 5266 N N . ALA A 1 370 ? 10.263 101.949 39.779 1.00 103.90 370 ALA A N 1
ATOM 5267 C CA . ALA A 1 370 ? 10.579 100.524 39.515 1.00 98.19 370 ALA A CA 1
ATOM 5268 C C . ALA A 1 370 ? 9.338 99.810 38.976 1.00 97.66 370 ALA A C 1
ATOM 5269 O O . ALA A 1 370 ? 9.456 99.130 37.939 1.00 100.46 370 ALA A O 1
ATOM 5276 N N . ALA A 1 371 ? 8.204 99.965 39.667 1.00 99.33 371 ALA A N 1
ATOM 5277 C CA . ALA A 1 371 ? 6.887 99.381 39.311 1.00 94.86 371 ALA A CA 1
ATOM 5278 C C . ALA A 1 371 ? 6.430 99.916 37.949 1.00 94.72 371 ALA A C 1
ATOM 5279 O O . ALA A 1 371 ? 6.087 99.096 37.082 1.00 95.50 371 ALA A O 1
ATOM 5286 N N . GLU A 1 372 ? 6.443 101.241 37.771 1.00 97.84 372 GLU A N 1
ATOM 5287 C CA . GLU A 1 372 ? 5.989 101.923 36.527 1.00 105.90 372 GLU A CA 1
ATOM 5288 C C . GLU A 1 372 ? 6.752 101.353 35.322 1.00 101.45 372 GLU A C 1
ATOM 5289 O O . GLU A 1 372 ? 6.131 101.222 34.249 1.00 103.32 372 GLU A O 1
ATOM 5301 N N . LEU A 1 373 ? 8.039 101.028 35.495 1.00 96.30 373 LEU A N 1
ATOM 5302 C CA . LEU A 1 373 ? 8.917 100.444 34.441 1.00 94.84 373 LEU A CA 1
ATOM 5303 C C . LEU A 1 373 ? 8.484 99.004 34.139 1.00 94.15 373 LEU A C 1
ATOM 5304 O O . LEU A 1 373 ? 8.354 98.663 32.945 1.00 97.27 373 LEU A O 1
ATOM 5320 N N . ILE A 1 374 ? 8.283 98.195 35.182 1.00 89.96 374 ILE A N 1
ATOM 5321 C CA . ILE A 1 374 ? 7.798 96.783 35.090 1.00 92.69 374 ILE A CA 1
ATOM 5322 C C . ILE A 1 374 ? 6.434 96.750 34.384 1.00 97.58 374 ILE A C 1
ATOM 5323 O O . ILE A 1 374 ? 6.107 95.702 33.796 1.00 95.51 374 ILE A O 1
ATOM 5339 N N . LEU A 1 375 ? 5.668 97.846 34.444 1.00 104.26 375 LEU A N 1
ATOM 5340 C CA . LEU A 1 375 ? 4.298 97.945 33.869 1.00 107.50 375 LEU A CA 1
ATOM 5341 C C . LEU A 1 375 ? 4.350 98.460 32.422 1.00 111.65 375 LEU A C 1
ATOM 5342 O O . LEU A 1 375 ? 3.439 98.094 31.653 1.00 126.28 375 LEU A O 1
ATOM 5358 N N . SER A 1 376 ? 5.364 99.254 32.055 1.00 112.26 376 SER A N 1
ATOM 5359 C CA . SER A 1 376 ? 5.565 99.795 30.680 1.00 115.71 376 SER A CA 1
ATOM 5360 C C . SER A 1 376 ? 5.583 98.648 29.664 1.00 113.44 376 SER A C 1
ATOM 5361 O O . SER A 1 376 ? 6.367 97.701 29.888 1.00 111.49 376 SER A O 1
ATOM 5369 N N . LYS A 1 386 ? 0.080 93.316 27.580 1.00 166.68 386 LYS A N 1
ATOM 5370 C CA . LYS A 1 386 ? -0.319 93.390 26.148 1.00 165.50 386 LYS A CA 1
ATOM 5371 C C . LYS A 1 386 ? -1.444 94.424 25.991 1.00 163.95 386 LYS A C 1
ATOM 5372 O O . LYS A 1 386 ? -1.226 95.427 25.278 1.00 154.30 386 LYS A O 1
ATOM 5390 N N . GLU A 1 387 ? -2.591 94.177 26.636 1.00 161.68 387 GLU A N 1
ATOM 5391 C CA . GLU A 1 387 ? -3.745 95.114 26.755 1.00 154.21 387 GLU A CA 1
ATOM 5392 C C . GLU A 1 387 ? -3.730 95.750 28.154 1.00 150.88 387 GLU A C 1
ATOM 5393 O O . GLU A 1 387 ? -4.115 96.929 28.262 1.00 154.79 387 GLU A O 1
ATOM 5405 N N . ALA A 1 388 ? -3.295 95.000 29.174 1.00 145.56 388 ALA A N 1
ATOM 5406 C CA . ALA A 1 388 ? -3.237 95.418 30.596 1.00 144.04 388 ALA A CA 1
ATOM 5407 C C . ALA A 1 388 ? -2.410 96.701 30.749 1.00 146.82 388 ALA A C 1
ATOM 5408 O O . ALA A 1 388 ? -2.825 97.575 31.532 1.00 152.73 388 ALA A O 1
ATOM 5415 N N . ARG A 1 389 ? -1.279 96.802 30.044 1.00 146.59 389 ARG A N 1
ATOM 5416 C CA . ARG A 1 389 ? -0.339 97.953 30.143 1.00 152.67 389 ARG A CA 1
ATOM 5417 C C . ARG A 1 389 ? -0.925 99.177 29.424 1.00 147.91 389 ARG A C 1
ATOM 5418 O O . ARG A 1 389 ? -0.484 100.302 29.747 1.00 148.31 389 ARG A O 1
ATOM 5439 N N . LYS A 1 390 ? -1.870 98.974 28.495 1.00 140.18 390 LYS A N 1
ATOM 5440 C CA . LYS A 1 390 ? -2.620 100.069 27.815 1.00 133.42 390 LYS A CA 1
ATOM 5441 C C . LYS A 1 390 ? -3.629 100.671 28.802 1.00 120.44 390 LYS A C 1
ATOM 5442 O O . LYS A 1 390 ? -3.704 101.907 28.883 1.00 118.89 390 LYS A O 1
ATOM 5461 N N . ILE A 1 391 ? -4.361 99.824 29.530 1.00 109.40 391 ILE A N 1
ATOM 5462 C CA . ILE A 1 391 ? -5.326 100.237 30.593 1.00 107.63 391 ILE A CA 1
ATOM 5463 C C . ILE A 1 391 ? -4.573 101.061 31.645 1.00 109.54 391 ILE A C 1
ATOM 5464 O O . ILE A 1 391 ? -5.032 102.177 31.946 1.00 115.94 391 ILE A O 1
ATOM 5480 N N . TRP A 1 392 ? -3.455 100.538 32.166 1.00 114.89 392 TRP A N 1
ATOM 5481 C CA . TRP A 1 392 ? -2.676 101.146 33.282 1.00 112.70 392 TRP A CA 1
ATOM 5482 C C . TRP A 1 392 ? -2.210 102.558 32.903 1.00 112.65 392 TRP A C 1
ATOM 5483 O O . TRP A 1 392 ? -2.300 103.453 33.761 1.00 117.00 392 TRP A O 1
ATOM 5504 N N . ALA A 1 393 ? -1.702 102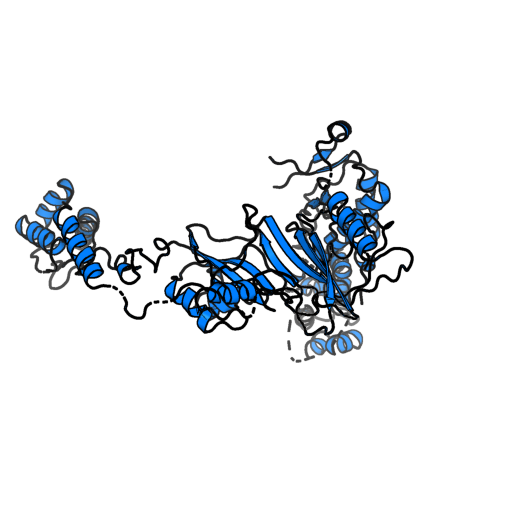.739 31.683 1.00 110.07 393 ALA A N 1
ATOM 5505 C CA . ALA A 1 393 ? -1.194 104.033 31.171 1.00 116.26 393 ALA A CA 1
ATOM 5506 C C . ALA A 1 393 ? -2.365 104.994 30.915 1.00 116.41 393 ALA A C 1
ATOM 5507 O O . ALA A 1 393 ? -2.178 106.215 31.094 1.00 112.40 393 ALA A O 1
ATOM 5514 N N . GLU A 1 394 ? -3.522 104.456 30.513 1.00 119.06 394 GLU A N 1
ATOM 5515 C CA . GLU A 1 394 ? -4.737 105.219 30.113 1.00 120.72 394 GLU A CA 1
ATOM 5516 C C . GLU A 1 394 ? -5.496 105.652 31.374 1.00 115.99 394 GLU A C 1
ATOM 5517 O O . GLU A 1 394 ? -5.759 106.862 31.520 1.00 120.16 394 GLU A O 1
ATOM 5529 N N . THR A 1 395 ? -5.844 104.694 32.239 1.00 111.23 395 THR A N 1
ATOM 5530 C CA . THR A 1 395 ? -6.363 104.929 33.613 1.00 114.21 395 THR A CA 1
ATOM 5531 C C . THR A 1 395 ? -5.158 104.912 34.558 1.00 120.35 395 THR A C 1
ATOM 5532 O O . THR A 1 395 ? -4.062 105.285 34.102 1.00 136.58 395 THR A O 1
ATOM 5543 N N . LYS A 1 396 ? -5.354 104.529 35.821 1.00 118.55 396 LYS A N 1
ATOM 5544 C CA . LYS A 1 396 ? -4.253 104.138 36.742 1.00 116.05 396 LYS A CA 1
ATOM 5545 C C . LYS A 1 396 ? -4.784 103.123 37.757 1.00 114.18 396 LYS A C 1
ATOM 5546 O O . LYS A 1 396 ? -4.103 102.880 38.770 1.00 107.52 396 LYS A O 1
ATOM 5565 N N . ASP A 1 397 ? -5.952 102.545 37.476 1.00 121.23 397 ASP A N 1
ATOM 5566 C CA . ASP A 1 397 ? -6.677 101.638 38.399 1.00 128.00 397 ASP A CA 1
ATOM 5567 C C . ASP A 1 397 ? -6.036 100.252 38.281 1.00 125.62 397 ASP A C 1
ATOM 5568 O O . ASP A 1 397 ? -6.156 99.632 37.206 1.00 127.66 397 ASP A O 1
ATOM 5577 N N . ALA A 1 398 ? -5.351 99.812 39.337 1.00 122.66 398 ALA A N 1
ATOM 5578 C CA . ALA A 1 398 ? -4.718 98.477 39.433 1.00 130.20 398 ALA A CA 1
ATOM 5579 C C . ALA A 1 398 ? -5.773 97.394 39.185 1.00 131.15 398 ALA A C 1
ATOM 5580 O O . ALA A 1 398 ? -5.507 96.488 38.366 1.00 131.85 398 ALA A O 1
ATOM 5587 N N . ALA A 1 399 ? -6.924 97.505 39.862 1.00 124.96 399 ALA A N 1
ATOM 5588 C CA . ALA A 1 399 ? -8.048 96.539 39.821 1.00 118.26 399 ALA A CA 1
ATOM 5589 C C . ALA A 1 399 ? -8.561 96.388 38.384 1.00 112.56 399 ALA A C 1
ATOM 5590 O O . ALA A 1 399 ? -8.827 95.240 37.968 1.00 107.92 399 ALA A O 1
ATOM 5597 N N . LEU A 1 400 ? -8.683 97.500 37.653 1.00 107.62 400 LEU A N 1
ATOM 5598 C CA . LEU A 1 400 ? -9.145 97.511 36.239 1.00 113.78 400 LEU A CA 1
ATOM 5599 C C . LEU A 1 400 ? -8.100 96.786 35.385 1.00 115.07 400 LEU A C 1
ATOM 5600 O O . LEU A 1 400 ? -8.498 95.923 34.580 1.00 119.56 400 LEU A O 1
ATOM 5616 N N . ALA A 1 401 ? -6.818 97.117 35.588 1.00 119.97 401 ALA A N 1
ATOM 5617 C CA . ALA A 1 401 ? -5.652 96.570 34.851 1.00 123.73 401 ALA A CA 1
ATOM 5618 C C . ALA A 1 401 ? -5.493 95.071 35.134 1.00 120.30 401 ALA A C 1
ATOM 5619 O O . ALA A 1 401 ? -5.191 94.322 34.180 1.00 113.29 401 ALA A O 1
ATOM 5626 N N . LEU A 1 402 ? -5.673 94.654 36.393 1.00 116.61 402 LEU A N 1
ATOM 5627 C CA . LEU A 1 402 ? -5.663 93.223 36.800 1.00 118.65 402 LEU A CA 1
ATOM 5628 C C . LEU A 1 402 ? -6.563 92.439 35.838 1.00 124.83 402 LEU A C 1
ATOM 5629 O O . LEU A 1 402 ? -6.053 91.516 35.172 1.00 129.38 402 LEU A O 1
ATOM 5645 N N . LYS A 1 403 ? -7.837 92.839 35.745 1.00 129.30 403 LYS A N 1
ATOM 5646 C CA . LYS A 1 403 ? -8.883 92.219 34.884 1.00 129.50 403 LYS A CA 1
ATOM 5647 C C . LYS A 1 403 ? -8.523 92.419 33.407 1.00 126.37 403 LYS A C 1
ATOM 5648 O O . LYS A 1 403 ? -9.170 93.249 32.756 1.00 124.48 403 LYS A O 1
ATOM 5667 N N . GLN A 1 404 ? -7.530 91.684 32.900 1.00 137.37 404 GLN A N 1
ATOM 5668 C CA . GLN A 1 404 ? -7.042 91.815 31.496 1.00 146.65 404 GLN A CA 1
ATOM 5669 C C . GLN A 1 404 ? -6.147 90.640 31.097 1.00 148.97 404 GLN A C 1
ATOM 5670 O O . GLN A 1 404 ? -5.941 90.409 29.907 1.00 153.70 404 GLN A O 1
ATOM 5701 N N . PRO A 1 406 ? -6.274 86.623 31.621 1.00 153.94 406 PRO A N 1
ATOM 5702 C CA . PRO A 1 406 ? -6.988 85.458 32.161 1.00 153.43 406 PRO A CA 1
ATOM 5703 C C . PRO A 1 406 ? -6.127 84.591 33.099 1.00 140.01 406 PRO A C 1
ATOM 5704 O O . PRO A 1 406 ? -6.407 83.402 33.211 1.00 115.04 406 PRO A O 1
ATOM 5715 N N . ALA A 1 411 ? 5.088 89.134 36.889 1.00 121.04 411 ALA A N 1
ATOM 5716 C CA . ALA A 1 411 ? 5.413 90.271 37.787 1.00 122.16 411 ALA A CA 1
ATOM 5717 C C . ALA A 1 411 ? 4.236 91.250 37.844 1.00 121.37 411 ALA A C 1
ATOM 5718 O O . ALA A 1 411 ? 3.831 91.616 38.966 1.00 124.12 411 ALA A O 1
ATOM 5724 N N . GLU A 1 412 ? 3.725 91.662 36.678 1.00 118.38 412 GLU A N 1
ATOM 5725 C CA . GLU A 1 412 ? 2.534 92.546 36.543 1.00 114.94 412 GLU A CA 1
ATOM 5726 C C . GLU A 1 412 ? 1.479 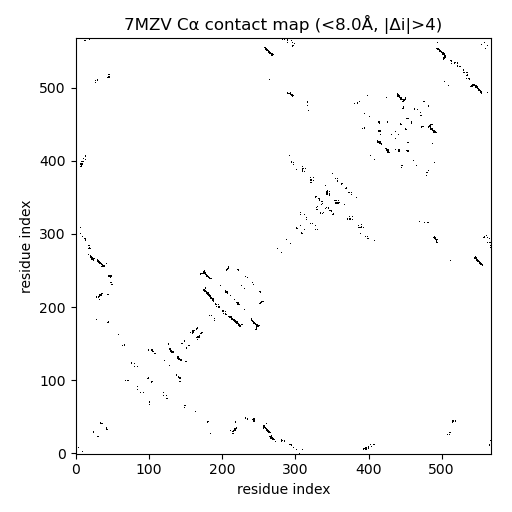92.121 37.572 1.00 113.02 412 GLU A C 1
ATOM 5727 O O . GLU A 1 412 ? 0.973 92.998 38.294 1.00 124.70 412 GLU A O 1
ATOM 5739 N N . ASN A 1 413 ? 1.189 90.821 37.653 1.00 105.54 413 ASN A N 1
ATOM 5740 C CA . ASN A 1 413 ? 0.331 90.221 38.707 1.00 102.92 413 ASN A CA 1
ATOM 5741 C C . ASN A 1 413 ? 1.138 90.129 40.009 1.00 94.62 413 ASN A C 1
ATOM 5742 O O . ASN A 1 413 ? 0.958 91.013 40.869 1.00 85.76 413 ASN A O 1
ATOM 5753 N N . LEU A 1 415 ? 2.334 92.958 41.420 1.00 117.11 415 LEU A N 1
ATOM 5754 C CA . LEU A 1 415 ? 2.177 94.437 41.522 1.00 120.07 415 LEU A CA 1
ATOM 5755 C C . LEU A 1 415 ? 0.690 94.802 41.539 1.00 119.78 415 LEU A C 1
ATOM 5756 O O . LEU A 1 415 ? 0.243 95.421 42.529 1.00 121.38 415 LEU A O 1
ATOM 5771 N N . LEU A 1 416 ? -0.024 94.451 40.464 1.00 113.96 416 LEU A N 1
ATOM 5772 C CA . LEU A 1 416 ? -1.411 94.910 40.185 1.00 109.54 416 LEU A CA 1
ATOM 5773 C C . LEU A 1 416 ? -2.375 94.303 41.210 1.00 118.55 416 LEU A C 1
ATOM 5774 O O . LEU A 1 416 ? -3.235 95.060 41.694 1.00 133.40 416 LEU A O 1
ATOM 5790 N N . TYR A 1 417 ? -2.235 93.014 41.548 1.00 118.16 417 TYR A N 1
ATOM 5791 C CA . TYR A 1 417 ? -3.044 92.350 42.607 1.00 119.33 417 TYR A CA 1
ATOM 5792 C C . TYR A 1 417 ? -2.861 93.112 43.925 1.00 121.02 417 TYR A C 1
ATOM 5793 O O . TYR A 1 417 ? -3.874 93.423 44.581 1.00 124.37 417 TYR A O 1
ATOM 5811 N N . SER A 1 418 ? -1.611 93.400 44.300 1.00 120.88 418 SER A N 1
ATOM 5812 C CA . SER A 1 418 ? -1.264 94.171 45.522 1.00 121.14 418 SER A CA 1
ATOM 5813 C C . SER A 1 418 ? -1.950 95.542 45.483 1.00 121.02 418 SER A C 1
ATOM 5814 O O . SER A 1 418 ? -2.660 95.866 46.450 1.00 130.12 418 SER A O 1
ATOM 5822 N N . LEU A 1 419 ? -1.759 96.302 44.400 1.00 119.68 419 LEU A N 1
ATOM 5823 C CA . LEU A 1 419 ? -2.311 97.676 44.231 1.00 118.86 419 LEU A CA 1
ATOM 5824 C C . LEU A 1 419 ? -3.830 97.635 43.999 1.00 125.09 419 LEU A C 1
ATOM 5825 O O . LEU A 1 419 ? -4.447 98.714 44.100 1.00 132.43 419 LEU A O 1
ATOM 5841 N N . SER A 1 420 ? -4.409 96.467 43.677 1.00 125.66 420 SER A N 1
ATOM 5842 C CA . SER A 1 420 ? -5.876 96.267 43.507 1.00 122.68 420 SER A CA 1
ATOM 5843 C C . SER A 1 420 ? -6.556 96.263 44.881 1.00 118.44 420 SER A C 1
ATOM 5844 O O . SER A 1 420 ? -7.729 96.680 44.951 1.00 123.90 420 SER A O 1
ATOM 5852 N N . ASN A 1 421 ? -5.851 95.788 45.917 1.00 115.69 421 ASN A N 1
ATOM 5853 C CA . ASN A 1 421 ? -6.160 96.072 47.346 1.00 119.70 421 ASN A CA 1
ATOM 5854 C C . ASN A 1 421 ? -5.661 97.491 47.648 1.00 127.09 421 ASN A C 1
ATOM 5855 O O . ASN A 1 421 ? -5.521 98.280 46.690 1.00 127.84 421 ASN A O 1
ATOM 5866 N N . GLN A 1 422 ? -5.412 97.819 48.919 1.00 136.95 422 GLN A N 1
ATOM 5867 C CA . GLN A 1 422 ? -4.862 99.138 49.342 1.00 146.85 422 GLN A CA 1
ATOM 5868 C C . GLN A 1 422 ? -5.834 100.245 48.907 1.00 143.37 422 GLN A C 1
ATOM 5869 O O . GLN A 1 422 ? -7.011 99.923 48.666 1.00 155.52 422 GLN A O 1
ATOM 5883 N N . ARG A 1 423 ? -5.374 101.497 48.821 1.00 141.67 423 ARG A N 1
ATOM 5884 C CA . ARG A 1 423 ? -6.251 102.683 48.616 1.00 148.26 423 ARG A CA 1
ATOM 5885 C C . ARG A 1 423 ? -5.483 103.788 47.888 1.00 139.44 423 ARG A C 1
ATOM 5886 O O . ARG A 1 423 ? -4.390 104.152 48.360 1.00 145.30 423 ARG A O 1
ATOM 5907 N N . LYS A 1 424 ? -6.089 104.353 46.839 1.00 132.18 424 LYS A N 1
ATOM 5908 C CA . LYS A 1 424 ? -5.423 105.218 45.824 1.00 130.50 424 LYS A CA 1
ATOM 5909 C C . LYS A 1 424 ? -5.176 106.621 46.399 1.00 133.80 424 LYS A C 1
ATOM 5910 O O . LYS A 1 424 ? -4.766 107.497 45.607 1.00 144.67 424 LYS A O 1
ATOM 5929 N N . GLU A 1 425 ? -5.413 106.834 47.703 1.00 130.25 425 GLU A N 1
ATOM 5930 C CA . GLU A 1 425 ? -5.197 108.135 48.397 1.00 134.44 425 GLU A CA 1
ATOM 5931 C C . GLU A 1 425 ? -6.037 109.204 47.688 1.00 134.35 425 GLU A C 1
ATOM 5932 O O . GLU A 1 425 ? -6.981 108.823 46.975 1.00 150.69 425 GLU A O 1
ATOM 5944 N N . GLU A 1 426 ? -5.724 110.486 47.892 1.00 132.08 426 GLU A N 1
ATOM 5945 C CA . GLU A 1 426 ? -6.222 111.606 47.051 1.00 133.16 426 GLU A CA 1
ATOM 5946 C C . GLU A 1 426 ? -5.208 111.797 45.917 1.00 137.76 426 GLU A C 1
ATOM 5947 O O . GLU A 1 426 ? -4.153 111.130 45.965 1.00 143.27 426 GLU A O 1
ATOM 5959 N N . ASP A 1 427 ? -5.525 112.638 44.927 1.00 137.58 427 ASP A N 1
ATOM 5960 C CA . ASP A 1 427 ? -4.679 112.922 43.732 1.00 139.18 427 ASP A CA 1
ATOM 5961 C C . ASP A 1 427 ? -4.714 111.728 42.771 1.00 137.39 427 ASP A C 1
ATOM 5962 O O . ASP A 1 427 ? -4.099 111.838 41.691 1.00 147.51 427 ASP A O 1
ATOM 5971 N N . GLY A 1 428 ? -5.397 110.639 43.145 1.00 130.34 428 GLY A N 1
ATOM 5972 C CA . GLY A 1 428 ? -5.281 109.322 42.489 1.00 128.60 428 GLY A CA 1
ATOM 5973 C C . GLY A 1 428 ? -3.828 108.892 42.360 1.00 125.16 428 GLY A C 1
ATOM 5974 O O . GLY A 1 428 ? -3.449 108.422 41.270 1.00 132.59 428 GLY A O 1
ATOM 5978 N N . THR A 1 429 ? -3.041 109.077 43.425 1.00 122.39 429 THR A N 1
ATOM 5979 C CA . THR A 1 429 ? -1.609 108.689 43.525 1.00 123.13 429 THR A CA 1
ATOM 5980 C C . THR A 1 429 ? -1.466 107.595 44.585 1.00 121.03 429 THR A C 1
ATOM 5981 O O . THR A 1 429 ? -1.790 107.873 45.754 1.00 133.82 429 THR A O 1
ATOM 5992 N N . TYR A 1 430 ? -1.009 106.405 44.187 1.00 116.48 430 TYR A N 1
ATOM 5993 C CA . TYR A 1 430 ? -0.625 105.302 45.108 1.00 109.50 430 TYR A CA 1
ATOM 5994 C C . TYR A 1 430 ? 0.570 105.763 45.948 1.00 112.70 430 TYR A C 1
ATOM 5995 O O . TYR A 1 430 ? 1.505 106.375 45.383 1.00 99.87 430 TYR A O 1
ATOM 6013 N N . SER A 1 431 ? 0.521 105.485 47.255 1.00 120.03 431 SER A N 1
ATOM 6014 C CA . SER A 1 431 ? 1.529 105.894 48.269 1.00 127.68 431 SER A CA 1
ATOM 6015 C C . SER A 1 431 ? 2.862 105.192 47.992 1.00 133.03 431 SER A C 1
ATOM 6016 O O . SER A 1 431 ? 2.831 104.000 47.631 1.00 139.29 431 SER A O 1
ATOM 6024 N N . GLU A 1 432 ? 3.986 105.893 48.180 1.00 132.61 432 GLU A N 1
ATOM 6025 C CA . GLU A 1 432 ? 5.350 105.316 48.032 1.00 137.08 432 GLU A CA 1
ATOM 6026 C C . GLU A 1 432 ? 5.411 104.006 48.827 1.00 129.20 432 GLU A C 1
ATOM 6027 O O . GLU A 1 432 ? 5.927 103.008 48.291 1.00 123.60 432 GLU A O 1
ATOM 6039 N N . ASN A 1 433 ? 4.850 104.016 50.040 1.00 128.32 433 ASN A N 1
ATOM 6040 C CA . ASN A 1 433 ? 4.827 102.870 50.991 1.00 128.84 433 ASN A CA 1
ATOM 6041 C C . ASN A 1 433 ? 3.907 101.767 50.456 1.00 124.95 433 ASN A C 1
ATOM 6042 O O . ASN A 1 433 ? 4.098 100.607 50.862 1.00 123.32 433 ASN A O 1
ATOM 6053 N N . ALA A 1 434 ? 2.937 102.121 49.605 1.00 124.71 434 ALA A N 1
ATOM 6054 C CA . ALA A 1 434 ? 2.018 101.179 48.923 1.00 123.11 434 ALA A CA 1
ATOM 6055 C C . ALA A 1 434 ? 2.762 100.476 47.784 1.00 116.96 434 ALA A C 1
ATOM 6056 O O . ALA A 1 434 ? 2.594 99.249 47.642 1.00 117.54 434 ALA A O 1
ATOM 6063 N N . TYR A 1 435 ? 3.545 101.231 47.005 1.00 109.57 435 TYR A N 1
ATOM 6064 C CA . TYR A 1 435 ? 4.364 100.708 45.880 1.00 110.04 435 TYR A CA 1
ATOM 6065 C C . TYR A 1 435 ? 5.417 99.743 46.432 1.00 114.08 435 TYR A C 1
ATOM 6066 O O . TYR A 1 435 ? 5.630 98.681 45.815 1.00 117.76 435 TYR A O 1
ATOM 6084 N N . TYR A 1 436 ? 6.047 100.094 47.558 1.00 114.56 436 TYR A N 1
ATOM 6085 C CA . TYR A 1 436 ? 7.017 99.216 48.262 1.00 117.57 436 TYR A CA 1
ATOM 6086 C C . TYR A 1 436 ? 6.333 97.875 48.539 1.00 110.61 436 TYR A C 1
ATOM 6087 O O . TYR A 1 436 ? 6.802 96.854 48.019 1.00 111.28 436 TYR A O 1
ATOM 6105 N N . THR A 1 437 ? 5.230 97.892 49.292 1.00 114.52 437 THR A N 1
ATOM 6106 C CA . THR A 1 437 ? 4.426 96.689 49.649 1.00 121.41 437 THR A CA 1
ATOM 6107 C C . THR A 1 437 ? 4.157 95.860 48.385 1.00 119.73 437 THR A C 1
ATOM 6108 O O . THR A 1 437 ? 4.268 94.614 48.452 1.00 112.99 437 THR A O 1
ATOM 6119 N N . ALA A 1 438 ? 3.827 96.535 47.279 1.00 119.56 438 ALA A N 1
ATOM 6120 C CA . ALA A 1 438 ? 3.448 95.925 45.984 1.00 122.35 438 ALA A CA 1
ATOM 6121 C C . ALA A 1 438 ? 4.678 95.316 45.304 1.00 114.05 438 ALA A C 1
ATOM 6122 O O . ALA A 1 438 ? 4.541 94.224 44.729 1.00 110.87 438 ALA A O 1
ATOM 6129 N N . ILE A 1 439 ? 5.825 95.997 45.364 1.00 111.83 439 ILE A N 1
ATOM 6130 C CA . ILE A 1 439 ? 7.122 95.500 44.809 1.00 115.17 439 ILE A CA 1
ATOM 6131 C C . ILE A 1 439 ? 7.510 94.209 45.530 1.00 119.35 439 ILE A C 1
ATOM 6132 O O . ILE A 1 439 ? 7.926 93.247 44.887 1.00 122.87 439 ILE A O 1
ATOM 6165 N N . LYS A 1 441 ? 5.818 91.976 46.754 1.00 116.69 441 LYS A N 1
ATOM 6166 C CA . LYS A 1 441 ? 5.090 90.819 46.254 1.00 117.92 441 LYS A CA 1
ATOM 6167 C C . LYS A 1 441 ? 5.510 90.549 44.803 1.00 111.68 441 LYS A C 1
ATOM 6168 O O . LYS A 1 441 ? 6.631 90.023 44.609 1.00 104.38 441 LYS A O 1
ATOM 6187 N N . PRO A 1 443 ? 8.009 88.242 43.521 1.00 120.25 443 PRO A N 1
ATOM 6188 C CA . PRO A 1 443 ? 8.767 87.085 44.022 1.00 128.74 443 PRO A CA 1
ATOM 6189 C C . PRO A 1 443 ? 10.276 87.364 44.000 1.00 139.25 443 PRO A C 1
ATOM 6190 O O . PRO A 1 443 ? 10.717 88.012 43.069 1.00 149.86 443 PRO A O 1
ATOM 6201 N N . ARG A 1 444 ? 11.021 86.842 44.984 1.00 148.43 444 ARG A N 1
ATOM 6202 C CA . ARG A 1 444 ? 12.477 87.118 45.170 1.00 145.62 444 ARG A CA 1
ATOM 6203 C C . ARG A 1 444 ? 13.249 86.565 43.962 1.00 135.66 444 ARG A C 1
ATOM 6204 O O . ARG A 1 444 ? 14.314 87.128 43.646 1.00 126.32 444 ARG A O 1
ATOM 6225 N N . ASN A 1 445 ? 12.710 85.539 43.292 1.00 131.95 445 ASN A N 1
ATOM 6226 C CA . ASN A 1 445 ? 13.250 84.979 42.023 1.00 136.79 445 ASN A CA 1
ATOM 6227 C C . ASN A 1 445 ? 13.477 86.115 41.020 1.00 137.72 445 ASN A C 1
ATOM 6228 O O . ASN A 1 445 ? 14.591 86.199 40.465 1.00 139.73 445 ASN A O 1
ATOM 6239 N N . LEU A 1 446 ? 12.458 86.953 40.803 1.00 137.45 446 LEU A N 1
ATOM 6240 C CA . LEU A 1 446 ? 12.491 88.082 39.832 1.00 131.53 446 LEU A CA 1
ATOM 6241 C C . LEU A 1 446 ? 13.148 89.305 40.483 1.00 116.06 446 LEU A C 1
ATOM 6242 O O . LEU A 1 446 ? 14.018 89.913 39.838 1.00 113.58 446 LEU A O 1
ATOM 6258 N N . ARG A 1 447 ? 12.747 89.648 41.710 1.00 107.11 447 ARG A N 1
ATOM 6259 C CA . ARG A 1 447 ? 13.266 90.826 42.456 1.00 110.67 447 ARG A CA 1
ATOM 6260 C C . ARG A 1 447 ? 14.799 90.840 42.380 1.00 110.68 447 ARG A C 1
ATOM 6261 O O . ARG A 1 447 ? 15.354 91.873 41.960 1.00 111.48 447 ARG A O 1
ATOM 6282 N N . THR A 1 448 ? 15.452 89.734 42.755 1.00 111.40 448 THR A N 1
ATOM 6283 C CA . THR A 1 448 ? 16.935 89.592 42.739 1.00 110.45 448 THR A CA 1
ATOM 6284 C C . THR A 1 448 ? 17.427 89.644 41.295 1.00 106.92 448 THR A C 1
ATOM 6285 O O . THR A 1 448 ? 18.401 90.325 40.994 1.00 109.27 448 THR A O 1
ATOM 6313 N N . TYR A 1 450 ? 16.456 91.241 38.892 1.00 100.71 450 TYR A N 1
ATOM 6314 C CA . TYR A 1 450 ? 16.539 92.613 38.413 1.00 100.03 450 TYR A CA 1
ATOM 6315 C C . TYR A 1 450 ? 17.857 93.243 38.869 1.00 97.97 450 TYR A C 1
ATOM 6316 O O . TYR A 1 450 ? 18.645 93.722 38.029 1.00 95.04 450 TYR A O 1
ATOM 6334 N N . VAL A 1 451 ? 18.075 93.265 40.183 1.00 95.98 451 VAL A N 1
ATOM 6335 C CA . VAL A 1 451 ? 19.267 93.913 40.801 1.00 95.16 451 VAL A CA 1
ATOM 6336 C C . VAL A 1 451 ? 20.532 93.263 40.212 1.00 100.01 451 VAL A C 1
ATOM 6337 O O . VAL A 1 451 ? 21.500 94.005 39.941 1.00 103.38 451 VAL A O 1
ATOM 6350 N N . HIS A 1 452 ? 20.502 91.950 39.955 1.00 98.84 452 HIS A N 1
ATOM 6351 C CA . HIS A 1 452 ? 21.616 91.187 39.327 1.00 98.23 452 HIS A CA 1
ATOM 6352 C C . HIS A 1 452 ? 21.900 91.737 37.927 1.00 94.98 452 HIS A C 1
ATOM 6353 O O . HIS A 1 452 ? 23.078 91.741 37.525 1.00 101.44 452 HIS A O 1
ATOM 6367 N N . ALA A 1 453 ? 20.862 92.170 37.212 1.00 94.04 453 ALA A N 1
ATOM 6368 C CA . ALA A 1 453 ? 20.977 92.767 35.860 1.00 97.87 453 ALA A CA 1
ATOM 6369 C C . ALA A 1 453 ? 21.767 94.075 35.947 1.00 93.04 453 ALA A C 1
ATOM 6370 O O . ALA A 1 453 ? 22.508 94.374 34.992 1.00 87.55 453 ALA A O 1
ATOM 6377 N N . TYR A 1 454 ? 21.612 94.829 37.040 1.00 93.24 454 TYR A N 1
ATOM 6378 C CA . TYR A 1 454 ? 22.345 96.103 37.249 1.00 93.25 454 TYR A CA 1
ATOM 6379 C C . TYR A 1 454 ? 23.828 95.789 37.492 1.00 96.14 454 TYR A C 1
ATOM 6380 O O . TYR A 1 454 ? 24.678 96.397 36.816 1.00 96.67 454 TYR A O 1
ATOM 6398 N N . GLN A 1 455 ? 24.124 94.866 38.414 1.00 96.70 455 GLN A N 1
ATOM 6399 C CA . GLN A 1 455 ? 25.502 94.376 38.694 1.00 95.04 455 GLN A CA 1
ATOM 6400 C C . GLN A 1 455 ? 26.184 94.002 37.375 1.00 97.55 455 GLN A C 1
ATOM 6401 O O . GLN A 1 455 ? 27.246 94.583 37.073 1.00 104.34 455 GLN A O 1
ATOM 6415 N N . SER A 1 456 ? 25.585 93.069 36.627 1.00 91.33 456 SER A N 1
ATOM 6416 C CA . SER A 1 456 ? 26.066 92.601 35.301 1.00 89.52 456 SER A CA 1
ATOM 6417 C C . SER A 1 456 ? 26.237 93.797 34.358 1.00 90.11 456 SER A C 1
ATOM 6418 O O . SER A 1 456 ? 27.248 93.832 33.636 1.00 93.11 456 SER A O 1
ATOM 6426 N N . TYR A 1 457 ? 25.296 94.746 34.371 1.00 94.30 457 TYR A N 1
ATOM 6427 C CA . TYR A 1 457 ? 25.355 95.980 33.544 1.00 98.49 457 TYR A CA 1
ATOM 6428 C C . TYR A 1 457 ? 26.636 96.745 33.883 1.00 94.74 457 TYR A C 1
ATOM 6429 O O . TYR A 1 457 ? 27.420 97.052 32.969 1.00 89.06 457 TYR A O 1
ATOM 6447 N N . VAL A 1 458 ? 26.819 97.051 35.169 1.00 96.89 458 VAL A N 1
ATOM 6448 C CA . VAL A 1 458 ? 27.991 97.809 35.695 1.00 101.63 458 VAL A CA 1
ATOM 6449 C C . VAL A 1 458 ? 29.258 97.036 35.312 1.00 101.25 458 VAL A C 1
ATOM 6450 O O . VAL A 1 458 ? 30.196 97.659 34.775 1.00 105.89 458 VAL A O 1
ATOM 6463 N N . TRP A 1 459 ? 29.270 95.724 35.555 1.00 96.75 459 TRP A N 1
ATOM 6464 C CA . TRP A 1 459 ? 30.440 94.853 35.277 1.00 96.44 459 TRP A CA 1
ATOM 6465 C C . TRP A 1 459 ? 30.843 95.010 33.806 1.00 95.44 459 TRP A C 1
ATOM 6466 O O . TRP A 1 459 ? 31.913 95.588 33.558 1.00 105.52 459 TRP A O 1
ATOM 6487 N N . ASN A 1 460 ? 30.000 94.558 32.873 1.00 91.80 460 ASN A N 1
ATOM 6488 C CA . ASN A 1 460 ? 30.240 94.673 31.409 1.00 92.44 460 ASN A CA 1
ATOM 6489 C C . ASN A 1 460 ? 30.843 96.051 31.114 1.00 93.82 460 ASN A C 1
ATOM 6490 O O . ASN A 1 460 ? 31.931 96.102 30.516 1.00 95.21 460 ASN A O 1
ATOM 6501 N N . SER A 1 461 ? 30.165 97.120 31.548 1.00 99.56 461 SER A N 1
ATOM 6502 C CA . SER A 1 461 ? 30.572 98.537 31.354 1.00 97.00 461 SER A CA 1
ATOM 6503 C C . SER A 1 461 ? 32.038 98.697 31.756 1.00 92.94 461 SER A C 1
ATOM 6504 O O . SER A 1 461 ? 32.831 99.152 30.918 1.00 94.50 461 SER A O 1
ATOM 6512 N N . ILE A 1 462 ? 32.372 98.306 32.987 1.00 94.65 462 ILE A N 1
ATOM 6513 C CA . ILE A 1 462 ? 33.737 98.449 33.582 1.00 98.48 462 ILE A CA 1
ATOM 6514 C C . ILE A 1 462 ? 34.724 97.590 32.781 1.00 95.28 462 ILE A C 1
ATOM 6515 O O . ILE A 1 462 ? 35.721 98.146 32.284 1.00 98.06 462 ILE A O 1
ATO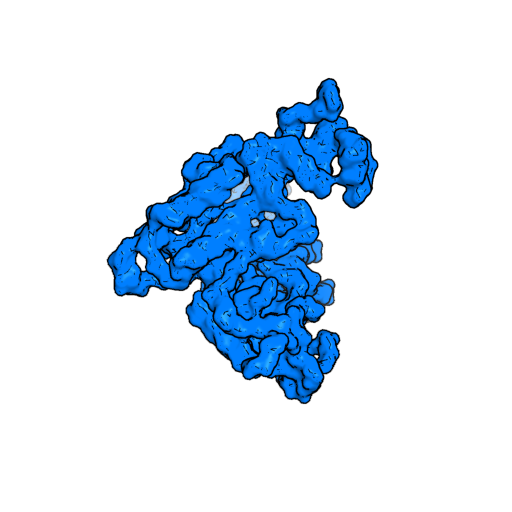M 6531 N N . ALA A 1 463 ? 34.444 96.291 32.658 1.00 93.37 463 ALA A N 1
ATOM 6532 C CA . ALA A 1 463 ? 35.283 95.302 31.943 1.00 94.32 463 ALA A CA 1
ATOM 6533 C C . ALA A 1 463 ? 35.681 95.857 30.573 1.00 95.76 463 ALA A C 1
ATOM 6534 O O . ALA A 1 463 ? 36.810 95.572 30.143 1.00 101.99 463 ALA A O 1
ATOM 6541 N N . SER A 1 464 ? 34.789 96.616 29.925 1.00 98.75 464 SER A N 1
ATOM 6542 C CA . SER A 1 464 ? 35.053 97.347 28.657 1.00 103.18 464 SER A CA 1
ATOM 6543 C C . SER A 1 464 ? 36.145 98.399 28.888 1.00 108.24 464 SER A C 1
ATOM 6544 O O . SER A 1 464 ? 37.110 98.416 28.111 1.00 111.04 464 SER A O 1
ATOM 6552 N N . LYS A 1 465 ? 35.994 99.237 29.921 1.00 117.22 465 LYS A N 1
ATOM 6553 C CA . LYS A 1 465 ? 36.949 100.331 30.261 1.00 122.57 465 LYS A CA 1
ATOM 6554 C C . LYS A 1 465 ? 38.310 99.730 30.641 1.00 119.86 465 LYS A C 1
ATOM 6555 O O . LYS A 1 465 ? 39.334 100.253 30.157 1.00 120.20 465 LYS A O 1
ATOM 6574 N N . ARG A 1 466 ? 38.322 98.675 31.465 1.00 111.91 466 ARG A N 1
ATOM 6575 C CA . ARG A 1 466 ? 39.554 97.941 31.866 1.00 110.49 466 ARG A CA 1
ATOM 6576 C C . ARG A 1 466 ? 40.398 97.638 30.620 1.00 111.72 466 ARG A C 1
ATOM 6577 O O . ARG A 1 466 ? 41.610 97.926 30.650 1.00 116.12 466 ARG A O 1
ATOM 6598 N N . ILE A 1 467 ? 39.779 97.082 29.571 1.00 110.80 467 ILE A N 1
ATOM 6599 C CA . ILE A 1 467 ? 40.433 96.758 28.263 1.00 109.20 467 ILE A CA 1
ATOM 6600 C C . ILE A 1 467 ? 40.747 98.069 27.530 1.00 107.85 467 ILE A C 1
ATOM 6601 O O . ILE A 1 467 ? 41.882 98.221 27.043 1.00 101.94 467 ILE A O 1
ATOM 6617 N N . GLU A 1 468 ? 39.766 98.971 27.448 1.00 113.77 468 GLU A N 1
ATOM 6618 C CA . GLU A 1 468 ? 39.870 100.266 26.724 1.00 116.14 468 GLU A CA 1
ATOM 6619 C C . GLU A 1 468 ? 41.120 101.007 27.201 1.00 111.80 468 GLU A C 1
ATOM 6620 O O . GLU A 1 468 ? 41.871 101.496 26.344 1.00 109.78 468 GLU A O 1
ATOM 6632 N N . LEU A 1 469 ? 41.325 101.069 28.520 1.00 114.68 469 LEU A N 1
ATOM 6633 C CA . LEU A 1 469 ? 42.411 101.854 29.170 1.00 119.96 469 LEU A CA 1
ATOM 6634 C C . LEU A 1 469 ? 43.766 101.198 28.885 1.00 117.39 469 LEU A C 1
ATOM 6635 O O . LEU A 1 469 ? 44.592 101.827 28.199 1.00 117.53 469 LEU A O 1
ATOM 6651 N N . HIS A 1 470 ? 43.984 99.985 29.395 1.00 117.67 470 HIS A N 1
ATOM 6652 C CA . HIS A 1 470 ? 45.287 99.272 29.334 1.00 125.86 470 HIS A CA 1
ATOM 6653 C C . HIS A 1 470 ? 45.257 98.210 28.233 1.00 127.61 470 HIS A C 1
ATOM 6654 O O . HIS A 1 470 ? 46.188 98.200 27.406 1.00 139.29 470 HIS A O 1
ATOM 6668 N N . GLY A 1 471 ? 44.217 97.374 28.210 1.00 121.01 471 GLY A N 1
ATOM 6669 C CA . GLY A 1 471 ? 44.105 96.231 27.287 1.00 114.51 471 GLY A CA 1
ATOM 6670 C C . GLY A 1 471 ? 44.673 94.983 27.926 1.00 116.03 471 GLY A C 1
ATOM 6671 O O . GLY A 1 471 ? 44.692 94.926 29.172 1.00 118.36 471 GLY A O 1
ATOM 6675 N N . LEU A 1 472 ? 45.150 94.042 27.106 1.00 118.28 472 LEU A N 1
ATOM 6676 C CA . LEU A 1 472 ? 45.536 92.667 27.528 1.00 122.66 472 LEU A CA 1
ATOM 6677 C C . LEU A 1 472 ? 46.839 92.691 28.339 1.00 129.70 472 LEU A C 1
ATOM 6678 O O . LEU A 1 472 ? 47.132 91.671 28.997 1.00 130.27 472 LEU A O 1
ATOM 6694 N N . LYS A 1 473 ? 47.587 93.799 28.287 1.00 135.31 473 LYS A N 1
ATOM 6695 C CA . LYS A 1 473 ? 48.697 94.099 29.236 1.00 133.79 473 LYS A CA 1
ATOM 6696 C C . LYS A 1 473 ? 48.117 94.151 30.656 1.00 120.94 473 LYS A C 1
ATOM 6697 O O . LYS A 1 473 ? 47.085 94.818 30.855 1.00 117.93 473 LYS A O 1
ATOM 6716 N N . LEU A 1 474 ? 48.751 93.442 31.590 1.00 113.27 474 LEU A N 1
ATOM 6717 C CA . LEU A 1 474 ? 48.332 93.327 33.011 1.00 111.31 474 LEU A CA 1
ATOM 6718 C C . LEU A 1 474 ? 48.923 94.505 33.799 1.00 114.26 474 LEU A C 1
ATOM 6719 O O . LEU A 1 474 ? 50.156 94.558 33.951 1.00 120.80 474 LEU A O 1
ATOM 6735 N N . VAL A 1 475 ? 48.073 95.414 34.279 1.00 119.69 475 VAL A N 1
ATOM 6736 C CA . VAL A 1 475 ? 48.484 96.646 35.018 1.00 122.01 475 VAL A CA 1
ATOM 6737 C C . VAL A 1 475 ? 48.627 96.314 36.510 1.00 119.72 475 VAL A C 1
ATOM 6738 O O . VAL A 1 475 ? 47.936 95.400 36.983 1.00 112.83 475 VAL A O 1
ATOM 6751 N N . VAL A 1 476 ? 49.502 97.038 37.216 1.00 130.35 476 VAL A N 1
ATOM 6752 C CA . VAL A 1 476 ? 49.739 96.891 38.686 1.00 131.85 476 VAL A CA 1
ATOM 6753 C C . VAL A 1 476 ? 48.474 97.328 39.438 1.00 127.10 476 VAL A C 1
ATOM 6754 O O . VAL A 1 476 ? 47.762 98.217 38.933 1.00 124.82 476 VAL A O 1
ATOM 6767 N N . GLY A 1 477 ? 48.205 96.710 40.593 1.00 123.31 477 GLY A N 1
ATOM 6768 C CA . GLY A 1 477 ? 47.018 96.991 41.424 1.00 130.24 477 GLY A CA 1
ATOM 6769 C C . GLY A 1 477 ? 45.743 96.388 40.849 1.00 131.47 477 GLY A C 1
ATOM 6770 O O . GLY A 1 477 ? 44.649 96.776 41.312 1.00 134.58 477 GLY A O 1
ATOM 6774 N N . ASP A 1 478 ? 45.866 95.475 39.878 1.00 127.34 478 ASP A N 1
ATOM 6775 C CA . ASP A 1 478 ? 44.746 94.660 39.333 1.00 120.28 478 ASP A CA 1
ATOM 6776 C C . ASP A 1 478 ? 44.348 93.635 40.401 1.00 113.33 478 ASP A C 1
ATOM 6777 O O . ASP A 1 478 ? 44.943 93.664 41.494 1.00 109.48 478 ASP A O 1
ATOM 6786 N N . LEU A 1 479 ? 43.385 92.762 40.093 1.00 112.20 479 LEU A N 1
ATOM 6787 C CA . LEU A 1 479 ? 42.874 91.722 41.027 1.00 113.79 479 LEU A CA 1
ATOM 6788 C C . LEU A 1 479 ? 43.037 90.336 40.397 1.00 109.35 479 LEU A C 1
ATOM 6789 O O . LEU A 1 479 ? 42.772 90.202 39.187 1.00 115.07 479 LEU A O 1
ATOM 6805 N N . VAL A 1 480 ? 43.456 89.352 41.195 1.00 101.96 480 VAL A N 1
ATOM 6806 C CA . VAL A 1 480 ? 43.555 87.916 40.795 1.00 106.94 480 VAL A CA 1
ATOM 6807 C C . VAL A 1 480 ? 43.018 87.072 41.950 1.00 109.66 480 VAL A C 1
ATOM 6808 O O . VAL A 1 480 ? 42.620 87.660 42.965 1.00 111.64 480 VAL A O 1
ATOM 6821 N N . ILE A 1 481 ? 43.008 85.749 41.783 1.00 119.83 481 ILE A N 1
ATOM 6822 C CA . ILE A 1 481 ? 42.647 84.758 42.838 1.00 130.54 481 ILE A CA 1
ATOM 6823 C C . ILE A 1 481 ? 43.809 83.765 42.956 1.00 150.07 481 ILE A C 1
ATOM 6824 O O . ILE A 1 481 ? 44.390 83.420 41.905 1.00 154.23 481 ILE A O 1
ATOM 6840 N N . ASP A 1 482 ? 44.145 83.344 44.183 1.00 167.77 482 ASP A N 1
ATOM 6841 C CA . ASP A 1 482 ? 45.252 82.389 44.465 1.00 175.49 482 ASP A CA 1
ATOM 6842 C C . ASP A 1 482 ? 44.666 81.098 45.049 1.00 174.44 482 ASP A C 1
ATOM 6843 O O . ASP A 1 482 ? 43.825 81.192 45.968 1.00 156.78 482 ASP A O 1
ATOM 6852 N N . THR A 1 483 ? 45.110 79.946 44.530 1.00 183.67 483 THR A N 1
ATOM 6853 C CA . THR A 1 483 ? 44.615 78.585 44.879 1.00 189.77 483 THR A CA 1
ATOM 6854 C C . THR A 1 483 ? 45.154 78.182 46.260 1.00 188.51 483 THR A C 1
ATOM 6855 O O . THR A 1 483 ? 46.276 77.635 46.323 1.00 185.45 483 THR A O 1
ATOM 6866 N N . SER A 1 484 ? 44.375 78.448 47.316 1.00 185.46 484 SER A N 1
ATOM 6867 C CA . SER A 1 484 ? 44.680 78.110 48.732 1.00 180.97 484 SER A CA 1
ATOM 6868 C C . SER A 1 484 ? 43.928 76.835 49.132 1.00 176.70 484 SER A C 1
ATOM 6869 O O . SER A 1 484 ? 44.546 75.993 49.814 1.00 168.50 484 SER A O 1
ATOM 6877 N N . PHE A 1 507 ? 35.450 80.789 51.253 1.00 172.26 507 PHE A N 1
ATOM 6878 C CA . PHE A 1 507 ? 35.196 81.914 50.311 1.00 169.80 507 PHE A CA 1
ATOM 6879 C C . PHE A 1 507 ? 36.294 81.937 49.241 1.00 164.68 507 PHE A C 1
ATOM 6880 O O . PHE A 1 507 ? 37.323 81.247 49.401 1.00 157.03 507 PHE A O 1
ATOM 6896 N N . ILE A 1 508 ? 36.054 82.688 48.163 1.00 161.29 508 ILE A N 1
ATOM 6897 C CA . ILE A 1 508 ? 37.029 82.971 47.070 1.00 154.48 508 ILE A CA 1
ATOM 6898 C C . ILE A 1 508 ? 37.626 84.363 47.322 1.00 147.50 508 ILE A C 1
ATOM 6899 O O . ILE A 1 508 ? 36.982 85.360 46.940 1.00 149.40 508 ILE A O 1
ATOM 6915 N N . ARG A 1 509 ? 38.796 84.424 47.970 1.00 139.46 509 ARG A N 1
ATOM 6916 C CA . ARG A 1 509 ? 39.483 85.690 48.353 1.00 138.82 509 ARG A CA 1
ATOM 6917 C C . ARG A 1 509 ? 40.337 86.188 47.185 1.00 131.12 509 ARG A C 1
ATOM 6918 O O . ARG A 1 509 ? 41.073 85.373 46.597 1.00 131.14 509 ARG A O 1
ATOM 6939 N N . ALA A 1 510 ? 40.255 87.489 46.891 1.00 127.00 510 ALA A N 1
ATOM 6940 C CA . ALA A 1 510 ? 41.029 88.173 45.830 1.00 124.86 510 ALA A CA 1
ATOM 6941 C C . ALA A 1 510 ? 42.435 88.490 46.353 1.00 121.96 510 ALA A C 1
ATOM 6942 O O . ALA A 1 510 ? 42.804 87.953 47.413 1.00 124.12 510 ALA A O 1
ATOM 6949 N N . LYS A 1 511 ? 43.184 89.317 45.618 1.00 120.59 511 LYS A N 1
ATOM 6950 C CA . LYS A 1 511 ? 44.569 89.745 45.947 1.00 120.68 511 LYS A CA 1
ATOM 6951 C C . LYS A 1 511 ? 45.016 90.796 44.923 1.00 123.26 511 LYS A C 1
ATOM 6952 O O . LYS A 1 511 ? 44.881 90.532 43.711 1.00 125.29 511 LYS A O 1
ATOM 6971 N N . ALA A 1 512 ? 45.525 91.938 45.395 1.00 127.39 512 ALA A N 1
ATOM 6972 C CA . ALA A 1 512 ? 46.095 93.016 44.555 1.00 127.29 512 ALA A CA 1
ATOM 6973 C C . ALA A 1 512 ? 47.467 92.570 44.036 1.00 126.22 512 ALA A C 1
ATOM 6974 O O . ALA A 1 512 ? 48.275 92.061 44.841 1.00 124.17 512 ALA A O 1
ATOM 6981 N N . VAL A 1 513 ? 47.711 92.739 42.734 1.00 125.95 513 VAL A N 1
ATOM 6982 C CA . VAL A 1 513 ? 48.959 92.283 42.054 1.00 127.68 513 VAL A CA 1
ATOM 6983 C C . VAL A 1 513 ? 50.027 93.366 42.228 1.00 139.02 513 VAL A C 1
ATOM 6984 O O . VAL A 1 513 ? 49.719 94.557 41.993 1.00 137.77 513 VAL A O 1
ATOM 6997 N N . THR A 1 514 ? 51.229 92.948 42.633 1.00 147.94 514 THR A N 1
ATOM 6998 C CA . THR A 1 514 ? 52.425 93.808 42.837 1.00 147.73 514 THR A CA 1
ATOM 6999 C C . THR A 1 514 ? 53.116 94.042 41.486 1.00 144.85 514 THR A C 1
ATOM 7000 O O . THR A 1 514 ? 52.875 93.248 40.556 1.00 139.24 514 THR A O 1
ATOM 7011 N N . GLN A 1 515 ? 53.939 95.092 41.387 1.00 145.46 515 GLN A N 1
ATOM 7012 C CA . GLN A 1 515 ? 54.836 95.351 40.224 1.00 142.02 515 GLN A CA 1
ATOM 7013 C C . GLN A 1 515 ? 55.821 94.180 40.093 1.00 140.76 515 GLN A C 1
ATOM 7014 O O . GLN A 1 515 ? 56.276 93.903 38.961 1.00 131.76 515 GLN A O 1
ATOM 7028 N N . GLU A 1 516 ? 56.126 93.521 41.216 1.00 140.67 516 GLU A N 1
ATOM 7029 C CA . GLU A 1 516 ? 57.020 92.337 41.295 1.00 143.67 516 GLU A CA 1
ATOM 7030 C C . GLU A 1 516 ? 56.415 91.192 40.470 1.00 142.20 516 GLU A C 1
ATOM 7031 O O . GLU A 1 516 ? 57.052 90.799 39.468 1.00 134.33 516 GLU A O 1
ATOM 7043 N N . ASP A 1 517 ? 55.223 90.709 40.849 1.00 141.18 517 ASP A N 1
ATOM 7044 C CA . ASP A 1 517 ? 54.609 89.462 40.303 1.00 138.14 517 ASP A CA 1
ATOM 7045 C C . ASP A 1 517 ? 54.205 89.655 38.830 1.00 132.95 517 ASP A C 1
ATOM 7046 O O . ASP A 1 517 ? 53.973 88.625 38.152 1.00 126.48 517 ASP A O 1
ATOM 7055 N N . ILE A 1 518 ? 54.123 90.904 38.349 1.00 123.90 518 ILE A N 1
ATOM 7056 C CA . ILE A 1 518 ? 54.053 91.223 36.890 1.00 125.15 518 ILE A CA 1
ATOM 7057 C C . ILE A 1 518 ? 55.335 90.693 36.241 1.00 132.82 518 ILE A C 1
ATOM 7058 O O . ILE A 1 518 ? 55.227 89.927 35.261 1.00 137.52 518 ILE A O 1
ATOM 7074 N N . ASP A 1 519 ? 56.494 91.078 36.789 1.00 137.59 519 ASP A N 1
ATOM 7075 C CA . ASP A 1 519 ? 57.842 90.716 36.270 1.00 132.98 519 ASP A CA 1
ATOM 7076 C C . ASP A 1 519 ? 58.057 89.206 36.425 1.00 131.50 519 ASP A C 1
ATOM 7077 O O . ASP A 1 519 ? 58.671 88.609 35.515 1.00 135.31 519 ASP A O 1
ATOM 7086 N N . SER A 1 520 ? 57.537 88.611 37.508 1.00 126.32 520 SER A N 1
ATOM 7087 C CA . SER A 1 520 ? 57.534 87.142 37.758 1.00 129.29 520 SER A CA 1
ATOM 7088 C C . SER A 1 520 ? 56.681 86.419 36.708 1.00 135.62 520 SER A C 1
ATOM 7089 O O . SER A 1 520 ? 56.724 85.169 36.688 1.00 135.82 520 SER A O 1
ATOM 7097 N N . VAL A 1 521 ? 55.923 87.171 35.895 1.00 136.50 521 VAL A N 1
ATOM 7098 C CA . VAL A 1 521 ? 54.882 86.660 34.952 1.00 133.49 521 VAL A CA 1
ATOM 7099 C C . VAL A 1 521 ? 54.206 85.445 35.600 1.00 126.62 521 VAL A C 1
ATOM 7100 O O . VAL A 1 521 ? 54.011 84.425 34.912 1.00 125.31 521 VAL A O 1
ATOM 7113 N N . LYS A 1 522 ? 53.876 85.564 36.891 1.00 121.91 522 LYS A N 1
ATOM 7114 C CA . LYS A 1 522 ? 53.206 84.510 37.698 1.00 127.69 522 LYS A CA 1
ATOM 7115 C C . LYS A 1 522 ? 51.754 84.406 37.234 1.00 135.04 522 LYS A C 1
ATOM 7116 O O . LYS A 1 522 ? 51.242 83.273 37.103 1.00 134.71 522 LYS A O 1
ATOM 7135 N N . TYR A 1 523 ? 51.138 85.572 37.015 1.00 139.64 523 TYR A N 1
ATOM 7136 C CA . TYR A 1 523 ? 49.749 85.761 36.530 1.00 126.79 523 TYR A CA 1
ATOM 7137 C C . TYR A 1 523 ? 49.791 86.366 35.125 1.00 120.48 523 TYR A C 1
ATOM 7138 O O . TYR A 1 523 ? 50.681 87.190 34.842 1.00 113.82 523 TYR A O 1
ATOM 7156 N N . THR A 1 524 ? 48.848 85.962 34.275 1.00 117.68 524 THR A N 1
ATOM 7157 C CA . THR A 1 524 ? 48.635 86.531 32.921 1.00 120.33 524 THR A CA 1
ATOM 7158 C C . THR A 1 524 ? 47.228 87.127 32.879 1.00 120.19 524 THR A C 1
ATOM 7159 O O . THR A 1 524 ? 46.503 87.099 33.872 1.00 108.89 524 THR A O 1
ATOM 7187 N N . GLU A 1 526 ? 44.482 86.221 31.670 1.00 107.21 526 GLU A N 1
ATOM 7188 C CA . GLU A 1 526 ? 43.366 85.320 31.923 1.00 109.71 526 GLU A CA 1
ATOM 7189 C C . GLU A 1 526 ? 43.190 85.092 33.433 1.00 104.47 526 GLU A C 1
ATOM 7190 O O . GLU A 1 526 ? 42.143 84.526 33.816 1.00 99.04 526 GLU A O 1
ATOM 7202 N N . ASP A 1 527 ? 44.159 85.518 34.252 1.00 100.05 527 ASP A N 1
ATOM 7203 C CA . ASP A 1 527 ? 44.099 85.441 35.739 1.00 106.95 527 ASP A CA 1
ATOM 7204 C C . ASP A 1 527 ? 43.311 86.642 36.286 1.00 105.60 527 ASP A C 1
ATOM 7205 O O . ASP A 1 527 ? 42.674 86.497 37.353 1.00 100.06 527 ASP A O 1
ATOM 7214 N N . VAL A 1 528 ? 43.352 87.780 35.581 1.00 106.09 528 VAL A N 1
ATOM 7215 C CA . VAL A 1 528 ? 42.747 89.078 36.013 1.00 100.33 528 VAL A CA 1
ATOM 7216 C C . VAL A 1 528 ? 41.231 88.898 36.158 1.00 96.58 528 VAL A C 1
ATOM 7217 O O . VAL A 1 528 ? 40.597 88.397 35.201 1.00 92.93 528 VAL A O 1
ATOM 7230 N N . VAL A 1 529 ? 40.689 89.305 37.311 1.00 93.83 529 VAL A N 1
ATOM 7231 C CA . VAL A 1 529 ? 39.224 89.383 37.594 1.00 92.50 529 VAL A CA 1
ATOM 7232 C C . VAL A 1 529 ? 38.855 90.827 37.960 1.00 93.58 529 VAL A C 1
ATOM 7233 O O . VAL A 1 529 ? 39.751 91.603 38.351 1.00 97.42 529 VAL A O 1
ATOM 7246 N N . LEU A 1 530 ? 37.572 91.159 37.807 1.00 93.35 530 LEU A N 1
ATOM 7247 C CA . LEU A 1 530 ? 36.921 92.377 38.352 1.00 91.50 530 LEU A CA 1
ATOM 7248 C C . LEU A 1 530 ? 35.756 91.919 39.223 1.00 98.50 530 LEU A C 1
ATOM 7249 O O . LEU A 1 530 ? 35.204 90.842 38.994 1.00 99.21 530 LEU A O 1
ATOM 7265 N N . PRO A 1 531 ? 35.389 92.685 40.277 1.00 98.41 531 PRO A N 1
ATOM 7266 C CA . PRO A 1 531 ? 34.203 92.385 41.083 1.00 95.71 531 PRO A CA 1
ATOM 7267 C C . PRO A 1 531 ? 32.886 93.030 40.618 1.00 92.43 531 PRO A C 1
ATOM 7268 O O . PRO A 1 531 ? 32.914 94.139 40.130 1.00 82.72 531 PRO A O 1
ATOM 7279 N N . SER A 1 532 ? 31.772 92.311 40.794 1.00 97.94 532 SER A N 1
ATOM 7280 C CA . SER A 1 532 ? 30.388 92.853 40.757 1.00 101.49 532 SER A CA 1
ATOM 7281 C C . SER A 1 532 ? 30.258 93.869 41.884 1.00 103.35 532 SER A C 1
ATOM 7282 O O . SER A 1 532 ? 30.699 93.594 42.994 1.00 115.99 532 SER A O 1
ATOM 7290 N N . PRO A 1 533 ? 29.668 95.063 41.657 1.00 103.53 533 PRO A N 1
ATOM 7291 C CA . PRO A 1 533 ? 29.500 96.039 42.734 1.00 99.51 533 PRO A CA 1
ATOM 7292 C C . PRO A 1 533 ? 28.736 95.406 43.904 1.00 97.33 533 PRO A C 1
ATOM 7293 O O . PRO A 1 533 ? 27.679 94.858 43.660 1.00 88.32 533 PRO A O 1
ATOM 7304 N N . GLY A 1 534 ? 29.302 95.464 45.114 1.00 102.75 534 GLY A N 1
ATOM 7305 C CA . GLY A 1 534 ? 28.745 94.812 46.316 1.00 114.74 534 GLY A CA 1
ATOM 7306 C C . GLY A 1 534 ? 29.411 95.300 47.591 1.00 124.39 534 GLY A C 1
ATOM 7307 O O . GLY A 1 534 ? 30.350 96.118 47.491 1.00 131.29 534 GLY A O 1
ATOM 7311 N N . PHE A 1 535 ? 28.949 94.809 48.747 1.00 127.91 535 PHE A N 1
ATOM 7312 C CA . PHE A 1 535 ? 29.376 95.259 50.101 1.00 126.97 535 PHE A CA 1
ATOM 7313 C C . PHE A 1 535 ? 30.541 94.399 50.609 1.00 128.95 535 PHE A C 1
ATOM 7314 O O . PHE A 1 535 ? 31.395 94.943 51.332 1.00 129.04 535 PHE A O 1
ATOM 7331 N N . ASP A 1 536 ? 30.570 93.111 50.248 1.00 132.94 536 ASP A N 1
ATOM 7332 C CA . ASP A 1 536 ? 31.605 92.130 50.677 1.00 135.40 536 ASP A CA 1
ATOM 7333 C C . ASP A 1 536 ? 32.470 91.760 49.463 1.00 129.19 536 ASP A C 1
ATOM 7334 O O . ASP A 1 536 ? 32.405 90.599 49.013 1.00 135.70 536 ASP A O 1
ATOM 7343 N N . VAL A 1 537 ? 33.253 92.711 48.950 1.00 119.32 537 VAL A N 1
ATOM 7344 C CA . VAL A 1 537 ? 34.084 92.509 47.726 1.00 116.35 537 VAL A CA 1
ATOM 7345 C C . VAL A 1 537 ? 35.130 93.631 47.609 1.00 121.70 537 VAL A C 1
ATOM 7346 O O . VAL A 1 537 ? 34.740 94.815 47.523 1.00 127.39 537 VAL A O 1
ATOM 7359 N N . LEU A 1 538 ? 36.416 93.260 47.621 1.00 118.52 538 LEU A N 1
ATOM 7360 C CA . LEU A 1 538 ? 37.575 94.176 47.437 1.00 114.68 538 LEU A CA 1
ATOM 7361 C C . LEU A 1 538 ? 37.582 94.672 45.987 1.00 111.04 538 LEU A C 1
ATOM 7362 O O . LEU A 1 538 ? 37.525 93.818 45.086 1.00 111.43 538 LEU A O 1
ATOM 7378 N N . TYR A 1 539 ? 37.643 95.992 45.780 1.00 109.46 539 TYR A N 1
ATOM 7379 C CA . TYR A 1 539 ? 37.760 96.644 44.447 1.00 111.27 539 TYR A CA 1
ATOM 7380 C C . TYR A 1 539 ? 39.238 96.732 44.072 1.00 112.71 539 TYR A C 1
ATOM 7381 O O . TYR A 1 539 ? 40.102 96.548 44.927 1.00 113.57 539 TYR A O 1
ATOM 7399 N N . PRO A 1 540 ? 39.585 96.985 42.787 1.00 119.99 540 PRO A N 1
ATOM 7400 C CA . PRO A 1 540 ? 40.984 97.140 42.386 1.00 127.47 540 PRO A CA 1
ATOM 7401 C C . PRO A 1 540 ? 41.737 98.170 43.244 1.00 131.15 540 PRO A C 1
ATOM 7402 O O . PRO A 1 540 ? 41.157 99.193 43.580 1.00 129.23 540 PRO A O 1
ATOM 7413 N N . SER A 1 541 ? 42.990 97.858 43.593 1.00 131.49 541 SER A N 1
ATOM 7414 C CA . SER A 1 541 ? 43.947 98.778 44.262 1.00 126.00 541 SER A CA 1
ATOM 7415 C C . SER A 1 541 ? 44.253 99.942 43.315 1.00 122.99 541 SER A C 1
ATOM 7416 O O . SER A 1 541 ? 44.122 101.104 43.747 1.00 123.15 541 SER A O 1
ATOM 7424 N N . ASN A 1 542 ? 44.621 99.625 42.069 1.00 118.87 542 ASN A N 1
ATOM 7425 C CA . ASN A 1 542 ? 44.899 100.609 40.991 1.00 121.33 542 ASN A CA 1
ATOM 7426 C C . ASN A 1 542 ? 43.799 101.673 41.014 1.00 124.51 542 ASN A C 1
ATOM 7427 O O . ASN A 1 542 ? 42.649 101.328 40.691 1.00 129.88 542 ASN A O 1
ATOM 7438 N N . GLU A 1 543 ? 44.152 102.908 41.387 1.00 131.74 543 GLU A N 1
ATOM 7439 C CA . GLU A 1 543 ? 43.194 104.007 41.692 1.00 138.57 543 GLU A CA 1
ATOM 7440 C C . GLU A 1 543 ? 42.416 104.410 40.430 1.00 139.23 543 GLU A C 1
ATOM 7441 O O . GLU A 1 543 ? 41.228 104.758 40.568 1.00 140.20 543 GLU A O 1
ATOM 7453 N N . GLU A 1 544 ? 43.049 104.351 39.253 1.00 140.10 544 GLU A N 1
ATOM 7454 C CA . GLU A 1 544 ? 42.443 104.767 37.955 1.00 143.75 544 GLU A CA 1
ATOM 7455 C C . GLU A 1 544 ? 41.415 103.726 37.487 1.00 137.75 544 GLU A C 1
ATOM 7456 O O . GLU A 1 544 ? 40.660 104.045 36.546 1.00 133.89 544 GLU A O 1
ATOM 7468 N N . LEU A 1 545 ? 41.403 102.536 38.104 1.00 131.08 545 LEU A N 1
ATOM 7469 C CA . LEU A 1 545 ? 40.386 101.463 37.905 1.00 127.77 545 LEU A CA 1
ATOM 7470 C C . LEU A 1 545 ? 39.318 101.571 39.000 1.00 124.17 545 LEU A C 1
ATOM 7471 O O . LEU A 1 545 ? 38.120 101.480 38.673 1.00 125.68 545 LEU A O 1
ATOM 7487 N N . LYS A 1 546 ? 39.754 101.731 40.252 1.00 116.74 546 LYS A N 1
ATOM 7488 C CA . LYS A 1 546 ? 38.898 102.048 41.427 1.00 113.86 546 LYS A CA 1
ATOM 7489 C C . LYS A 1 546 ? 38.014 103.254 41.080 1.00 113.45 546 LYS A C 1
ATOM 7490 O O . LYS A 1 546 ? 36.844 103.274 41.503 1.00 114.78 546 LYS A O 1
ATOM 7509 N N . GLN A 1 547 ? 38.551 104.212 40.317 1.00 115.18 547 GLN A N 1
ATOM 7510 C CA . GLN A 1 547 ? 37.863 105.478 39.945 1.00 117.83 547 GLN A CA 1
ATOM 7511 C C . GLN A 1 547 ? 36.698 105.195 38.983 1.00 121.07 547 GLN A C 1
ATOM 7512 O O . GLN A 1 547 ? 35.751 106.006 38.965 1.00 125.82 547 GLN A O 1
ATOM 7526 N N . LEU A 1 548 ? 36.758 104.111 38.199 1.00 122.21 548 LEU A N 1
ATOM 7527 C CA . LEU A 1 548 ? 35.646 103.700 37.297 1.00 118.63 548 LEU A CA 1
ATOM 7528 C C . LEU A 1 548 ? 34.414 103.398 38.154 1.00 113.48 548 LEU A C 1
ATOM 7529 O O . LEU A 1 548 ? 33.376 104.053 37.947 1.00 116.41 548 LEU A O 1
ATOM 7545 N N . TYR A 1 549 ? 34.548 102.460 39.094 1.00 105.51 549 TYR A N 1
ATOM 7546 C CA . TYR A 1 549 ? 33.456 102.008 39.993 1.00 107.75 549 TYR A CA 1
ATOM 7547 C C . TYR A 1 549 ? 32.728 103.239 40.548 1.00 113.79 549 TYR A C 1
ATOM 7548 O O . TYR A 1 549 ? 31.526 103.388 40.253 1.00 123.10 549 TYR A O 1
ATOM 7566 N N . VAL A 1 550 ? 33.438 104.120 41.263 1.00 115.21 550 VAL A N 1
ATOM 7567 C CA . VAL A 1 550 ? 32.841 105.335 41.902 1.00 113.08 550 VAL A CA 1
ATOM 7568 C C . VAL A 1 550 ? 32.141 106.164 40.817 1.00 110.68 550 VAL A C 1
ATOM 7569 O O . VAL A 1 550 ? 30.978 106.541 41.041 1.00 114.71 550 VAL A O 1
ATOM 7582 N N . ASP A 1 551 ? 32.804 106.398 39.680 1.00 108.93 551 ASP A N 1
ATOM 7583 C CA . ASP A 1 551 ? 32.295 107.255 38.573 1.00 112.22 551 ASP A CA 1
ATOM 7584 C C . ASP A 1 551 ? 31.020 106.631 37.993 1.00 110.85 551 ASP A C 1
ATOM 7585 O O . ASP A 1 551 ? 29.965 107.291 38.048 1.00 111.60 551 ASP A O 1
ATOM 7594 N N . ILE A 1 552 ? 31.124 105.405 37.472 1.00 111.73 552 ILE A N 1
ATOM 7595 C CA . ILE A 1 552 ? 30.020 104.678 36.773 1.00 113.03 552 ILE A CA 1
ATOM 7596 C C . ILE A 1 552 ? 28.791 104.646 37.689 1.00 109.15 552 ILE A C 1
ATOM 7597 O O . ILE A 1 552 ? 27.678 104.888 37.189 1.00 112.57 552 ILE A O 1
ATOM 7613 N N . LEU A 1 553 ? 28.991 104.374 38.980 1.00 105.50 553 LEU A N 1
ATOM 7614 C CA . LEU A 1 553 ? 27.898 104.252 39.980 1.00 112.04 553 LEU A CA 1
ATOM 7615 C C . LEU A 1 553 ? 27.403 105.644 40.401 1.00 116.44 553 LEU A C 1
ATOM 7616 O O . LEU A 1 553 ? 26.180 105.792 40.601 1.00 121.25 553 LEU A O 1
ATOM 7632 N N . LYS A 1 554 ? 28.302 106.625 40.528 1.00 118.73 554 LYS A N 1
ATOM 7633 C CA . LYS A 1 554 ? 27.942 108.034 40.851 1.00 119.62 554 LYS A CA 1
ATOM 7634 C C . LYS A 1 554 ? 26.923 108.537 39.821 1.00 113.65 554 LYS A C 1
ATOM 7635 O O . LYS A 1 554 ? 25.969 109.224 40.228 1.00 115.80 554 LYS A O 1
ATOM 7654 N N . ALA A 1 555 ? 27.110 108.193 38.542 1.00 108.88 555 ALA A N 1
ATOM 7655 C CA . ALA A 1 555 ? 26.211 108.575 37.426 1.00 113.62 555 ALA A CA 1
ATOM 7656 C C . ALA A 1 555 ? 24.777 108.140 37.749 1.00 115.54 555 ALA A C 1
ATOM 7657 O O . ALA A 1 555 ? 23.844 108.899 37.421 1.00 122.74 555 ALA A O 1
ATOM 7664 N N . ASP A 1 556 ? 24.621 106.969 38.376 1.00 114.82 556 ASP A N 1
ATOM 7665 C CA . ASP A 1 556 ? 23.312 106.354 38.720 1.00 113.46 556 ASP A CA 1
ATOM 7666 C C . ASP A 1 556 ? 23.061 106.483 40.230 1.00 115.04 556 ASP A C 1
ATOM 7667 O O . ASP A 1 556 ? 22.219 105.725 40.743 1.00 120.86 556 ASP A O 1
ATOM 7676 N N . ASN A 1 557 ? 23.759 107.407 40.906 1.00 116.66 557 ASN A N 1
ATOM 7677 C CA . ASN A 1 557 ? 23.528 107.822 42.321 1.00 118.65 557 ASN A CA 1
ATOM 7678 C C . ASN A 1 557 ? 23.802 106.675 43.291 1.00 111.95 557 ASN A C 1
ATOM 7679 O O . ASN A 1 557 ? 22.961 106.370 44.133 1.00 113.57 557 ASN A O 1
ATOM 7707 N N . ASP A 1 559 ? 27.282 104.459 45.496 1.00 105.52 559 ASP A N 1
ATOM 7708 C CA . ASP A 1 559 ? 28.646 104.503 45.989 1.00 113.57 559 ASP A CA 1
ATOM 7709 C C . ASP A 1 559 ? 29.149 103.066 46.112 1.00 115.67 559 ASP A C 1
ATOM 7710 O O . ASP A 1 559 ? 28.573 102.282 46.862 1.00 119.52 559 ASP A O 1
ATOM 7719 N N . PRO A 1 560 ? 30.238 102.671 45.406 1.00 118.28 560 PRO A N 1
ATOM 7720 C CA . PRO A 1 560 ? 30.705 101.283 45.410 1.00 117.93 560 PRO A CA 1
ATOM 7721 C C . PRO A 1 560 ? 31.078 100.730 46.793 1.00 118.27 560 PRO A C 1
ATOM 7722 O O . PRO A 1 560 ? 31.053 99.528 46.957 1.00 122.89 560 PRO A O 1
ATOM 7733 N N . PHE A 1 561 ? 31.409 101.609 47.742 1.00 122.23 561 PHE A N 1
ATOM 7734 C CA . PHE A 1 561 ? 31.905 101.248 49.097 1.00 129.24 561 PHE A CA 1
ATOM 7735 C C . PHE A 1 561 ? 30.723 101.159 50.071 1.00 130.45 561 PHE A C 1
ATOM 7736 O O . PHE A 1 561 ? 30.761 100.296 50.974 1.00 140.13 561 PHE A O 1
ATOM 7753 N N . ASN A 1 562 ? 29.710 102.012 49.883 1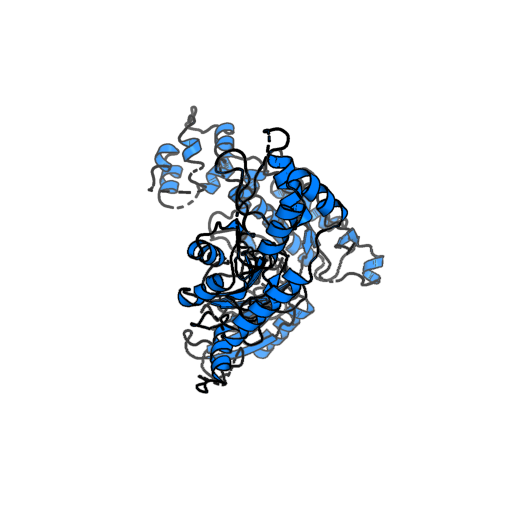.00 127.09 562 ASN A N 1
ATOM 7754 C CA . ASN A 1 562 ? 28.420 101.978 50.624 1.00 127.66 562 ASN A CA 1
ATOM 7755 C C . ASN A 1 562 ? 27.377 101.311 49.727 1.00 123.04 562 ASN A C 1
ATOM 7756 O O . ASN A 1 562 ? 26.477 101.962 49.198 1.00 123.25 562 ASN A O 1
ATOM 7784 N N . ARG A 1 564 ? 25.816 98.251 50.596 1.00 119.82 564 ARG A N 1
ATOM 7785 C CA . ARG A 1 564 ? 24.885 97.441 51.369 1.00 120.17 564 ARG A CA 1
ATOM 7786 C C . ARG A 1 564 ? 23.524 98.147 51.378 1.00 112.51 564 ARG A C 1
ATOM 7787 O O . ARG A 1 564 ? 23.514 99.390 51.354 1.00 106.53 564 ARG A O 1
ATOM 7808 N N . ARG A 1 565 ? 22.427 97.384 51.400 1.00 112.79 565 ARG A N 1
ATOM 7809 C CA . ARG A 1 565 ? 21.035 97.914 51.401 1.00 113.78 565 ARG A CA 1
ATOM 7810 C C . ARG A 1 565 ? 20.243 97.252 52.538 1.00 120.62 565 ARG A C 1
ATOM 7811 O O . ARG A 1 565 ? 20.795 96.332 53.180 1.00 122.59 565 ARG A O 1
ATOM 7832 N N . LYS A 1 566 ? 19.002 97.703 52.768 1.00 126.59 566 LYS A N 1
ATOM 7833 C CA . LYS A 1 566 ? 18.179 97.347 53.959 1.00 127.66 566 LYS A CA 1
ATOM 7834 C C . LYS A 1 566 ? 17.252 96.156 53.666 1.00 130.64 566 LYS A C 1
ATOM 7835 O O . LYS A 1 566 ? 16.676 95.626 54.636 1.00 130.52 566 LYS A O 1
ATOM 7854 N N . VAL A 1 567 ? 17.125 95.741 52.398 1.00 131.63 567 VAL A N 1
ATOM 7855 C CA . VAL A 1 567 ? 16.141 94.718 51.924 1.00 133.88 567 VAL A CA 1
ATOM 7856 C C . VAL A 1 567 ? 16.909 93.457 51.490 1.00 139.22 567 VAL A C 1
ATOM 7857 O O . VAL A 1 567 ? 18.129 93.419 51.709 1.00 129.57 567 VAL A O 1
ATOM 7870 N N . ARG A 1 568 ? 16.220 92.449 50.933 1.00 156.57 568 ARG A N 1
ATOM 7871 C CA . ARG A 1 568 ? 16.829 91.278 50.235 1.00 163.07 568 ARG A CA 1
ATOM 7872 C C . ARG A 1 568 ? 17.520 91.731 48.941 1.00 155.95 568 ARG A C 1
ATOM 7873 O O . ARG A 1 568 ? 18.262 90.918 48.355 1.00 142.55 568 ARG A O 1
ATOM 7894 N N . ASP A 1 569 ? 17.263 92.969 48.500 1.00 154.90 569 ASP A N 1
ATOM 7895 C CA . ASP A 1 569 ? 18.091 93.707 47.506 1.00 141.32 569 ASP A CA 1
ATOM 7896 C C . ASP A 1 569 ? 19.421 94.100 48.167 1.00 144.82 569 ASP A C 1
ATOM 7897 O O . ASP A 1 569 ? 19.929 95.195 47.842 1.00 121.70 569 ASP A O 1
ATOM 7906 N N . PHE A 1 570 ? 19.975 93.232 49.033 1.00 162.35 570 PHE A N 1
ATOM 7907 C CA . PHE A 1 570 ? 21.219 93.450 49.826 1.00 168.92 570 PHE A CA 1
ATOM 7908 C C . PHE A 1 570 ? 22.386 93.787 48.892 1.00 163.40 570 PHE A C 1
ATOM 7909 O O . PHE A 1 570 ? 23.494 94.039 49.402 1.00 163.86 570 PHE A O 1
ATOM 7926 N N . SER A 1 571 ? 22.139 93.754 47.576 1.00 163.89 571 SER A N 1
ATOM 7927 C CA . SER A 1 571 ? 23.087 94.090 46.482 1.00 163.57 571 SER A CA 1
ATOM 7928 C C . SER A 1 571 ? 23.995 92.889 46.205 1.00 157.68 571 SER A C 1
ATOM 7929 O O . SER A 1 571 ? 24.807 92.980 45.267 1.00 162.52 571 SER A O 1
ATOM 7937 N N . LEU A 1 572 ? 23.841 91.809 46.982 1.00 151.03 572 LEU A N 1
ATOM 7938 C CA . LEU A 1 572 ? 24.783 90.659 47.046 1.00 143.17 572 LEU A CA 1
ATOM 7939 C C . LEU A 1 572 ? 26.126 91.151 47.601 1.00 133.87 572 LEU A C 1
ATOM 7940 O O . LEU A 1 572 ? 26.375 92.387 47.594 1.00 107.92 572 LEU A O 1
ATOM 7956 N N . ALA A 1 573 ? 26.943 90.215 48.092 1.00 131.69 573 ALA A N 1
ATOM 7957 C CA . ALA A 1 573 ? 28.388 90.399 48.360 1.00 130.36 573 ALA A CA 1
ATOM 7958 C C . ALA A 1 573 ? 29.040 91.035 47.127 1.00 121.89 573 ALA A C 1
ATOM 7959 O O . ALA A 1 573 ? 29.890 91.934 47.295 1.00 115.25 573 ALA A O 1
ATOM 7966 N N . GLY A 1 574 ? 28.620 90.590 45.938 1.00 115.08 574 GLY A N 1
ATOM 7967 C CA . GLY A 1 574 ? 29.225 90.938 44.643 1.00 114.01 574 GLY A CA 1
ATOM 7968 C C . GLY A 1 574 ? 30.349 89.974 44.332 1.00 116.40 574 GLY A C 1
ATOM 7969 O O . GLY A 1 574 ? 31.419 90.109 44.946 1.00 130.08 574 GLY A O 1
ATOM 7973 N N . SER A 1 575 ? 30.103 89.011 43.442 1.00 112.98 575 SER A N 1
ATOM 7974 C CA . SER A 1 575 ? 31.068 87.948 43.056 1.00 109.60 575 SER A CA 1
ATOM 7975 C C . SER A 1 575 ? 32.260 88.558 42.305 1.00 101.42 575 SER A C 1
ATOM 7976 O O . SER A 1 575 ? 32.158 89.722 41.858 1.00 86.41 575 SER A O 1
ATOM 7984 N N . TYR A 1 576 ? 33.357 87.801 42.198 1.00 97.75 576 TYR A N 1
ATOM 7985 C CA . TYR A 1 576 ? 34.504 88.090 41.299 1.00 96.49 576 TYR A CA 1
ATOM 7986 C C . TYR A 1 576 ? 34.267 87.367 39.971 1.00 89.24 576 TYR A C 1
ATOM 7987 O O . TYR A 1 576 ? 33.589 86.328 39.976 1.00 92.49 576 TYR A O 1
ATOM 8005 N N . ARG A 1 577 ? 34.799 87.905 38.872 1.00 87.09 577 ARG A N 1
ATOM 8006 C CA . ARG A 1 577 ? 34.585 87.364 37.504 1.00 89.96 577 ARG A CA 1
ATOM 8007 C C . ARG A 1 577 ? 35.790 87.698 36.624 1.00 89.62 577 ARG A C 1
ATOM 8008 O O . ARG A 1 577 ? 36.186 88.875 36.609 1.00 87.56 577 ARG A O 1
ATOM 8029 N N . THR A 1 578 ? 36.323 86.704 35.905 1.00 92.45 578 THR A N 1
ATOM 8030 C CA . THR A 1 578 ? 37.484 86.866 34.990 1.00 92.33 578 THR A CA 1
ATOM 8031 C C . THR A 1 578 ? 37.049 87.796 33.853 1.00 89.68 578 THR A C 1
ATOM 8032 O O . THR A 1 578 ? 35.885 87.702 33.413 1.00 83.12 578 THR A O 1
ATOM 8043 N N . VAL A 1 579 ? 37.944 88.690 33.434 1.00 91.43 579 VAL A N 1
ATOM 8044 C CA . VAL A 1 579 ? 37.647 89.764 32.445 1.00 91.67 579 VAL A CA 1
ATOM 8045 C C . VAL A 1 579 ? 37.651 89.145 31.046 1.00 94.65 579 VAL A C 1
ATOM 8046 O O . VAL A 1 579 ? 36.717 89.437 30.275 1.00 98.87 579 VAL A O 1
ATOM 8059 N N . ILE A 1 580 ? 38.657 88.318 30.741 1.00 94.36 580 ILE A N 1
ATOM 8060 C CA . ILE A 1 580 ? 38.778 87.603 29.436 1.00 91.11 580 ILE A CA 1
ATOM 8061 C C . ILE A 1 580 ? 38.632 86.095 29.662 1.00 89.47 580 ILE A C 1
ATOM 8062 O O . ILE A 1 580 ? 38.764 85.633 30.813 1.00 94.20 580 ILE A O 1
ATOM 8078 N N . GLN A 1 581 ? 38.383 85.369 28.574 1.00 86.91 581 GLN A N 1
ATOM 8079 C CA . GLN A 1 581 ? 38.210 83.896 28.540 1.00 90.45 581 GLN A CA 1
ATOM 8080 C C . GLN A 1 581 ? 38.741 83.388 27.196 1.00 93.06 581 GLN A C 1
ATOM 8081 O O . GLN A 1 581 ? 38.334 83.933 26.154 1.00 90.91 581 GLN A O 1
ATOM 8095 N N . LYS A 1 582 ? 39.641 82.407 27.229 1.00 94.61 582 LYS A N 1
ATOM 8096 C CA . LYS A 1 582 ? 40.217 81.774 26.019 1.00 93.72 582 LYS A CA 1
ATOM 8097 C C . LYS A 1 582 ? 39.598 80.390 25.884 1.00 92.16 582 LYS A C 1
ATOM 8098 O O . LYS A 1 582 ? 39.714 79.578 26.794 1.00 99.24 582 LYS A O 1
ATOM 8117 N N . PRO A 1 583 ? 38.913 80.073 24.766 1.00 96.25 583 PRO A N 1
ATOM 8118 C CA . PRO A 1 583 ? 38.348 78.739 24.577 1.00 102.09 583 PRO A CA 1
ATOM 8119 C C . PRO A 1 583 ? 39.469 77.703 24.400 1.00 102.64 583 PRO A C 1
ATOM 8120 O O . PRO A 1 583 ? 40.543 78.073 23.955 1.00 104.30 583 PRO A O 1
ATOM 8131 N N . LYS A 1 584 ? 39.198 76.447 24.764 1.00 102.35 584 LYS A N 1
ATOM 8132 C CA . LYS A 1 584 ? 40.187 75.336 24.770 1.00 102.64 584 LYS A CA 1
ATOM 8133 C C . LYS A 1 584 ? 39.847 74.347 23.654 1.00 96.51 584 LYS A C 1
ATOM 8134 O O . LYS A 1 584 ? 38.653 74.079 23.452 1.00 102.18 584 LYS A O 1
ATOM 8153 N N . SER A 1 585 ? 40.873 73.825 22.977 1.00 95.96 585 SER A N 1
ATOM 8154 C CA . SER A 1 585 ? 40.775 72.885 21.828 1.00 99.86 585 SER A CA 1
ATOM 8155 C C . SER A 1 585 ? 39.920 73.503 20.715 1.00 98.22 585 SER A C 1
ATOM 8156 O O . SER A 1 585 ? 39.094 72.776 20.132 1.00 94.87 585 SER A O 1
ATOM 8164 N N . LEU A 1 586 ? 40.122 74.796 20.436 1.00 97.06 586 LEU A N 1
ATOM 8165 C CA . LEU A 1 586 ? 39.423 75.537 19.352 1.00 95.03 586 LEU A CA 1
ATOM 8166 C C . LEU A 1 586 ? 39.880 74.987 18.000 1.00 97.08 586 LEU A C 1
ATOM 8167 O O . LEU A 1 586 ? 41.065 75.156 17.674 1.00 101.70 586 LEU A O 1
ATOM 8183 N N . GLU A 1 587 ? 38.962 74.370 17.252 1.00 102.26 587 GLU A N 1
ATOM 8184 C CA . GLU A 1 587 ? 39.219 73.738 15.931 1.00 107.75 587 GLU A CA 1
ATOM 8185 C C . GLU A 1 587 ? 38.125 74.189 14.955 1.00 104.94 587 GLU A C 1
ATOM 8186 O O . GLU A 1 587 ? 36.958 73.824 15.168 1.00 105.89 587 GLU A O 1
ATOM 8198 N N . TYR A 1 588 ? 38.491 74.957 13.927 1.00 107.14 588 TYR A N 1
ATOM 8199 C CA . TYR A 1 588 ? 37.574 75.434 12.857 1.00 110.29 588 TYR A CA 1
ATOM 8200 C C . TYR A 1 588 ? 37.693 74.526 11.630 1.00 111.91 588 TYR A C 1
ATOM 8201 O O . TYR A 1 588 ? 38.698 73.807 11.490 1.00 120.60 588 TYR A O 1
ATOM 8219 N N . ARG A 1 589 ? 36.697 74.607 10.748 1.00 112.30 589 ARG A N 1
ATOM 8220 C CA . ARG A 1 589 ? 36.539 73.727 9.562 1.00 110.64 589 ARG A CA 1
ATOM 8221 C C . ARG A 1 589 ? 35.493 74.360 8.641 1.00 112.89 589 ARG A C 1
ATOM 8222 O O . ARG A 1 589 ? 34.369 74.594 9.121 1.00 113.66 589 ARG A O 1
ATOM 8243 N N . ILE A 1 590 ? 35.865 74.651 7.389 1.00 115.11 590 ILE A N 1
ATOM 8244 C CA . ILE A 1 590 ? 34.980 75.297 6.373 1.00 109.61 590 ILE A CA 1
ATOM 8245 C C . ILE A 1 590 ? 34.474 74.212 5.422 1.00 110.05 590 ILE A C 1
ATOM 8246 O O . ILE A 1 590 ? 35.322 73.515 4.839 1.00 116.43 590 ILE A O 1
ATOM 8262 N N . ILE A 1 591 ? 33.151 74.079 5.286 1.00 111.49 591 ILE A N 1
ATOM 8263 C CA . ILE A 1 591 ? 32.496 73.052 4.422 1.00 119.52 591 ILE A CA 1
ATOM 8264 C C . ILE A 1 591 ? 31.258 73.659 3.748 1.00 117.37 591 ILE A C 1
ATOM 8265 O O . ILE A 1 591 ? 30.439 74.287 4.452 1.00 115.20 591 ILE A O 1
ATOM 8281 N N . HIS A 1 592 ? 31.141 73.452 2.430 1.00 112.47 592 HIS A N 1
ATOM 8282 C CA . HIS A 1 592 ? 30.123 74.060 1.532 1.00 105.69 592 HIS A CA 1
ATOM 8283 C C . HIS A 1 592 ? 28.951 73.090 1.362 1.00 102.36 592 HIS A C 1
ATOM 8284 O O . HIS A 1 592 ? 29.209 71.882 1.184 1.00 97.81 592 HIS A O 1
ATOM 8298 N N . TYR A 1 593 ? 27.725 73.621 1.405 1.00 102.84 593 TYR A N 1
ATOM 8299 C CA . TYR A 1 593 ? 26.441 72.870 1.407 1.00 105.04 593 TYR A CA 1
ATOM 8300 C C . TYR A 1 593 ? 25.452 73.558 0.454 1.00 116.49 593 TYR A C 1
ATOM 8301 O O . TYR A 1 593 ? 25.850 74.538 -0.216 1.00 115.61 593 TYR A O 1
ATOM 8319 N N . ASP A 1 594 ? 24.207 73.066 0.404 1.00 127.25 594 ASP A N 1
ATOM 8320 C CA . ASP A 1 594 ? 23.150 73.519 -0.543 1.00 130.37 594 ASP A CA 1
ATOM 8321 C C . ASP A 1 594 ? 21.919 73.999 0.234 1.00 129.28 594 ASP A C 1
ATOM 8322 O O . ASP A 1 594 ? 21.641 75.210 0.199 1.00 131.70 594 ASP A O 1
ATOM 8331 N N . ASP A 1 595 ? 21.204 73.080 0.890 1.00 134.07 595 ASP A N 1
ATOM 8332 C CA . ASP A 1 595 ? 19.954 73.367 1.646 1.00 143.16 595 ASP A CA 1
ATOM 8333 C C . ASP A 1 595 ? 20.306 73.712 3.089 1.00 143.16 595 ASP A C 1
ATOM 8334 O O . ASP A 1 595 ? 21.222 73.126 3.659 1.00 140.59 595 ASP A O 1
ATOM 8343 N N . PRO A 1 596 ? 19.594 74.662 3.733 1.00 146.40 596 PRO A N 1
ATOM 8344 C CA . PRO A 1 596 ? 19.624 74.778 5.191 1.00 151.33 596 PRO A CA 1
ATOM 8345 C C . PRO A 1 596 ? 19.122 73.506 5.897 1.00 149.97 596 PRO A C 1
ATOM 8346 O O . PRO A 1 596 ? 19.532 73.270 7.018 1.00 156.99 596 PRO A O 1
ATOM 8357 N N . SER A 1 597 ? 18.261 72.725 5.233 1.00 145.24 597 SER A N 1
ATOM 8358 C CA . SER A 1 597 ? 17.636 71.485 5.769 1.00 145.91 597 SER A CA 1
ATOM 8359 C C . SER A 1 597 ? 18.712 70.460 6.146 1.00 145.69 597 SER A C 1
ATOM 8360 O O . SER A 1 597 ? 18.670 69.962 7.287 1.00 146.80 597 SER A O 1
ATOM 8368 N N . GLN A 1 598 ? 19.635 70.161 5.225 1.00 144.66 598 GLN A N 1
ATOM 8369 C CA . GLN A 1 598 ? 20.652 69.080 5.372 1.00 146.97 598 GLN A CA 1
ATOM 8370 C C . GLN A 1 598 ? 21.550 69.393 6.576 1.00 138.56 598 GLN A C 1
ATOM 8371 O O . GLN A 1 598 ? 21.780 70.587 6.840 1.00 137.40 598 GLN A O 1
ATOM 8385 N N . GLN A 1 599 ? 22.020 68.354 7.278 1.00 133.54 599 GLN A N 1
ATOM 8386 C CA . GLN A 1 599 ? 22.864 68.472 8.499 1.00 132.66 599 GLN A CA 1
ATOM 8387 C C . GLN A 1 599 ? 24.324 68.192 8.125 1.00 122.44 599 GLN A C 1
ATOM 8388 O O . GLN A 1 599 ? 24.567 67.265 7.331 1.00 116.51 599 GLN A O 1
ATOM 8402 N N . LEU A 1 600 ? 25.251 68.982 8.674 1.00 117.46 600 LEU A N 1
ATOM 8403 C CA . LEU A 1 600 ? 26.708 68.887 8.396 1.00 115.54 600 LEU A CA 1
ATOM 8404 C C . LEU A 1 600 ? 27.431 68.294 9.607 1.00 118.72 600 LEU A C 1
ATOM 8405 O O . LEU A 1 600 ? 28.663 68.116 9.516 1.00 123.81 600 LEU A O 1
ATOM 8421 N N . VAL A 1 601 ? 26.694 68.016 10.688 1.00 120.44 601 VAL A N 1
ATOM 8422 C CA . VAL A 1 601 ? 27.237 67.513 11.985 1.00 114.14 601 VAL A CA 1
ATOM 8423 C C . VAL A 1 601 ? 26.315 66.401 12.507 1.00 113.63 601 VAL A C 1
ATOM 8424 O O . VAL A 1 601 ? 25.078 66.594 12.506 1.00 110.73 601 VAL A O 1
ATOM 8437 N N . ASN A 1 602 ? 26.912 65.284 12.932 1.00 112.51 602 ASN A N 1
ATOM 8438 C CA . ASN A 1 602 ? 26.215 64.085 13.470 1.00 109.73 602 ASN A CA 1
ATOM 8439 C C . ASN A 1 602 ? 26.165 64.162 14.999 1.00 104.09 602 ASN A C 1
ATOM 8440 O O . ASN A 1 602 ? 27.204 64.480 15.612 1.00 98.55 602 ASN A O 1
ATOM 8451 N N . THR A 1 603 ? 25.004 63.863 15.586 1.00 103.04 603 THR A N 1
ATOM 8452 C CA . THR A 1 603 ? 24.809 63.761 17.056 1.00 106.07 603 THR A CA 1
ATOM 8453 C C . THR A 1 603 ? 25.557 62.517 17.557 1.00 106.49 603 THR A C 1
ATOM 8454 O O . THR A 1 603 ? 25.910 61.661 16.719 1.00 103.22 603 THR A O 1
ATOM 8465 N N . ASP A 1 604 ? 25.819 62.439 18.865 1.00 105.07 604 ASP A N 1
ATOM 8466 C CA . ASP A 1 604 ? 26.409 61.242 19.521 1.00 104.00 604 ASP A CA 1
ATOM 8467 C C . ASP A 1 604 ? 25.510 60.034 19.237 1.00 107.95 604 ASP A C 1
ATOM 8468 O O . ASP A 1 604 ? 26.059 58.953 18.955 1.00 121.35 604 ASP A O 1
ATOM 8477 N N . LEU A 1 605 ? 24.187 60.227 19.300 1.00 104.33 605 LEU A N 1
ATOM 8478 C CA . LEU A 1 605 ? 23.158 59.187 19.024 1.00 101.03 605 LEU A CA 1
ATOM 8479 C C . LEU A 1 605 ? 23.303 58.688 17.581 1.00 105.15 605 LEU A C 1
ATOM 8480 O O . LEU A 1 605 ? 23.261 57.459 17.380 1.00 111.81 605 LEU A O 1
ATOM 8496 N N . ASP A 1 606 ? 23.455 59.606 16.618 1.00 107.65 606 ASP A N 1
ATOM 8497 C CA . ASP A 1 606 ? 23.699 59.282 15.185 1.00 111.52 606 ASP A CA 1
ATOM 8498 C C . ASP A 1 606 ? 24.922 58.359 15.099 1.00 108.94 606 ASP A C 1
ATOM 8499 O O . ASP A 1 606 ? 24.801 57.268 14.512 1.00 110.04 606 ASP A O 1
ATOM 8508 N N . ILE A 1 607 ? 26.045 58.775 15.693 1.00 106.36 607 ILE A N 1
ATOM 8509 C CA . ILE A 1 607 ? 27.339 58.028 15.682 1.00 106.84 607 ILE A CA 1
ATOM 8510 C C . ILE A 1 607 ? 27.145 56.664 16.355 1.00 115.10 607 ILE A C 1
ATOM 8511 O O . ILE A 1 607 ? 27.660 55.665 15.815 1.00 122.38 607 ILE A O 1
ATOM 8527 N N . LEU A 1 608 ? 26.433 56.624 17.484 1.00 119.77 608 LEU A N 1
ATOM 8528 C CA . LEU A 1 608 ? 26.131 55.375 18.232 1.00 114.63 608 LEU A CA 1
ATOM 8529 C C . LEU A 1 608 ? 25.401 54.397 17.306 1.00 113.33 608 LEU A C 1
ATOM 8530 O O . LEU A 1 608 ? 25.972 53.337 17.017 1.00 115.98 608 LEU A O 1
ATOM 8546 N N . ASN A 1 609 ? 24.204 54.766 16.841 1.00 116.22 609 ASN A N 1
ATOM 8547 C CA . ASN A 1 609 ? 23.258 53.869 16.120 1.00 118.98 609 ASN A CA 1
ATOM 8548 C C . ASN A 1 609 ? 23.928 53.252 14.886 1.00 118.53 609 ASN A C 1
ATOM 8549 O O . ASN A 1 609 ? 23.640 52.070 14.606 1.00 122.92 609 ASN A O 1
ATOM 8560 N N . ASN A 1 610 ? 24.779 54.010 14.185 1.00 117.97 610 ASN A N 1
ATOM 8561 C CA . ASN A 1 610 ? 25.471 53.559 12.946 1.00 123.17 610 ASN A CA 1
ATOM 8562 C C . ASN A 1 610 ? 26.705 52.721 13.303 1.00 131.85 610 ASN A C 1
ATOM 8563 O O . ASN A 1 610 ? 27.146 51.937 12.440 1.00 149.87 610 ASN A O 1
ATOM 8574 N N . THR A 1 611 ? 27.251 52.885 14.511 1.00 130.20 611 THR A N 1
ATOM 8575 C CA . THR A 1 611 ? 28.372 52.066 15.045 1.00 128.10 611 THR A CA 1
ATOM 8576 C C . THR A 1 611 ? 27.796 50.785 15.665 1.00 134.04 611 THR A C 1
ATOM 8577 O O . THR A 1 611 ? 28.289 49.699 15.322 1.00 133.19 611 THR A O 1
ATOM 8588 N N . ARG A 1 612 ? 26.775 50.912 16.521 1.00 145.38 612 ARG A N 1
ATOM 8589 C CA . ARG A 1 612 ? 26.058 49.770 17.154 1.00 150.54 612 ARG A CA 1
ATOM 8590 C C . ARG A 1 612 ? 25.548 48.827 16.054 1.00 152.63 612 ARG A C 1
ATOM 8591 O O . ARG A 1 612 ? 25.455 47.614 16.325 1.00 168.95 612 ARG A O 1
ATOM 8612 N N . ALA A 1 613 ? 25.242 49.365 14.866 1.00 151.35 613 ALA A N 1
ATOM 8613 C CA . ALA A 1 613 ? 24.824 48.604 13.662 1.00 155.23 613 ALA A CA 1
ATOM 8614 C C . ALA A 1 613 ? 26.013 48.395 12.707 1.00 156.49 613 ALA A C 1
ATOM 8615 O O . ALA A 1 613 ? 25.783 48.384 11.480 1.00 147.22 613 ALA A O 1
ATOM 8622 N N . LYS A 1 614 ? 27.233 48.246 13.243 1.00 164.39 614 LYS A N 1
ATOM 8623 C CA . LYS A 1 614 ? 28.395 47.623 12.545 1.00 169.51 614 LYS A CA 1
ATOM 8624 C C . LYS A 1 614 ? 28.369 46.120 12.846 1.00 175.77 614 LYS A C 1
ATOM 8625 O O . LYS A 1 614 ? 28.841 45.337 12.002 1.00 181.80 614 LYS A O 1
ATOM 8644 N N . GLU A 1 615 ? 27.859 45.749 14.028 1.00 176.26 615 GLU A N 1
ATOM 8645 C CA . GLU A 1 615 ? 27.514 44.354 14.404 1.00 178.31 615 GLU A CA 1
ATOM 8646 C C . GLU A 1 615 ? 26.445 43.862 13.423 1.00 175.02 615 GLU A C 1
ATOM 8647 O O . GLU A 1 615 ? 26.717 42.887 12.695 1.00 173.37 615 GLU A O 1
ATOM 8659 N N . SER A 1 616 ? 25.299 44.551 13.384 1.00 171.27 616 SER A N 1
ATOM 8660 C CA . SER A 1 616 ? 24.145 44.261 12.491 1.00 165.72 616 SER A CA 1
ATOM 8661 C C . SER A 1 616 ? 24.615 44.228 11.030 1.00 161.80 616 SER A C 1
ATOM 8662 O O . SER A 1 616 ? 24.412 43.191 10.375 1.00 165.47 616 SER A O 1
ATOM 8670 N N . GLY A 1 617 ? 25.225 45.317 10.545 1.00 158.28 617 GLY A N 1
ATOM 8671 C CA . GLY A 1 617 ? 25.864 45.385 9.215 1.00 154.77 617 GLY A CA 1
ATOM 8672 C C . GLY A 1 617 ? 25.376 46.549 8.362 1.00 155.91 617 GLY A C 1
ATOM 8673 O O . GLY A 1 617 ? 26.146 46.969 7.477 1.00 154.60 617 GLY A O 1
ATOM 8677 N N . GLN A 1 618 ? 24.161 47.061 8.609 1.00 156.76 618 GLN A N 1
ATOM 8678 C CA . GLN A 1 618 ? 23.459 48.048 7.734 1.00 154.56 618 GLN A CA 1
ATOM 8679 C C . GLN A 1 618 ? 23.847 49.481 8.127 1.00 156.45 618 GLN A C 1
ATOM 8680 O O . GLN A 1 618 ? 22.950 50.237 8.557 1.00 160.35 618 GLN A O 1
ATOM 8694 N N . LYS A 1 619 ? 25.123 49.848 7.954 1.00 152.73 619 LYS A N 1
ATOM 8695 C CA . LYS A 1 619 ? 25.664 51.205 8.253 1.00 146.40 619 LYS A CA 1
ATOM 8696 C C . LYS A 1 619 ? 25.086 52.197 7.237 1.00 156.89 619 LYS A C 1
ATOM 8697 O O . LYS A 1 619 ? 25.219 51.926 6.029 1.00 166.07 619 LYS A O 1
ATOM 8716 N N . TYR A 1 620 ? 24.464 53.289 7.702 1.00 167.95 620 TYR A N 1
ATOM 8717 C CA . TYR A 1 620 ? 23.892 54.368 6.849 1.00 172.91 620 TYR A CA 1
ATOM 8718 C C . TYR A 1 620 ? 24.975 54.861 5.894 1.00 181.79 620 TYR A C 1
ATOM 8719 O O . TYR A 1 620 ? 24.796 54.835 4.677 1.00 191.63 620 TYR A O 1
ATOM 8754 N N . LYS A 1 622 ? 29.680 55.686 6.131 1.00 167.38 622 LYS A N 1
ATOM 8755 C CA . LYS A 1 622 ? 30.897 55.948 6.880 1.00 169.50 622 LYS A CA 1
ATOM 8756 C C . LYS A 1 622 ? 30.870 57.399 7.383 1.00 167.15 622 LYS A C 1
ATOM 8757 O O . LYS A 1 622 ? 31.505 57.676 8.422 1.00 170.83 622 LYS A O 1
ATOM 8776 N N . ALA A 1 623 ? 30.153 58.279 6.674 1.00 159.88 623 ALA A N 1
ATOM 8777 C CA . ALA A 1 623 ? 29.939 59.705 7.019 1.00 156.60 623 ALA A CA 1
ATOM 8778 C C . ALA A 1 623 ? 29.458 59.841 8.470 1.00 145.34 623 ALA A C 1
ATOM 8779 O O . ALA A 1 623 ? 29.986 60.719 9.181 1.00 147.84 623 ALA A O 1
ATOM 8786 N N . LYS A 1 624 ? 28.509 58.998 8.891 1.00 131.75 624 LYS A N 1
ATOM 8787 C CA . LYS A 1 624 ? 27.809 59.114 10.200 1.00 128.15 624 LYS A CA 1
ATOM 8788 C C . LYS A 1 624 ? 28.489 58.243 11.268 1.00 126.02 624 LYS A C 1
ATOM 8789 O O . LYS A 1 624 ? 27.805 57.870 12.234 1.00 126.76 624 LYS A O 1
ATOM 8808 N N . LEU A 1 625 ? 29.780 57.936 11.106 1.00 130.42 625 LEU A N 1
ATOM 8809 C CA . LEU A 1 625 ? 30.647 57.367 12.176 1.00 139.55 625 LEU A CA 1
ATOM 8810 C C . LEU A 1 625 ? 31.529 58.490 12.731 1.00 142.57 625 LEU A C 1
ATOM 8811 O O . LEU A 1 625 ? 31.757 58.514 13.957 1.00 146.02 625 LEU A O 1
ATOM 8827 N N . ASP A 1 626 ? 32.007 59.371 11.845 1.00 147.56 626 ASP A N 1
ATOM 8828 C CA . ASP A 1 626 ? 32.703 60.642 12.182 1.00 144.31 626 ASP A CA 1
ATOM 8829 C C . ASP A 1 626 ? 31.664 61.654 12.688 1.00 136.74 626 ASP A C 1
ATOM 8830 O O . ASP A 1 626 ? 30.457 61.460 12.429 1.00 130.73 626 ASP A O 1
ATOM 8839 N N . ARG A 1 627 ? 32.126 62.686 13.399 1.00 131.70 627 ARG A N 1
ATOM 8840 C CA . ARG A 1 627 ? 31.305 63.811 13.925 1.00 128.71 627 ARG A CA 1
ATOM 8841 C C . ARG A 1 627 ? 30.823 64.684 12.758 1.00 129.41 627 ARG A C 1
ATOM 8842 O O . ARG A 1 627 ? 29.623 65.030 12.728 1.00 122.42 627 ARG A O 1
ATOM 8863 N N . TYR A 1 628 ? 31.736 65.030 11.845 1.00 127.96 628 TYR A N 1
ATOM 8864 C CA . TYR A 1 628 ? 31.498 65.942 10.696 1.00 126.91 628 TYR A CA 1
ATOM 8865 C C . TYR A 1 628 ? 31.177 65.126 9.446 1.00 132.91 628 TYR A C 1
ATOM 8866 O O . TYR A 1 628 ? 31.807 64.101 9.190 1.00 138.45 628 TYR A O 1
ATOM 8901 N N . PRO A 1 630 ? 31.301 64.854 5.321 1.00 133.55 630 PRO A N 1
ATOM 8902 C CA . PRO A 1 630 ? 32.333 65.305 4.387 1.00 128.60 630 PRO A CA 1
ATOM 8903 C C . PRO A 1 630 ? 31.823 66.448 3.497 1.00 130.02 630 PRO A C 1
ATOM 8904 O O . PRO A 1 630 ? 30.617 66.587 3.349 1.00 133.82 630 PRO A O 1
ATOM 8915 N N . ASP A 1 631 ? 32.748 67.238 2.946 1.00 130.13 631 ASP A N 1
ATOM 8916 C CA . ASP A 1 631 ? 32.450 68.423 2.098 1.00 134.50 631 ASP A CA 1
ATOM 8917 C C . ASP A 1 631 ? 31.980 67.933 0.723 1.00 142.04 631 ASP A C 1
ATOM 8918 O O . ASP A 1 631 ? 32.803 67.353 -0.012 1.00 139.40 631 ASP A O 1
ATOM 8927 N N . LYS A 1 632 ? 30.701 68.152 0.401 1.00 153.55 632 LYS A N 1
ATOM 8928 C CA . LYS A 1 632 ? 30.081 67.771 -0.898 1.00 152.87 632 LYS A CA 1
ATOM 8929 C C . LYS A 1 632 ? 30.345 68.876 -1.927 1.00 143.08 632 LYS A C 1
ATOM 8930 O O . LYS A 1 632 ? 30.656 68.539 -3.082 1.00 133.45 632 LYS A O 1
ATOM 8949 N N . GLY A 1 633 ? 30.235 70.141 -1.510 1.00 139.73 633 GLY A N 1
ATOM 8950 C CA . GLY A 1 633 ? 30.359 71.325 -2.381 1.00 138.48 633 GLY A CA 1
ATOM 8951 C C . GLY A 1 633 ? 28.998 71.931 -2.670 1.00 137.57 633 GLY A C 1
ATOM 8952 O O . GLY A 1 633 ? 28.000 71.183 -2.623 1.00 139.71 633 GLY A O 1
ATOM 8956 N N . GLY A 1 634 ? 28.958 73.237 -2.951 1.00 135.48 634 GLY A N 1
ATOM 8957 C CA . GLY A 1 634 ? 27.720 73.993 -3.222 1.00 136.60 634 GLY A CA 1
ATOM 8958 C C . GLY A 1 634 ? 27.971 75.490 -3.259 1.00 138.47 634 GLY A C 1
ATOM 8959 O O . GLY A 1 634 ? 29.153 75.891 -3.195 1.00 128.76 634 GLY A O 1
ATOM 8963 N N . GLU A 1 635 ? 26.903 76.288 -3.359 1.00 145.13 635 GLU A N 1
ATOM 8964 C CA . GLU A 1 635 ? 26.977 77.776 -3.363 1.00 148.79 635 GLU A CA 1
ATOM 8965 C C . GLU A 1 635 ? 27.274 78.256 -1.941 1.00 142.26 635 GLU A C 1
ATOM 8966 O O . GLU A 1 635 ? 28.194 79.084 -1.776 1.00 139.22 635 GLU A O 1
ATOM 8978 N N . LYS A 1 636 ? 26.518 77.745 -0.963 1.00 137.39 636 LYS A N 1
ATOM 8979 C CA . LYS A 1 636 ? 26.541 78.204 0.451 1.00 133.89 636 LYS A CA 1
ATOM 8980 C C . LYS A 1 636 ? 27.822 77.714 1.138 1.00 127.24 636 LYS A C 1
ATOM 8981 O O . LYS A 1 636 ? 28.364 76.662 0.741 1.00 117.64 636 LYS A O 1
ATOM 9000 N N . THR A 1 637 ? 28.280 78.479 2.130 1.00 126.43 637 THR A N 1
ATOM 9001 C CA . THR A 1 637 ? 29.495 78.219 2.944 1.00 124.83 637 THR A CA 1
ATOM 9002 C C . THR A 1 637 ? 29.086 78.175 4.422 1.00 121.65 637 THR A C 1
ATOM 9003 O O . THR A 1 637 ? 28.371 79.103 4.865 1.00 123.96 637 THR A O 1
ATOM 9014 N N . ALA A 1 638 ? 29.497 77.124 5.139 1.00 109.51 638 ALA A N 1
ATOM 9015 C CA . ALA A 1 638 ? 29.322 76.976 6.601 1.00 102.78 638 ALA A CA 1
ATOM 9016 C C . ALA A 1 638 ? 30.699 76.904 7.267 1.00 100.03 638 ALA A C 1
ATOM 9017 O O . ALA A 1 638 ? 31.568 76.186 6.740 1.00 99.78 638 ALA A O 1
ATOM 9024 N N . VAL A 1 639 ? 30.884 77.653 8.359 1.00 101.37 639 VAL A N 1
ATOM 9025 C CA . VAL A 1 639 ? 32.048 77.551 9.287 1.00 98.58 639 VAL A CA 1
ATOM 9026 C C . VAL A 1 639 ? 31.565 76.793 10.525 1.00 98.62 639 VAL A C 1
ATOM 9027 O O . VAL A 1 639 ? 30.945 77.425 11.404 1.00 94.35 639 VAL A O 1
ATOM 9040 N N . VAL A 1 640 ? 31.786 75.476 10.547 1.00 102.33 640 VAL A N 1
ATOM 9041 C CA . VAL A 1 640 ? 31.565 74.604 11.739 1.00 102.87 640 VAL A CA 1
ATOM 9042 C C . VAL A 1 640 ? 32.871 74.591 12.540 1.00 101.36 640 VAL A C 1
ATOM 9043 O O . VAL A 1 640 ? 33.925 74.265 11.957 1.00 100.06 640 VAL A O 1
ATOM 9056 N N . LEU A 1 641 ? 32.807 74.971 13.817 1.00 98.38 641 LEU A N 1
ATOM 9057 C CA . LEU A 1 641 ? 34.001 75.062 14.695 1.00 95.55 641 LEU A CA 1
ATOM 9058 C C . LEU A 1 641 ? 33.655 74.520 16.086 1.00 90.21 641 LEU A C 1
ATOM 9059 O O . LEU A 1 641 ? 32.493 74.627 16.507 1.00 89.63 641 LEU A O 1
ATOM 9075 N N . LYS A 1 642 ? 34.638 73.888 16.725 1.00 90.23 642 LYS A N 1
ATOM 9076 C CA . LYS A 1 642 ? 34.487 73.115 17.982 1.00 90.12 642 LYS A CA 1
ATOM 9077 C C . LYS A 1 642 ? 35.445 73.702 19.021 1.00 91.84 642 LYS A C 1
ATOM 9078 O O . LYS A 1 642 ? 36.576 74.069 18.645 1.00 92.39 642 LYS A O 1
ATOM 9097 N N . PHE A 1 643 ? 35.006 73.792 20.275 1.00 91.42 643 PHE A N 1
ATOM 9098 C CA . PHE A 1 643 ? 35.770 74.437 21.371 1.00 90.90 643 PHE A CA 1
ATOM 9099 C C . PHE A 1 643 ? 35.118 74.134 22.722 1.00 88.19 643 PHE A C 1
ATOM 9100 O O . PHE A 1 643 ? 33.941 73.718 22.761 1.00 83.71 643 PHE A O 1
ATOM 9117 N N . GLN A 1 644 ? 35.876 74.373 23.792 1.00 83.97 644 GLN A N 1
ATOM 9118 C CA . GLN A 1 644 ? 35.436 74.204 25.198 1.00 86.55 644 GLN A CA 1
ATOM 9119 C C . GLN A 1 644 ? 35.540 75.558 25.896 1.00 87.46 644 GLN A C 1
ATOM 9120 O O . GLN A 1 644 ? 36.519 76.287 25.618 1.00 86.94 644 GLN A O 1
ATOM 9134 N N . LEU A 1 645 ? 34.568 75.873 26.758 1.00 86.15 645 LEU A N 1
ATOM 9135 C CA . LEU A 1 645 ? 34.535 77.125 27.559 1.00 83.12 645 LEU A CA 1
ATOM 9136 C C . LEU A 1 645 ? 34.457 76.785 29.048 1.00 79.96 645 LEU A C 1
ATOM 9137 O O . LEU A 1 645 ? 34.103 75.641 29.384 1.00 70.92 645 LEU A O 1
ATOM 9153 N N . GLY A 1 646 ? 34.775 77.766 29.895 1.00 86.91 646 GLY A N 1
ATOM 9154 C CA . GLY A 1 646 ? 34.539 77.719 31.349 1.00 92.88 646 GLY A CA 1
ATOM 9155 C C . GLY A 1 646 ? 33.053 77.717 31.648 1.00 97.75 646 GLY A C 1
ATOM 9156 O O . GLY A 1 646 ? 32.260 77.867 30.694 1.00 109.89 646 GLY A O 1
ATOM 9160 N N . THR A 1 647 ? 32.684 77.548 32.919 1.00 97.21 647 THR A N 1
ATOM 9161 C CA . THR A 1 647 ? 31.275 77.561 33.399 1.00 95.04 647 THR A CA 1
ATOM 9162 C C . THR A 1 647 ? 30.733 78.998 33.398 1.00 92.26 647 THR A C 1
ATOM 9163 O O . THR A 1 647 ? 29.506 79.159 33.269 1.00 93.95 647 THR A O 1
ATOM 9174 N N . SER A 1 648 ? 31.613 79.999 33.503 1.00 90.81 648 SER A N 1
ATOM 9175 C CA . SER A 1 648 ? 31.259 81.433 33.670 1.00 94.39 648 SER A CA 1
ATOM 9176 C C . SER A 1 648 ? 30.949 82.099 32.322 1.00 97.13 648 SER A C 1
ATOM 9177 O O . SER A 1 648 ? 30.268 83.144 32.345 1.00 98.38 648 SER A O 1
ATOM 9185 N N . ALA A 1 649 ? 31.425 81.525 31.207 1.00 96.80 649 ALA A N 1
ATOM 9186 C CA . ALA A 1 649 ? 31.489 82.166 29.868 1.00 92.34 649 ALA A CA 1
ATOM 9187 C C . ALA A 1 649 ? 30.226 81.877 29.053 1.00 89.47 649 ALA A C 1
ATOM 9188 O O . ALA A 1 649 ? 29.782 80.716 29.045 1.00 89.75 649 ALA A O 1
ATOM 9195 N N . TYR A 1 650 ? 29.705 82.897 28.363 1.00 89.81 650 TYR A N 1
ATOM 9196 C CA . TYR A 1 650 ? 28.563 82.799 27.411 1.00 89.60 650 TYR A CA 1
ATOM 9197 C C . TYR A 1 650 ? 29.095 82.480 26.007 1.00 88.80 650 TYR A C 1
ATOM 9198 O O . TYR A 1 650 ? 29.872 83.289 25.453 1.00 90.18 650 TYR A O 1
ATOM 9216 N N . ALA A 1 651 ? 28.673 81.349 25.435 1.00 89.58 651 ALA A N 1
ATOM 9217 C CA . ALA A 1 651 ? 29.093 80.869 24.096 1.00 91.28 651 ALA A CA 1
ATOM 9218 C C . ALA A 1 651 ? 28.894 81.979 23.058 1.00 90.14 651 ALA A C 1
ATOM 9219 O O . ALA A 1 651 ? 29.714 82.069 22.129 1.00 89.87 651 ALA A O 1
ATOM 9226 N N . THR A 1 652 ? 27.847 82.795 23.217 1.00 92.90 652 THR A N 1
ATOM 9227 C CA . THR A 1 652 ? 27.521 83.937 22.320 1.00 91.62 652 THR A CA 1
ATOM 9228 C C . THR A 1 652 ? 28.679 84.932 22.341 1.00 91.01 652 THR A C 1
ATOM 9229 O O . THR A 1 652 ? 29.134 85.366 21.286 1.00 97.03 652 THR A O 1
ATOM 9257 N N . ALA A 1 654 ? 31.685 84.426 22.982 1.00 92.05 654 ALA A N 1
ATOM 9258 C CA . ALA A 1 654 ? 32.840 83.843 22.319 1.00 90.22 654 ALA A CA 1
ATOM 9259 C C . ALA A 1 654 ? 32.715 84.027 20.801 1.00 89.36 654 ALA A C 1
ATOM 9260 O O . ALA A 1 654 ? 33.679 84.516 20.182 1.00 88.62 654 ALA A O 1
ATOM 9267 N N . LEU A 1 655 ? 31.566 83.641 20.233 1.00 90.83 655 LEU A N 1
ATOM 9268 C CA . LEU A 1 655 ? 31.257 83.730 18.777 1.00 88.72 655 LEU A CA 1
ATOM 9269 C C . LEU A 1 655 ? 31.290 85.194 18.329 1.00 87.71 655 LEU A C 1
ATOM 9270 O O . LEU A 1 655 ? 31.638 85.442 17.163 1.00 92.08 655 LEU A O 1
ATOM 9286 N N . ARG A 1 656 ? 30.916 86.116 19.218 1.00 85.30 656 ARG A N 1
ATOM 9287 C CA . ARG A 1 656 ? 30.863 87.573 18.936 1.00 89.70 656 ARG A CA 1
ATOM 9288 C C . ARG A 1 656 ? 32.272 88.064 18.589 1.00 90.09 656 ARG A C 1
ATOM 9289 O O . ARG A 1 656 ? 32.423 88.711 17.547 1.00 91.38 656 ARG A O 1
ATOM 9310 N N . GLU A 1 657 ? 33.259 87.750 19.432 1.00 95.10 657 GLU A N 1
ATOM 9311 C CA . GLU A 1 657 ? 34.682 88.143 19.242 1.00 91.76 657 GLU A CA 1
ATOM 9312 C C . GLU A 1 657 ? 35.178 87.667 17.874 1.00 91.38 657 GLU A C 1
ATOM 9313 O O . GLU A 1 657 ? 35.876 88.448 17.208 1.00 99.59 657 GLU A O 1
ATOM 9325 N N . LEU A 1 658 ? 34.849 86.433 17.484 1.00 91.81 658 LEU A N 1
ATOM 9326 C CA . LEU A 1 658 ? 35.277 85.832 16.189 1.00 95.48 658 LEU A CA 1
ATOM 9327 C C . LEU A 1 658 ? 34.656 86.595 15.023 1.00 96.00 658 LEU A C 1
ATOM 9328 O O . LEU A 1 658 ? 35.364 87.027 14.116 1.00 100.19 658 LEU A O 1
ATOM 9361 N N . LYS A 1 660 ? 32.445 89.359 14.996 1.00 105.14 660 LYS A N 1
ATOM 9362 C CA . LYS A 1 660 ? 32.233 90.796 15.105 1.00 100.85 660 LYS A CA 1
ATOM 9363 C C . LYS A 1 660 ? 30.760 91.113 14.802 1.00 100.20 660 LYS A C 1
ATOM 9364 O O . LYS A 1 660 ? 30.494 91.899 13.876 1.00 100.65 660 LYS A O 1
ATOM 9383 N N . LEU A 1 661 ? 29.844 90.510 15.566 1.00 108.75 661 LEU A N 1
ATOM 9384 C CA . LEU A 1 661 ? 28.389 90.823 15.564 1.00 122.03 661 LEU A CA 1
ATOM 9385 C C . LEU A 1 661 ? 27.920 91.065 17.004 1.00 122.86 661 LEU A C 1
ATOM 9386 O O . LEU A 1 661 ? 26.935 91.770 17.223 1.00 121.50 661 LEU A O 1
#

InterPro domains:
  IPR001656 Pseudouridine synthase, TruD [PF01142] (217-658)
  IPR001656 Pseudouridine synthase, TruD [PIRSF037016] (2-675)
  IPR001656 Pseudouridine synthase, TruD [PTHR13326] (24-665)
  IPR001656 Pseudouridine synthase, TruD [TIGR00094] (160-664)
  IPR011760 Pseudouridine synthase, TruD, insertion domain [PS50984] (338-582)
  IPR020103 Pseudouridine synthase, catalytic domain superfamily [SSF55120] (41-660)
  IPR020119 Pseudouridine synthase TruD, conserved site [PS01268] (253-266)
  IPR042214 Pseudouridine synthase, TruD, catalytic domain [G3DSA:3.30.2350.20] (191-375)
  IPR042214 Pseudouridine synthase, TruD, catalytic domain [G3DSA:3.30.2350.20] (403-662)